Protein AF-0000000077140518 (afdb_homodimer)

InterPro domains:
  IPR012506 Lysoplasmalogenase-like [PF07947] (55-238)

Organism: Leptospira biflexa serovar Patoc (strain Patoc 1 / ATCC 23582 / Paris) (NCBI:txid456481)

Foldseek 3Di:
DVVVVVVVVCLLPVLLVVLLVVLVVVCVVCLVDFAQVVVLVVCLVVLLVSLVSLLVSLVVLCVVQDDLSVLLSQLSVLQSQLSVLVSPDVVCCVVDVRSNLSNLVSNLSSLVSLVVSLCVLDPPVRLPDDCVLVVLLVVLLCVLVVLLVPAQDAPVDDPSLSVSLSVSSNSLSNQLSSLVSVCVVPNDLSVLLNLLSVLQNVLSSLQRRDVRNPPDHGSCSPSSSSSSNSSNSSSSSSSSSVSSVVSVVVD/DVVVVVVVVCLLPVLLVVLLVVLVVVCVVCLVDFAQVVVLVVCLVVLLVSLVSLLVSLVVLCVVQDDLSVLLSQLSVLQSQLSVLVSPDVVCCVVDVRSNLSNLVSNLSSLVSLVVSLCVLDPPCRLPDDCVLVVLLVVLQCVLVVLLVPAQDAPVDDPSLSVSLSVSSNSLSNQLSSLVSVCVVPNDLSVLLNLLSVLQNVLSSLQRRDVRNPPDHGSCSPSSSSSSNSSNSSSSSSSSSVSSVVSVVVD

Radius of gyration: 25.33 Å; Cα contacts (8 Å, |Δi|>4): 661; chains: 2; bounding box: 53×80×47 Å

Structure (mmCIF, N/CA/C/O backbone):
data_AF-0000000077140518-model_v1
#
loop_
_entity.id
_entity.type
_entity.pdbx_description
1 polymer 'YhhN-like protein'
#
loop_
_atom_site.group_PDB
_atom_site.id
_atom_site.type_symbol
_atom_site.label_atom_id
_atom_site.label_alt_id
_atom_site.label_comp_id
_atom_site.label_asym_id
_atom_site.label_entity_id
_atom_site.label_seq_id
_atom_site.pdbx_PDB_ins_code
_atom_site.Cartn_x
_atom_site.Cartn_y
_atom_site.Cartn_z
_atom_site.occupancy
_atom_site.B_iso_or_equiv
_atom_site.auth_seq_id
_atom_site.auth_comp_id
_atom_site.auth_asym_id
_atom_site.auth_atom_id
_atom_site.pdbx_PDB_model_num
ATOM 1 N N . MET A 1 1 ? 28.875 4.535 -6.164 1 41.5 1 MET A N 1
ATOM 2 C CA . MET A 1 1 ? 28.203 5.656 -5.512 1 41.5 1 MET A CA 1
ATOM 3 C C . MET A 1 1 ? 26.938 6.047 -6.262 1 41.5 1 MET A C 1
ATOM 5 O O . MET A 1 1 ? 25.875 6.254 -5.652 1 41.5 1 MET A O 1
ATOM 9 N N . VAL A 1 2 ? 26.906 5.992 -7.695 1 45.72 2 VAL A N 1
ATOM 10 C CA . VAL A 1 2 ? 25.828 6.426 -8.57 1 45.72 2 VAL A CA 1
ATOM 11 C C . VAL A 1 2 ? 24.688 5.426 -8.508 1 45.72 2 VAL A C 1
ATOM 13 O O . VAL A 1 2 ? 23.516 5.812 -8.406 1 45.72 2 VAL A O 1
ATOM 16 N N . LYS A 1 3 ? 24.969 4.082 -8.352 1 58.25 3 LYS A N 1
ATOM 17 C CA . LYS A 1 3 ? 23.922 3.055 -8.367 1 58.25 3 LYS A CA 1
ATOM 18 C C . LYS A 1 3 ? 23.094 3.098 -7.094 1 58.25 3 LYS A C 1
ATOM 20 O O . LYS A 1 3 ? 21.875 2.943 -7.137 1 58.25 3 LYS A O 1
ATOM 25 N N . SER A 1 4 ? 23.781 3.52 -6.012 1 65.06 4 SER A N 1
ATOM 26 C CA . SER A 1 4 ? 23.094 3.598 -4.727 1 65.06 4 SER A CA 1
ATOM 27 C C . SER A 1 4 ? 22.141 4.789 -4.676 1 65.06 4 SER A C 1
ATOM 29 O O . SER A 1 4 ? 21.016 4.672 -4.184 1 65.06 4 SER A O 1
ATOM 31 N N . SER A 1 5 ? 22.547 5.871 -5.395 1 73.81 5 SER A N 1
ATOM 32 C CA . SER A 1 5 ? 21.703 7.062 -5.387 1 73.81 5 SER A CA 1
ATOM 33 C C . SER A 1 5 ? 20.422 6.844 -6.195 1 73.81 5 SER A C 1
ATOM 35 O O . SER A 1 5 ? 19.344 7.285 -5.793 1 73.81 5 SER A O 1
ATOM 37 N N . MET A 1 6 ? 20.547 6.141 -7.227 1 80.38 6 MET A N 1
ATOM 38 C CA . MET A 1 6 ? 19.391 5.879 -8.086 1 80.38 6 MET A CA 1
ATOM 39 C C . MET A 1 6 ? 18.359 5.008 -7.367 1 80.38 6 MET A C 1
ATOM 41 O O . MET A 1 6 ? 17.156 5.223 -7.504 1 80.38 6 MET A O 1
ATOM 45 N N . VAL A 1 7 ? 18.844 4.156 -6.523 1 82.25 7 VAL A N 1
ATOM 46 C CA . VAL A 1 7 ? 17.969 3.248 -5.793 1 82.25 7 VAL A CA 1
ATOM 47 C C . VAL A 1 7 ? 17.125 4.039 -4.805 1 82.25 7 VAL A C 1
ATOM 49 O O . VAL A 1 7 ? 15.914 3.791 -4.672 1 82.25 7 VAL A O 1
ATOM 52 N N . TYR A 1 8 ? 17.703 5.043 -4.293 1 84.06 8 TYR A N 1
ATOM 53 C CA . TYR A 1 8 ? 16.984 5.859 -3.32 1 84.06 8 TYR A CA 1
ATOM 54 C C . TYR A 1 8 ? 15.859 6.648 -3.992 1 84.06 8 TYR A C 1
ATOM 56 O O . TYR A 1 8 ? 14.742 6.723 -3.471 1 84.06 8 TYR A O 1
ATOM 64 N N . TYR A 1 9 ? 16.172 7.129 -5.164 1 89.12 9 TYR A N 1
ATOM 65 C CA . TYR A 1 9 ? 15.164 7.906 -5.883 1 89.12 9 TYR A CA 1
ATOM 66 C C . TYR A 1 9 ? 14 7.02 -6.312 1 89.12 9 TYR A C 1
ATOM 68 O O . TYR A 1 9 ? 12.844 7.449 -6.285 1 89.12 9 TYR A O 1
ATOM 76 N N . PHE A 1 10 ? 14.312 5.82 -6.621 1 91.31 10 PHE A N 1
ATOM 77 C CA . PHE A 1 10 ? 13.258 4.887 -7.004 1 91.31 10 PHE A CA 1
ATOM 78 C C . PHE A 1 10 ? 12.367 4.559 -5.812 1 91.31 10 PHE A C 1
ATOM 80 O O . PHE A 1 10 ? 11.141 4.508 -5.945 1 91.31 10 PHE A O 1
ATOM 87 N N . ILE A 1 11 ? 12.969 4.418 -4.695 1 91.88 11 ILE A N 1
ATOM 88 C CA . ILE A 1 11 ? 12.227 4.121 -3.475 1 91.88 11 ILE A CA 1
ATOM 89 C C . ILE A 1 11 ? 11.344 5.312 -3.107 1 91.88 11 ILE A C 1
ATOM 91 O O . ILE A 1 11 ? 10.148 5.148 -2.846 1 91.88 11 ILE A O 1
ATOM 95 N N . LEU A 1 12 ? 11.898 6.516 -3.229 1 94.81 12 LEU A N 1
ATOM 96 C CA . LEU A 1 12 ? 11.242 7.746 -2.801 1 94.81 12 LEU A CA 1
ATOM 97 C C . LEU A 1 12 ? 10.078 8.094 -3.725 1 94.81 12 LEU A C 1
ATOM 99 O O . LEU A 1 12 ? 9.133 8.766 -3.312 1 94.81 12 LEU A O 1
ATOM 103 N N . THR A 1 13 ? 10.086 7.543 -4.898 1 95.38 13 THR A N 1
ATOM 104 C CA . THR A 1 13 ? 9.039 7.863 -5.859 1 95.38 13 THR A CA 1
ATOM 105 C C . THR A 1 13 ? 8.031 6.723 -5.953 1 95.38 13 THR A C 1
ATOM 107 O O . THR A 1 13 ? 6.816 6.961 -5.934 1 95.38 13 THR A O 1
ATOM 110 N N . ALA A 1 14 ? 8.5 5.492 -5.938 1 96.44 14 ALA A N 1
ATOM 111 C CA . ALA A 1 14 ? 7.645 4.336 -6.199 1 96.44 14 ALA A CA 1
ATOM 112 C C . ALA A 1 14 ? 6.676 4.098 -5.047 1 96.44 14 ALA A C 1
ATOM 114 O O . ALA A 1 14 ? 5.492 3.836 -5.27 1 96.44 14 ALA A O 1
ATOM 115 N N . ILE A 1 15 ? 7.129 4.203 -3.842 1 96.62 15 ILE A N 1
ATOM 116 C CA . ILE A 1 15 ? 6.312 3.83 -2.693 1 96.62 15 ILE A CA 1
ATOM 117 C C . ILE A 1 15 ? 5.188 4.844 -2.51 1 96.62 15 ILE A C 1
ATOM 119 O O . ILE A 1 15 ? 4.012 4.473 -2.453 1 96.62 15 ILE A O 1
ATOM 123 N N . PRO A 1 16 ? 5.453 6.176 -2.553 1 97.75 16 PRO A N 1
ATOM 124 C CA . PRO A 1 16 ? 4.363 7.148 -2.49 1 97.75 16 PRO A CA 1
ATOM 125 C C . PRO A 1 16 ? 3.385 7.016 -3.654 1 97.75 16 PRO A C 1
ATOM 127 O O . PRO A 1 16 ? 2.17 7.098 -3.457 1 97.75 16 PRO A O 1
ATOM 130 N N . PHE A 1 17 ? 3.941 6.785 -4.809 1 98.12 17 PHE A N 1
ATOM 131 C CA . PHE A 1 17 ? 3.102 6.625 -5.988 1 98.12 17 PHE A CA 1
ATOM 132 C C . PHE A 1 17 ? 2.162 5.438 -5.824 1 98.12 17 PHE A C 1
ATOM 134 O O . PHE A 1 17 ? 0.981 5.52 -6.172 1 98.12 17 PHE A O 1
ATOM 141 N N . ALA A 1 18 ? 2.668 4.336 -5.316 1 98.19 18 ALA A N 1
ATOM 142 C CA . ALA A 1 18 ? 1.879 3.125 -5.113 1 98.19 18 ALA A CA 1
ATOM 143 C C . ALA A 1 18 ? 0.745 3.369 -4.121 1 98.19 18 ALA A C 1
ATOM 145 O O . ALA A 1 18 ? -0.398 2.975 -4.367 1 98.19 18 ALA A O 1
ATOM 146 N N . ILE A 1 19 ? 0.999 4.059 -3.031 1 98.06 19 ILE A N 1
ATOM 147 C CA . ILE A 1 19 ? 0.027 4.285 -1.966 1 98.06 19 ILE A CA 1
ATOM 148 C C . ILE A 1 19 ? -1.082 5.207 -2.467 1 98.06 19 ILE A C 1
ATOM 150 O O . ILE A 1 19 ? -2.266 4.879 -2.359 1 98.06 19 ILE A O 1
ATOM 154 N N . VAL A 1 20 ? -0.717 6.297 -3.133 1 97.88 20 VAL A N 1
ATOM 155 C CA . VAL A 1 20 ? -1.684 7.297 -3.57 1 97.88 20 VAL A CA 1
ATOM 156 C C . VAL A 1 20 ? -2.52 6.742 -4.723 1 97.88 20 VAL A C 1
ATOM 158 O O . VAL A 1 20 ? -3.729 6.977 -4.789 1 97.88 20 VAL A O 1
ATOM 161 N N . SER A 1 21 ? -1.915 5.988 -5.617 1 97.62 21 SER A N 1
ATOM 162 C CA . SER A 1 21 ? -2.646 5.398 -6.734 1 97.62 21 SER A CA 1
ATOM 163 C C . SER A 1 21 ? -3.652 4.363 -6.246 1 97.62 21 SER A C 1
ATOM 165 O O . SER A 1 21 ? -4.781 4.305 -6.742 1 97.62 21 SER A O 1
ATOM 167 N N . ALA A 1 22 ? -3.189 3.566 -5.273 1 97.38 22 ALA A N 1
ATOM 168 C CA . ALA A 1 22 ? -4.105 2.572 -4.719 1 97.38 22 ALA A CA 1
ATOM 169 C C . ALA A 1 22 ? -5.316 3.242 -4.074 1 97.38 22 ALA A C 1
ATOM 171 O O . ALA A 1 22 ? -6.449 2.793 -4.254 1 97.38 22 ALA A O 1
ATOM 172 N N . PHE A 1 23 ? -5.086 4.305 -3.344 1 96.94 23 PHE A N 1
ATOM 173 C CA . PHE A 1 23 ? -6.191 5.047 -2.75 1 96.94 23 PHE A CA 1
ATOM 174 C C . PHE A 1 23 ? -7.102 5.617 -3.832 1 96.94 23 PHE A C 1
ATOM 176 O O . PHE A 1 23 ? -8.328 5.551 -3.719 1 96.94 23 PHE A O 1
ATOM 183 N N . SER A 1 24 ? -6.512 6.152 -4.898 1 96.69 24 SER A N 1
ATOM 184 C CA . SER A 1 24 ? -7.293 6.75 -5.977 1 96.69 24 SER A CA 1
ATOM 185 C C . SER A 1 24 ? -8.164 5.707 -6.672 1 96.69 24 SER A C 1
ATOM 187 O O . SER A 1 24 ? -9.312 5.977 -7.008 1 96.69 24 SER A O 1
ATOM 189 N N . ILE A 1 25 ? -7.637 4.547 -6.859 1 95.19 25 ILE A N 1
ATOM 190 C CA . ILE A 1 25 ? -8.398 3.457 -7.469 1 95.19 25 ILE A CA 1
ATOM 191 C C . ILE A 1 25 ? -9.578 3.092 -6.57 1 95.19 25 ILE A C 1
ATOM 193 O O . ILE A 1 25 ? -10.703 2.955 -7.047 1 95.19 25 ILE A O 1
ATOM 197 N N . HIS A 1 26 ? -9.305 2.953 -5.27 1 94.19 26 HIS A N 1
ATOM 198 C CA . HIS A 1 26 ? -10.367 2.68 -4.309 1 94.19 26 HIS A CA 1
ATOM 199 C C . HIS A 1 26 ? -11.438 3.766 -4.344 1 94.19 26 HIS A C 1
ATOM 201 O O . HIS A 1 26 ? -12.633 3.467 -4.449 1 94.19 26 HIS A O 1
ATOM 207 N N . TRP A 1 27 ? -10.969 5.059 -4.336 1 93.56 27 TRP A N 1
ATOM 208 C CA . TRP A 1 27 ? -11.891 6.188 -4.32 1 93.56 27 TRP A CA 1
ATOM 209 C C . TRP A 1 27 ? -12.789 6.176 -5.559 1 93.56 27 TRP A C 1
ATOM 211 O O . TRP A 1 27 ? -14.008 6.348 -5.453 1 93.56 27 TRP A O 1
ATOM 221 N N . PHE A 1 28 ? -12.211 5.871 -6.66 1 92.75 28 PHE A N 1
ATOM 222 C CA . PHE A 1 28 ? -12.961 5.871 -7.914 1 92.75 28 PHE A CA 1
ATOM 223 C C . PHE A 1 28 ? -14.008 4.762 -7.918 1 92.75 28 PHE A C 1
ATOM 225 O O . PHE A 1 28 ? -15.133 4.965 -8.375 1 92.75 28 PHE A O 1
ATOM 232 N N . THR A 1 29 ? -13.781 3.645 -7.32 1 90.81 29 THR A N 1
ATOM 233 C CA . THR A 1 29 ? -14.641 2.473 -7.457 1 90.81 29 THR A CA 1
ATOM 234 C C . THR A 1 29 ? -15.773 2.512 -6.441 1 90.81 29 THR A C 1
ATOM 236 O O . THR A 1 29 ? -16.781 1.822 -6.602 1 90.81 29 THR A O 1
ATOM 239 N N . ILE A 1 30 ? -15.633 3.303 -5.375 1 90.56 30 ILE A N 1
ATOM 240 C CA . ILE A 1 30 ? -16.703 3.369 -4.395 1 90.56 30 ILE A CA 1
ATOM 241 C C . ILE A 1 30 ? -17.562 4.613 -4.645 1 90.56 30 ILE A C 1
ATOM 243 O O . ILE A 1 30 ? -18.406 4.969 -3.824 1 90.56 30 ILE A O 1
ATOM 247 N N . SER A 1 31 ? -17.391 5.285 -5.777 1 89 31 SER A N 1
ATOM 248 C CA . SER A 1 31 ? -18 6.57 -6.078 1 89 31 SER A CA 1
ATOM 249 C C . SER A 1 31 ? -19.516 6.438 -6.203 1 89 31 SER A C 1
ATOM 251 O O . SER A 1 31 ? -20.25 7.422 -6.066 1 89 31 SER A O 1
ATOM 253 N N . GLU A 1 32 ? -20 5.266 -6.367 1 87.62 32 GLU A N 1
ATOM 254 C CA . GLU A 1 32 ? -21.438 5.055 -6.516 1 87.62 32 GLU A CA 1
ATOM 255 C C . GLU A 1 32 ? -22.172 5.242 -5.188 1 87.62 32 GLU A C 1
ATOM 257 O O . GLU A 1 32 ? -23.344 5.598 -5.168 1 87.62 32 GLU A O 1
ATOM 262 N N . GLU A 1 33 ? -21.469 4.934 -4.094 1 89.81 33 GLU A N 1
ATOM 263 C CA . GLU A 1 33 ? -22.047 5.191 -2.775 1 89.81 33 GLU A CA 1
ATOM 264 C C . GLU A 1 33 ? -22.078 6.688 -2.475 1 89.81 33 GLU A C 1
ATOM 266 O O . GLU A 1 33 ? -21.031 7.328 -2.363 1 89.81 33 GLU A O 1
ATOM 271 N N . GLN A 1 34 ? -23.281 7.266 -2.283 1 91.56 34 GLN A N 1
ATOM 272 C CA . GLN A 1 34 ? -23.438 8.711 -2.162 1 91.56 34 GLN A CA 1
ATOM 273 C C . GLN A 1 34 ? -23.375 9.148 -0.701 1 91.56 34 GLN A C 1
ATOM 275 O O . GLN A 1 34 ? -23.078 10.312 -0.406 1 91.5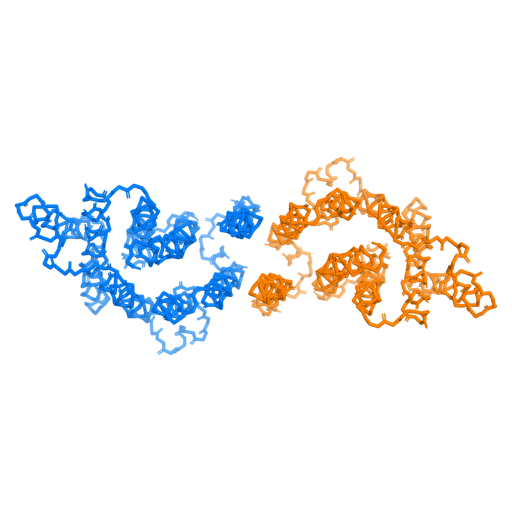6 34 GLN A O 1
ATOM 280 N N . ASN A 1 35 ? -23.734 8.219 0.248 1 92.38 35 ASN A N 1
ATOM 281 C CA . ASN A 1 35 ? -23.734 8.539 1.67 1 92.38 35 ASN A CA 1
ATOM 282 C C . ASN A 1 35 ? -22.328 8.539 2.256 1 92.38 35 ASN A C 1
ATOM 284 O O . ASN A 1 35 ? -21.672 7.492 2.299 1 92.38 35 ASN A O 1
ATOM 288 N N . PRO A 1 36 ? -21.828 9.641 2.746 1 92.56 36 PRO A N 1
ATOM 289 C CA . PRO A 1 36 ? -20.453 9.719 3.25 1 92.56 36 PRO A CA 1
ATOM 290 C C . PRO A 1 36 ? -20.219 8.836 4.477 1 92.56 36 PRO A C 1
ATOM 292 O O . PRO A 1 36 ? -19.141 8.289 4.652 1 92.56 36 PRO A O 1
ATOM 295 N N . ASN A 1 37 ? -21.219 8.688 5.277 1 91.31 37 ASN A N 1
ATOM 296 C CA . ASN A 1 37 ? -21.062 7.855 6.465 1 91.31 37 ASN A CA 1
ATOM 297 C C . ASN A 1 37 ? -20.938 6.379 6.105 1 91.31 37 ASN A C 1
ATOM 299 O O . ASN A 1 37 ? -20.156 5.648 6.73 1 91.31 37 ASN A O 1
ATOM 303 N N . LYS A 1 38 ? -21.703 5.941 5.137 1 91.25 38 LYS A N 1
ATOM 304 C CA . LYS A 1 38 ? -21.578 4.562 4.668 1 91.25 38 LYS A CA 1
ATOM 305 C C . LYS A 1 38 ? -20.219 4.332 4 1 91.25 38 LYS A C 1
ATOM 307 O O . LYS A 1 38 ? -19.609 3.277 4.18 1 91.25 38 LYS A O 1
ATOM 312 N N . ARG A 1 39 ? -19.719 5.344 3.271 1 92.25 39 ARG A N 1
ATOM 313 C CA . ARG A 1 39 ? -18.391 5.262 2.662 1 92.25 39 ARG A CA 1
ATOM 314 C C . ARG A 1 39 ? -17.312 5.098 3.725 1 92.25 39 ARG A C 1
ATOM 316 O O . ARG A 1 39 ? -16.406 4.289 3.562 1 92.25 39 ARG A O 1
ATOM 323 N N . LEU A 1 40 ? -17.469 5.855 4.742 1 93.19 40 LEU A N 1
ATOM 324 C CA . LEU A 1 40 ? -16.484 5.777 5.816 1 93.19 40 LEU A CA 1
ATOM 325 C C . LEU A 1 40 ? -16.516 4.406 6.48 1 93.19 40 LEU A C 1
ATOM 327 O O . LEU A 1 40 ? -15.469 3.824 6.77 1 93.19 40 LEU A O 1
ATOM 331 N N . GLU A 1 41 ? -17.688 3.908 6.715 1 91.94 41 GLU A N 1
ATOM 332 C CA . GLU A 1 41 ? -17.859 2.633 7.402 1 91.94 41 GLU A CA 1
ATOM 333 C C . GLU A 1 41 ? -17.172 1.5 6.641 1 91.94 41 GLU A C 1
ATOM 335 O O . GLU A 1 41 ? -16.484 0.673 7.234 1 91.94 41 GLU A O 1
ATOM 340 N N . VAL A 1 42 ? -17.281 1.516 5.371 1 91.44 42 VAL A N 1
ATOM 341 C CA . VAL A 1 42 ? -16.75 0.401 4.586 1 91.44 42 VAL A CA 1
ATOM 342 C C . VAL A 1 42 ? -15.281 0.646 4.258 1 91.44 42 VAL A C 1
ATOM 344 O O . VAL A 1 42 ? -14.562 -0.281 3.879 1 91.44 42 VAL A O 1
ATOM 347 N N . SER A 1 43 ? -14.82 1.901 4.434 1 94.5 43 SER A N 1
ATOM 348 C CA . SER A 1 43 ? -13.477 2.244 3.961 1 94.5 43 SER A CA 1
ATOM 349 C C . SER A 1 43 ? -12.523 2.463 5.125 1 94.5 43 SER A C 1
ATOM 351 O O . SER A 1 43 ? -11.305 2.561 4.93 1 94.5 43 SER A O 1
ATOM 353 N N . ARG A 1 44 ? -12.992 2.596 6.309 1 94.75 44 ARG A N 1
ATOM 354 C CA . ARG A 1 44 ? -12.141 3.02 7.422 1 94.75 44 ARG A CA 1
ATOM 355 C C . ARG A 1 44 ? -10.977 2.059 7.617 1 94.75 44 ARG A C 1
ATOM 357 O O . ARG A 1 44 ? -9.859 2.482 7.922 1 94.75 44 ARG A O 1
ATOM 364 N N . GLY A 1 45 ? -11.234 0.743 7.402 1 95 45 GLY A N 1
ATOM 365 C CA . GLY A 1 45 ? -10.156 -0.22 7.539 1 95 45 GLY A CA 1
ATOM 366 C C . GLY A 1 45 ? -9.039 -0.013 6.535 1 95 45 GLY A C 1
ATOM 367 O O . GLY A 1 45 ? -7.859 -0.03 6.895 1 95 45 GLY A O 1
ATOM 368 N N . ILE A 1 46 ? -9.406 0.19 5.305 1 95.56 46 ILE A N 1
ATOM 369 C CA . ILE A 1 46 ? -8.406 0.353 4.254 1 95.56 46 ILE A CA 1
ATOM 370 C C . ILE A 1 46 ? -7.668 1.673 4.445 1 95.56 46 ILE A C 1
ATOM 372 O O . ILE A 1 46 ? -6.473 1.77 4.152 1 95.56 46 ILE A O 1
ATOM 376 N N . TYR A 1 47 ? -8.344 2.715 4.891 1 97.44 47 TYR A N 1
ATOM 377 C CA . TYR A 1 47 ? -7.688 3.988 5.164 1 97.44 47 TYR A CA 1
ATOM 378 C C . TYR A 1 47 ? -6.641 3.836 6.258 1 97.44 47 TYR A C 1
ATOM 380 O O . TYR A 1 47 ? -5.52 4.336 6.129 1 97.44 47 TYR A O 1
ATOM 388 N N . LEU A 1 48 ? -7.004 3.084 7.289 1 97.25 48 LEU A N 1
ATOM 389 C CA . LEU A 1 48 ? -6.027 2.797 8.336 1 97.25 48 LEU A CA 1
ATOM 390 C C . LEU A 1 48 ? -4.875 1.966 7.781 1 97.25 48 LEU A C 1
ATOM 392 O O . LEU A 1 48 ? -3.727 2.135 8.203 1 97.25 48 LEU A O 1
ATOM 396 N N . GLY A 1 49 ? -5.199 1.062 6.879 1 97.88 49 GLY A N 1
ATOM 397 C CA . GLY A 1 49 ? -4.164 0.292 6.207 1 97.88 49 GLY A CA 1
ATOM 398 C C . GLY A 1 49 ? -3.172 1.158 5.453 1 97.88 49 GLY A C 1
ATOM 399 O O . GLY A 1 49 ? -1.967 0.898 5.48 1 97.88 49 GLY A O 1
ATOM 400 N N . PHE A 1 50 ? -3.66 2.18 4.746 1 98.31 50 PHE A N 1
ATOM 401 C CA . PHE A 1 50 ? -2.781 3.1 4.031 1 98.31 50 PHE A CA 1
ATOM 402 C C . PHE A 1 50 ? -1.921 3.893 5.008 1 98.31 50 PHE A C 1
ATOM 404 O O . PHE A 1 50 ? -0.745 4.148 4.738 1 98.31 50 PHE A O 1
ATOM 411 N N . SER A 1 51 ? -2.533 4.266 6.137 1 98.25 51 SER A N 1
ATOM 412 C CA . SER A 1 51 ? -1.755 4.918 7.184 1 98.25 51 SER A CA 1
ATOM 413 C C . SER A 1 51 ? -0.616 4.027 7.664 1 98.25 51 SER A C 1
ATOM 415 O O . SER A 1 51 ? 0.501 4.496 7.883 1 98.25 51 SER A O 1
ATOM 417 N N . PHE A 1 52 ? -0.925 2.785 7.812 1 98.44 52 PHE A N 1
ATOM 418 C CA . PHE A 1 52 ? 0.088 1.831 8.25 1 98.44 52 PHE A CA 1
ATOM 419 C C . PHE A 1 52 ? 1.186 1.69 7.199 1 98.44 52 PHE A C 1
ATOM 421 O O . PHE A 1 52 ? 2.363 1.555 7.539 1 98.44 52 PHE A O 1
ATOM 428 N N . GLN A 1 53 ? 0.828 1.681 5.961 1 98.5 53 GLN A N 1
ATOM 429 C CA . GLN A 1 53 ? 1.829 1.623 4.902 1 98.5 53 GLN A CA 1
ATOM 430 C C . GLN A 1 53 ? 2.762 2.83 4.957 1 98.5 53 GLN A C 1
ATOM 432 O O . GLN A 1 53 ? 3.965 2.703 4.727 1 98.5 53 GLN A O 1
ATOM 437 N N . VAL A 1 54 ? 2.203 4 5.227 1 98.62 54 VAL A N 1
ATOM 438 C CA . VAL A 1 54 ? 3.012 5.207 5.348 1 98.62 54 VAL A CA 1
ATOM 439 C C . VAL A 1 54 ? 3.967 5.074 6.535 1 98.62 54 VAL A C 1
ATOM 441 O O . VAL A 1 54 ? 5.117 5.516 6.465 1 98.62 54 VAL A O 1
ATOM 444 N N . LEU A 1 55 ? 3.49 4.461 7.609 1 98.56 55 LEU A N 1
ATOM 445 C CA . LEU A 1 55 ? 4.355 4.223 8.758 1 98.56 55 LEU A CA 1
ATOM 446 C C . LEU A 1 55 ? 5.512 3.301 8.383 1 98.56 55 LEU A C 1
ATOM 448 O O . LEU A 1 55 ? 6.656 3.541 8.781 1 98.56 55 LEU A O 1
ATOM 452 N N . VAL A 1 56 ? 5.219 2.268 7.656 1 98.25 56 VAL A N 1
ATOM 453 C CA . VAL A 1 56 ? 6.258 1.332 7.238 1 98.25 56 VAL A CA 1
ATOM 454 C C . VAL A 1 56 ? 7.25 2.039 6.316 1 98.25 56 VAL A C 1
ATOM 456 O O . VAL A 1 56 ? 8.453 1.79 6.387 1 98.25 56 VAL A O 1
ATOM 459 N N . PHE A 1 57 ? 6.73 2.943 5.461 1 97.88 57 PHE A N 1
ATOM 460 C CA . PHE A 1 57 ? 7.598 3.752 4.609 1 97.88 57 PHE A CA 1
ATOM 461 C C . PHE A 1 57 ? 8.5 4.645 5.445 1 97.88 57 PHE A C 1
ATOM 463 O O . PHE A 1 57 ? 9.703 4.734 5.195 1 97.88 57 PHE A O 1
ATOM 470 N N . ALA A 1 58 ? 7.93 5.246 6.461 1 97.81 58 ALA A N 1
ATOM 471 C CA . ALA A 1 58 ? 8.727 6.066 7.371 1 97.81 58 ALA A CA 1
ATOM 472 C C . ALA A 1 58 ? 9.797 5.23 8.07 1 97.81 58 ALA A C 1
ATOM 474 O O . ALA A 1 58 ? 10.938 5.672 8.227 1 97.81 58 ALA A O 1
ATOM 475 N N . TRP A 1 59 ? 9.391 4.059 8.516 1 96.88 59 TRP A N 1
ATOM 476 C CA . TRP A 1 59 ? 10.328 3.152 9.172 1 96.88 59 TRP A CA 1
ATOM 477 C C . TRP A 1 59 ? 11.461 2.764 8.227 1 96.88 59 TRP A C 1
ATOM 479 O O . TRP A 1 59 ? 12.625 2.715 8.625 1 96.88 59 TRP A O 1
ATOM 489 N N . LEU A 1 60 ? 11.148 2.488 6.969 1 95.25 60 LEU A N 1
ATOM 490 C CA . LEU A 1 60 ? 12.156 2.168 5.957 1 95.25 60 LEU A CA 1
ATOM 491 C C . LEU A 1 60 ? 13.148 3.312 5.801 1 95.25 60 LEU A C 1
ATOM 493 O O . LEU A 1 60 ? 14.359 3.088 5.805 1 95.25 60 LEU A O 1
ATOM 497 N N . LEU A 1 61 ? 12.641 4.52 5.703 1 94.38 61 LEU A N 1
ATOM 498 C CA . LEU A 1 61 ? 13.508 5.684 5.535 1 94.38 61 LEU A CA 1
ATOM 499 C C . LEU A 1 61 ? 14.367 5.906 6.773 1 94.38 61 LEU A C 1
ATOM 501 O O . LEU A 1 61 ? 15.516 6.348 6.664 1 94.38 61 LEU A O 1
ATOM 505 N N . PHE A 1 62 ? 13.789 5.617 7.945 1 93.69 62 PHE A N 1
ATOM 506 C CA . PHE A 1 62 ? 14.547 5.691 9.188 1 93.69 62 PHE A CA 1
ATOM 507 C C . PHE A 1 62 ? 15.719 4.723 9.164 1 93.69 62 PHE A C 1
ATOM 509 O O . PHE A 1 62 ? 16.828 5.07 9.578 1 93.69 62 PHE A O 1
ATOM 516 N N . GLN A 1 63 ? 15.539 3.506 8.641 1 91.25 63 GLN A N 1
ATOM 517 C CA . GLN A 1 63 ? 16.594 2.496 8.578 1 91.25 63 GLN A CA 1
ATOM 518 C C . GLN A 1 63 ? 17.688 2.9 7.598 1 91.25 63 GLN A C 1
ATOM 520 O O . GLN A 1 63 ? 18.859 2.607 7.816 1 91.25 63 GLN A O 1
ATOM 525 N N . ILE A 1 64 ? 17.25 3.604 6.574 1 86.06 64 ILE A N 1
ATOM 526 C CA . ILE A 1 64 ? 18.188 4.012 5.535 1 86.06 64 ILE A CA 1
ATOM 527 C C . ILE A 1 64 ? 18.906 5.285 5.969 1 86.06 64 ILE A C 1
ATOM 529 O O . ILE A 1 64 ? 20.094 5.457 5.684 1 86.06 64 ILE A O 1
ATOM 533 N N . GLY A 1 65 ? 18.25 6.262 6.562 1 80.31 65 GLY A N 1
ATOM 534 C CA . GLY A 1 65 ? 18.766 7.586 6.863 1 80.31 65 GLY A CA 1
ATOM 535 C C . GLY A 1 65 ? 19.344 7.695 8.258 1 80.31 65 GLY A C 1
ATOM 536 O O . GLY A 1 65 ? 19.984 8.703 8.602 1 80.31 65 GLY A O 1
ATOM 537 N N . HIS A 1 66 ? 19.078 6.703 9.195 1 77.19 66 HIS A N 1
ATOM 538 C CA . HIS A 1 66 ? 19.625 6.656 10.547 1 77.19 66 HIS A CA 1
ATOM 539 C C . HIS A 1 66 ? 18.859 7.582 11.484 1 77.19 66 HIS A C 1
ATOM 541 O O . HIS A 1 66 ? 17.703 7.902 11.227 1 77.19 66 HIS A O 1
ATOM 547 N N . ALA A 1 67 ? 19.516 8.078 12.523 1 74.75 67 ALA A N 1
ATOM 548 C CA . ALA A 1 67 ? 18.891 8.664 13.711 1 74.75 67 ALA A CA 1
ATOM 549 C C . ALA A 1 67 ? 18.266 10.016 13.383 1 74.75 67 ALA A C 1
ATOM 551 O O . ALA A 1 67 ? 17.281 10.422 14.008 1 74.75 67 ALA A O 1
ATOM 552 N N . ARG A 1 68 ? 18.688 10.695 12.406 1 79.31 68 ARG A N 1
ATOM 553 C CA . ARG A 1 68 ? 18.188 12.031 12.086 1 79.31 68 ARG A CA 1
ATOM 554 C C . ARG A 1 68 ? 16.75 11.961 11.555 1 79.31 68 ARG A C 1
ATOM 556 O O . ARG A 1 68 ? 16.047 12.977 11.531 1 79.31 68 ARG A O 1
ATOM 563 N N . PHE A 1 69 ? 16.312 10.773 11.219 1 90.44 69 PHE A N 1
ATOM 564 C CA . PHE A 1 69 ? 14.969 10.633 10.656 1 90.44 69 PHE A CA 1
ATOM 565 C C . PHE A 1 69 ? 13.992 10.133 11.719 1 90.44 69 PHE A C 1
ATOM 567 O O . PHE A 1 69 ? 12.852 9.781 11.398 1 90.44 69 PHE A O 1
ATOM 574 N N . ALA A 1 70 ? 14.297 10.164 12.969 1 94.38 70 ALA A N 1
ATOM 575 C CA . ALA A 1 70 ? 13.477 9.602 14.039 1 94.38 70 ALA A CA 1
ATOM 576 C C . ALA A 1 70 ? 12.219 10.43 14.266 1 94.38 70 ALA A C 1
ATOM 578 O O . ALA A 1 70 ? 11.133 9.883 14.445 1 94.38 70 ALA A O 1
ATOM 579 N N . TYR A 1 71 ? 12.359 11.742 14.266 1 97.38 71 TYR A N 1
ATOM 580 C CA . TYR A 1 71 ? 11.234 12.609 14.586 1 97.38 71 TYR A CA 1
ATOM 581 C C . TYR A 1 71 ? 10.125 12.469 13.547 1 97.38 71 TYR A C 1
ATOM 583 O O . TYR A 1 71 ? 8.953 12.367 13.898 1 97.38 71 TYR A O 1
ATOM 591 N N . PRO A 1 72 ? 10.492 12.422 12.234 1 97.62 72 PRO A N 1
ATOM 592 C CA . PRO A 1 72 ? 9.43 12.164 11.258 1 97.62 72 PRO A CA 1
ATOM 593 C C . PRO A 1 72 ? 8.734 10.828 11.5 1 97.62 72 PRO A C 1
ATOM 595 O O . PRO A 1 72 ? 7.516 10.719 11.305 1 97.62 72 PRO A O 1
ATOM 598 N N . LEU A 1 73 ? 9.492 9.836 11.898 1 97.88 73 LEU A N 1
ATOM 599 C CA . LEU A 1 73 ? 8.891 8.539 12.203 1 97.88 73 LEU A CA 1
ATOM 600 C C . LEU A 1 73 ? 7.891 8.648 13.344 1 97.88 73 LEU A C 1
ATOM 602 O O . LEU A 1 73 ? 6.785 8.109 13.266 1 97.88 73 LEU A O 1
ATOM 606 N N . TYR A 1 74 ? 8.258 9.352 14.375 1 98.31 74 TYR A N 1
ATOM 607 C CA . TYR A 1 74 ? 7.348 9.57 15.492 1 98.31 74 TYR A CA 1
ATOM 608 C C . TYR A 1 74 ? 6.121 10.359 15.055 1 98.31 74 TYR A C 1
ATOM 610 O O . TYR A 1 74 ? 5.004 10.086 15.5 1 98.31 74 TYR A O 1
ATOM 618 N N . ALA A 1 75 ? 6.383 11.344 14.211 1 98.75 75 ALA A N 1
ATOM 619 C CA . ALA A 1 75 ? 5.27 12.141 13.703 1 98.75 75 ALA A CA 1
ATOM 620 C C . ALA A 1 75 ? 4.246 11.266 12.992 1 98.75 75 ALA A C 1
ATOM 622 O O . ALA A 1 75 ? 3.041 11.383 13.234 1 98.75 75 ALA A O 1
ATOM 623 N N . ILE A 1 76 ? 4.734 10.344 12.195 1 98.75 76 ILE A N 1
ATOM 624 C CA . ILE A 1 76 ? 3.848 9.461 11.438 1 98.75 76 ILE A CA 1
ATOM 625 C C . ILE A 1 76 ? 3.152 8.492 12.391 1 98.75 76 ILE A C 1
ATOM 627 O O . ILE A 1 76 ? 1.975 8.172 12.211 1 98.75 76 ILE A O 1
ATOM 631 N N . ALA A 1 77 ? 3.832 8.047 13.422 1 98.56 77 ALA A N 1
ATOM 632 C CA . ALA A 1 77 ? 3.234 7.148 14.414 1 98.56 77 ALA A CA 1
ATOM 633 C C . ALA A 1 77 ? 2.055 7.812 15.117 1 98.56 77 ALA A C 1
ATOM 635 O O . ALA A 1 77 ? 0.997 7.203 15.281 1 98.56 77 ALA A O 1
ATOM 636 N N . PHE A 1 78 ? 2.197 9 15.477 1 98.75 78 PHE A N 1
ATOM 637 C CA . PHE A 1 78 ? 1.106 9.719 16.125 1 98.75 78 PHE A CA 1
ATOM 638 C C . PHE A 1 78 ? 0.012 10.062 15.125 1 98.75 78 PHE A C 1
ATOM 640 O O . PHE A 1 78 ? -1.163 10.148 15.492 1 98.75 78 PHE A O 1
ATOM 647 N N . SER A 1 79 ? 0.41 10.266 13.859 1 98.69 79 SER A N 1
ATOM 648 C CA . SER A 1 79 ? -0.598 10.492 12.828 1 98.69 79 SER A CA 1
ATOM 649 C C . SER A 1 79 ? -1.512 9.281 12.672 1 98.69 79 SER A C 1
ATOM 651 O O . SER A 1 79 ? -2.713 9.43 12.43 1 98.69 79 SER A O 1
ATOM 653 N N . ILE A 1 80 ? -0.966 8.109 12.781 1 98.12 80 ILE A N 1
ATOM 654 C CA . ILE A 1 80 ? -1.791 6.914 12.672 1 98.12 80 ILE A CA 1
ATOM 655 C C . ILE A 1 80 ? -2.789 6.863 13.82 1 98.12 80 ILE A C 1
ATOM 657 O O . ILE A 1 80 ? -3.936 6.445 13.641 1 98.12 80 ILE A O 1
ATOM 661 N N . LEU A 1 81 ? -2.334 7.219 15.008 1 97.06 81 LEU A N 1
ATOM 662 C CA . LEU A 1 81 ? -3.244 7.301 16.141 1 97.06 81 LEU A CA 1
ATOM 663 C C . LEU A 1 81 ? -4.367 8.297 15.867 1 97.06 81 LEU A C 1
ATOM 665 O O . LEU A 1 81 ? -5.531 8.016 16.156 1 97.06 81 LEU A O 1
ATOM 669 N N . GLY A 1 82 ? -3.982 9.43 15.336 1 97.75 82 GLY A N 1
ATOM 670 C CA . GLY A 1 82 ? -4.988 10.406 14.945 1 97.75 82 GLY A CA 1
ATOM 671 C C . GLY A 1 82 ? -5.957 9.875 13.906 1 97.75 82 GLY A C 1
ATOM 672 O O . GLY A 1 82 ? -7.16 10.133 13.984 1 97.75 82 GLY A O 1
ATOM 673 N N . ASP A 1 83 ? -5.406 9.156 12.953 1 97.69 83 ASP A N 1
ATOM 674 C CA . ASP A 1 83 ? -6.242 8.539 11.93 1 97.69 83 ASP A CA 1
ATOM 675 C C . ASP A 1 83 ? -7.242 7.57 12.555 1 97.69 83 ASP A C 1
ATOM 677 O O . ASP A 1 83 ? -8.414 7.531 12.156 1 97.69 83 ASP A O 1
ATOM 681 N N . TRP A 1 84 ? -6.766 6.848 13.492 1 95.56 84 TRP A N 1
ATOM 682 C CA . TRP A 1 84 ? -7.637 5.883 14.156 1 95.56 84 TRP A CA 1
ATOM 683 C C . TRP A 1 84 ? -8.836 6.578 14.789 1 95.56 84 TRP A C 1
ATOM 685 O O . TRP A 1 84 ? -9.969 6.098 14.672 1 95.56 84 TRP A O 1
ATOM 695 N N . PHE A 1 85 ? -8.672 7.699 15.367 1 95.56 85 PHE A N 1
ATOM 696 C CA . PHE A 1 85 ? -9.758 8.469 15.961 1 95.56 85 PHE A CA 1
ATOM 697 C C . PHE A 1 85 ? -10.648 9.07 14.883 1 95.56 85 PHE A C 1
ATOM 699 O O . PHE A 1 85 ? -11.875 8.969 14.953 1 95.56 85 PHE A O 1
ATOM 706 N N . ASN A 1 86 ? -9.992 9.656 13.836 1 94.69 86 ASN A N 1
ATOM 707 C CA . ASN A 1 86 ? -10.727 10.391 12.812 1 94.69 86 ASN A CA 1
ATOM 708 C C . ASN A 1 86 ? -11.547 9.461 11.93 1 94.69 86 ASN A C 1
ATOM 710 O O . ASN A 1 86 ? -12.516 9.891 11.297 1 94.69 86 ASN A O 1
ATOM 714 N N . LEU A 1 87 ? -11.133 8.242 11.906 1 94.88 87 LEU A N 1
ATOM 715 C CA . LEU A 1 87 ? -11.867 7.262 11.117 1 94.88 87 LEU A CA 1
ATOM 716 C C . LEU A 1 87 ? -13.055 6.719 11.898 1 94.88 87 LEU A C 1
ATOM 718 O O . LEU A 1 87 ? -13.758 5.816 11.43 1 94.88 87 LEU A O 1
ATOM 722 N N . GLN A 1 88 ? -13.242 7.195 13.109 1 91.25 88 GLN A N 1
ATOM 723 C CA . GLN A 1 88 ? -14.445 6.961 13.898 1 91.25 88 GLN A CA 1
ATOM 724 C C . GLN A 1 88 ? -14.703 5.465 14.086 1 91.25 88 GLN A C 1
ATOM 726 O O . GLN A 1 88 ? -15.828 4.996 13.891 1 91.25 88 GLN A O 1
ATOM 731 N N . PHE A 1 89 ? -13.703 4.77 14.344 1 89.25 89 PHE A N 1
ATOM 732 C CA . PHE A 1 89 ? -13.859 3.357 14.664 1 89.25 89 PHE A CA 1
ATOM 733 C C . PHE A 1 89 ? -14.82 3.174 15.836 1 89.25 89 PHE A C 1
ATOM 735 O O . PHE A 1 89 ? -14.867 4.004 16.75 1 89.25 89 PHE A O 1
ATOM 742 N N . PRO A 1 90 ? -15.648 2.109 15.867 1 85.06 90 PRO A N 1
ATOM 743 C CA . PRO A 1 90 ? -16.641 1.892 16.922 1 85.06 90 PRO A CA 1
ATOM 744 C C . PRO A 1 90 ? -16.016 1.941 18.328 1 85.06 90 PRO A C 1
ATOM 746 O O . PRO A 1 90 ? -16.609 2.5 19.25 1 85.06 90 PRO A O 1
ATOM 749 N N . LEU A 1 91 ? -14.844 1.442 18.453 1 83.19 91 LEU A N 1
ATOM 750 C CA . LEU A 1 91 ? -14.172 1.448 19.75 1 83.19 91 LEU A CA 1
ATOM 751 C C . LEU A 1 91 ? -13.828 2.871 20.188 1 83.19 91 LEU A C 1
ATOM 753 O O . LEU A 1 91 ? -13.898 3.199 21.359 1 83.19 91 LEU A O 1
ATOM 757 N N . ALA A 1 92 ? -13.492 3.713 19.219 1 83.56 92 ALA A N 1
ATOM 758 C CA . ALA A 1 92 ? -13.188 5.109 19.516 1 83.56 92 ALA A CA 1
ATOM 759 C C . ALA A 1 92 ? -14.445 5.863 19.953 1 83.56 92 ALA A C 1
ATOM 761 O O . ALA A 1 92 ? -14.398 6.684 20.875 1 83.56 92 ALA A O 1
ATOM 762 N N . LYS A 1 93 ? -15.516 5.586 19.375 1 82.44 93 LYS A N 1
ATOM 763 C CA . LYS A 1 93 ? -16.797 6.234 19.656 1 82.44 93 LYS A CA 1
ATOM 764 C C . LYS A 1 93 ? -17.328 5.812 21.031 1 82.44 93 LYS A C 1
ATOM 766 O O . LYS A 1 93 ? -18.094 6.543 21.656 1 82.44 93 LYS A O 1
ATOM 771 N N . LYS A 1 94 ? -16.953 4.609 21.406 1 84.06 94 LYS A N 1
ATOM 772 C CA . LYS A 1 94 ? -17.391 4.086 22.703 1 84.06 94 LYS A CA 1
ATOM 773 C C . LYS A 1 94 ? -16.75 4.855 23.844 1 84.06 94 LYS A C 1
ATOM 775 O O . LYS A 1 94 ? -17.391 5.129 24.859 1 84.06 94 LYS A O 1
ATOM 780 N N . TYR A 1 95 ? -15.562 5.293 23.656 1 81.81 95 TYR A N 1
ATOM 781 C CA . TYR A 1 95 ? -14.812 5.871 24.766 1 81.81 95 TYR A CA 1
ATOM 782 C C . TYR A 1 95 ? -14.828 7.395 24.703 1 81.81 95 TYR A C 1
ATOM 784 O O . TYR A 1 95 ? -14.641 8.07 25.719 1 81.81 95 TYR A O 1
ATOM 792 N N . LEU A 1 96 ? -14.969 7.922 23.531 1 81.25 96 LEU A N 1
ATOM 793 C CA . LEU A 1 96 ? -14.992 9.367 23.328 1 81.25 96 LEU A CA 1
ATOM 794 C C . LEU A 1 96 ? -16.25 9.797 22.578 1 81.25 96 LEU A C 1
ATOM 796 O O . LEU A 1 96 ? -16.5 9.328 21.469 1 81.25 96 LEU A O 1
ATOM 800 N N . LYS A 1 97 ? -17.047 10.625 23.203 1 81.31 97 LYS A N 1
ATOM 801 C CA . LYS A 1 97 ? -18.266 11.109 22.578 1 81.31 97 LYS A CA 1
ATOM 802 C C . LYS A 1 97 ? -17.969 11.742 21.219 1 81.31 97 LYS A C 1
ATOM 804 O O . LYS A 1 97 ? -18.734 11.562 20.266 1 81.31 97 LYS A O 1
ATOM 809 N N . ASP A 1 98 ? -16.766 12.414 21.156 1 88.88 98 ASP A N 1
ATOM 810 C CA . ASP A 1 98 ? -16.328 13.031 19.906 1 88.88 98 ASP A CA 1
ATOM 811 C C . ASP A 1 98 ? -14.914 12.609 19.547 1 88.88 98 ASP A C 1
ATOM 813 O O . ASP A 1 98 ? -13.945 13.289 19.906 1 88.88 98 ASP A O 1
ATOM 817 N N . PRO A 1 99 ? -14.812 11.555 18.828 1 91.44 99 PRO A N 1
ATOM 818 C CA . PRO A 1 99 ? -13.5 10.992 18.531 1 91.44 99 PRO A CA 1
ATOM 819 C C . PRO A 1 99 ? -12.578 11.984 17.812 1 91.44 99 PRO A C 1
ATOM 821 O O . PRO A 1 99 ? -11.352 11.82 17.844 1 91.44 99 PRO A O 1
ATOM 824 N N . VAL A 1 100 ? -13.18 12.984 17.297 1 91.56 100 VAL A N 1
ATOM 825 C CA . VAL A 1 100 ? -12.383 13.961 16.562 1 91.56 100 VAL A CA 1
ATOM 826 C C . VAL A 1 100 ? -11.43 14.68 17.516 1 91.56 100 VAL A C 1
ATOM 828 O O . VAL A 1 100 ? -10.352 15.117 17.109 1 91.56 100 VAL A O 1
ATOM 831 N N . LEU A 1 101 ? -11.781 14.812 18.766 1 93.5 101 LEU A N 1
ATOM 832 C CA . LEU A 1 101 ? -10.922 15.445 19.766 1 93.5 101 LEU A CA 1
ATOM 833 C C . LEU A 1 101 ? -9.625 14.656 19.938 1 93.5 101 LEU A C 1
ATOM 835 O O . LEU A 1 101 ? -8.539 15.25 20 1 93.5 101 LEU A O 1
ATOM 839 N N . GLY A 1 102 ? -9.781 13.32 20.031 1 94.69 102 GLY A N 1
ATOM 840 C CA . GLY A 1 102 ? -8.594 12.484 20.062 1 94.69 102 GLY A CA 1
ATOM 841 C C . GLY A 1 102 ? -7.711 12.641 18.844 1 94.69 102 GLY A C 1
ATOM 842 O O . GLY A 1 102 ? -6.484 12.617 18.938 1 94.69 102 GLY A O 1
ATOM 843 N N . GLY A 1 103 ? -8.328 12.75 17.703 1 96.94 103 GLY A N 1
ATOM 844 C CA . GLY A 1 103 ? -7.598 12.992 16.453 1 96.94 103 GLY A CA 1
ATOM 845 C C . GLY A 1 103 ? -6.816 14.289 16.469 1 96.94 103 GLY A C 1
ATOM 846 O O . GLY A 1 103 ? -5.637 14.312 16.109 1 96.94 103 GLY A O 1
ATOM 847 N N . ILE A 1 104 ? -7.445 15.352 16.938 1 96.75 104 ILE A N 1
ATOM 848 C CA . ILE A 1 104 ? -6.82 16.672 16.969 1 96.75 104 ILE A CA 1
ATOM 849 C C . ILE A 1 104 ? -5.582 16.625 17.859 1 96.75 104 ILE A C 1
ATOM 851 O O . ILE A 1 104 ? -4.508 17.094 17.469 1 96.75 104 ILE A O 1
ATOM 855 N N . PHE A 1 105 ? -5.695 16.031 18.969 1 96.56 105 PHE A N 1
ATOM 856 C CA . PHE A 1 105 ? -4.582 15.969 19.906 1 96.56 105 PHE A CA 1
ATOM 857 C C . PHE A 1 105 ? -3.439 15.141 19.328 1 96.56 105 PHE A C 1
ATOM 859 O O . PHE A 1 105 ? -2.273 15.531 19.422 1 96.56 105 PHE A O 1
ATOM 866 N N . SER A 1 106 ? -3.768 14.016 18.797 1 98.19 106 SER A N 1
ATOM 867 C CA . SER A 1 106 ? -2.75 13.156 18.188 1 98.19 106 SER A CA 1
ATOM 868 C C . SER A 1 106 ? -2.012 13.875 17.062 1 98.19 106 SER A C 1
ATOM 870 O O . SER A 1 106 ? -0.782 13.82 17 1 98.19 106 SER A O 1
ATOM 872 N N . PHE A 1 107 ? -2.709 14.555 16.234 1 98.44 107 PHE A N 1
ATOM 873 C CA . PHE A 1 107 ? -2.094 15.258 15.109 1 98.44 107 PHE A CA 1
ATOM 874 C C . PHE A 1 107 ? -1.299 16.469 15.594 1 98.44 107 PHE A C 1
ATOM 876 O O . PHE A 1 107 ? -0.293 16.844 14.992 1 98.44 107 PHE A O 1
ATOM 883 N N . ALA A 1 108 ? -1.763 17.094 16.672 1 98.12 108 ALA A N 1
ATOM 884 C CA . ALA A 1 108 ? -0.972 18.156 17.266 1 98.12 108 ALA A CA 1
ATOM 885 C C . ALA A 1 108 ? 0.401 17.656 17.703 1 98.12 108 ALA A C 1
ATOM 887 O O . ALA A 1 108 ? 1.417 18.312 17.453 1 98.12 108 ALA A O 1
ATOM 888 N N . ILE A 1 109 ? 0.379 16.531 18.328 1 98.5 109 ILE A N 1
ATOM 889 C CA . ILE A 1 109 ? 1.642 15.922 18.734 1 98.5 109 ILE A CA 1
ATOM 890 C C . ILE A 1 109 ? 2.486 15.602 17.5 1 98.5 109 ILE A C 1
ATOM 892 O O . ILE A 1 109 ? 3.695 15.844 17.484 1 98.5 109 ILE A O 1
ATOM 896 N N . ALA A 1 110 ? 1.864 15.039 16.484 1 98.69 110 ALA A N 1
ATOM 897 C CA . ALA A 1 110 ? 2.57 14.773 15.242 1 98.69 110 ALA A CA 1
ATOM 898 C C . ALA A 1 110 ? 3.221 16.047 14.695 1 98.69 110 ALA A C 1
ATOM 900 O O . ALA A 1 110 ? 4.375 16.016 14.266 1 98.69 110 ALA A O 1
ATOM 901 N N . GLN A 1 111 ? 2.496 17.156 14.758 1 98.44 111 GLN A N 1
ATOM 902 C CA . GLN A 1 111 ? 3.02 18.422 14.266 1 98.44 111 GLN A CA 1
ATOM 903 C C . GLN A 1 111 ? 4.219 18.875 15.086 1 98.44 111 GLN A C 1
ATOM 905 O O . GLN A 1 111 ? 5.172 19.438 14.547 1 98.44 111 GLN A O 1
ATOM 910 N N . VAL A 1 112 ? 4.156 18.625 16.312 1 98.19 112 VAL A N 1
ATOM 911 C CA . VAL A 1 112 ? 5.281 18.984 17.172 1 98.19 112 VAL A CA 1
ATOM 912 C C . VAL A 1 112 ? 6.512 18.188 16.766 1 98.19 112 VAL A C 1
ATOM 914 O O . VAL A 1 112 ? 7.617 18.719 16.688 1 98.19 112 VAL A O 1
ATOM 917 N N . PHE A 1 113 ? 6.332 16.953 16.453 1 98.56 113 PHE A N 1
ATOM 918 C CA . PHE A 1 113 ? 7.461 16.125 16.016 1 98.56 113 PHE A CA 1
ATOM 919 C C . PHE A 1 113 ? 7.973 16.594 14.664 1 98.56 113 PHE A C 1
ATOM 921 O O . PHE A 1 113 ? 9.18 16.547 14.398 1 98.56 113 PHE A O 1
ATOM 928 N N . PHE A 1 114 ? 7.113 17.016 13.797 1 98.38 114 PHE A N 1
ATOM 929 C CA . PHE A 1 114 ? 7.57 17.578 12.539 1 98.38 114 PHE A CA 1
ATOM 930 C C . PHE A 1 114 ? 8.367 18.859 12.773 1 98.38 114 PHE A C 1
ATOM 932 O O . PHE A 1 114 ? 9.375 19.094 12.102 1 98.38 114 PHE A O 1
ATOM 939 N N . LEU A 1 115 ? 7.91 19.641 13.711 1 98 115 LEU A N 1
ATOM 940 C CA . LEU A 1 115 ? 8.633 20.859 14.062 1 98 115 LEU A CA 1
ATOM 941 C C . LEU A 1 115 ? 10.016 20.547 14.609 1 98 115 LEU A C 1
ATOM 943 O O . LEU A 1 115 ? 11 21.203 14.266 1 98 115 LEU A O 1
ATOM 947 N N . LEU A 1 116 ? 10.055 19.547 15.445 1 97.12 116 LEU A N 1
ATOM 948 C CA . LEU A 1 116 ? 11.336 19.125 15.992 1 97.12 116 LEU A CA 1
ATOM 949 C C . LEU A 1 116 ? 12.258 18.594 14.898 1 97.12 116 LEU A C 1
ATOM 951 O O . LEU A 1 116 ? 13.461 18.859 14.906 1 97.12 116 LEU A O 1
ATOM 955 N N . ALA A 1 117 ? 11.664 17.844 14 1 96.75 117 ALA A N 1
ATOM 956 C CA . ALA A 1 117 ? 12.445 17.375 12.852 1 96.75 117 ALA A CA 1
ATOM 957 C C . ALA A 1 117 ? 13.016 18.547 12.055 1 96.75 117 ALA A C 1
ATOM 959 O O . ALA A 1 117 ? 14.18 18.516 11.656 1 96.75 117 ALA A O 1
ATOM 960 N N . PHE A 1 118 ? 12.188 19.516 11.875 1 96.44 118 PHE A N 1
ATOM 961 C CA . PHE A 1 118 ? 12.578 20.703 11.125 1 96.44 118 PHE A CA 1
ATOM 962 C C . PHE A 1 118 ? 13.688 21.453 11.852 1 96.44 118 PHE A C 1
ATOM 964 O O . PHE A 1 118 ? 14.664 21.891 11.227 1 96.44 118 PHE A O 1
ATOM 971 N N . ARG A 1 119 ? 13.602 21.547 13.117 1 94.94 119 ARG A N 1
ATOM 972 C CA . ARG A 1 119 ? 14.57 22.266 13.93 1 94.94 119 ARG A CA 1
ATOM 973 C C . ARG A 1 119 ? 15.938 21.594 13.883 1 94.94 119 ARG A C 1
ATOM 975 O O . ARG A 1 119 ? 16.969 22.266 14.008 1 94.94 119 ARG A O 1
ATOM 982 N N . GLN A 1 120 ? 15.953 20.328 13.703 1 93.06 120 GLN A N 1
ATOM 983 C CA . GLN A 1 120 ? 17.219 19.609 13.578 1 93.06 120 GLN A CA 1
ATOM 984 C C . GLN A 1 120 ? 17.938 19.969 12.281 1 93.06 120 GLN A C 1
ATOM 986 O O . GLN A 1 120 ? 19.156 19.844 12.188 1 93.06 120 GLN A O 1
ATOM 991 N N . LEU A 1 121 ? 17.188 20.422 11.383 1 92.88 121 LEU A N 1
ATOM 992 C CA . LEU A 1 121 ? 17.766 20.672 10.055 1 92.88 121 LEU A CA 1
ATOM 993 C C . LEU A 1 121 ? 18.234 22.109 9.938 1 92.88 121 LEU A C 1
ATOM 995 O O . LEU A 1 121 ? 19.188 22.406 9.211 1 92.88 121 LEU A O 1
ATOM 999 N N . ILE A 1 122 ? 17.516 23.031 10.57 1 92.69 122 ILE A N 1
ATOM 1000 C CA . ILE A 1 122 ? 17.828 24.438 10.461 1 92.69 122 ILE A CA 1
ATOM 1001 C C . ILE A 1 122 ? 17.531 25.141 11.789 1 92.69 122 ILE A C 1
ATOM 1003 O O . ILE A 1 122 ? 16.531 24.859 12.438 1 92.69 122 ILE A O 1
ATOM 1007 N N . SER A 1 123 ? 18.391 26.062 12.109 1 93.06 123 SER A N 1
ATOM 1008 C CA . SER A 1 123 ? 18.156 26.859 13.32 1 93.06 123 SER A CA 1
ATOM 1009 C C . SER A 1 123 ? 17.219 28.016 13.047 1 93.06 123 SER A C 1
ATOM 1011 O O . SER A 1 123 ? 17.078 28.469 11.906 1 93.06 123 SER A O 1
ATOM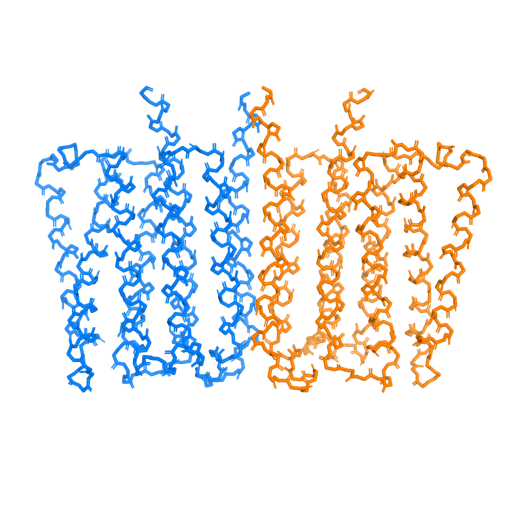 1013 N N . TRP A 1 124 ? 16.547 28.422 14.148 1 90.88 124 TRP A N 1
ATOM 1014 C CA . TRP A 1 124 ? 15.664 29.578 14.031 1 90.88 124 TRP A CA 1
ATOM 1015 C C . TRP A 1 124 ? 16.438 30.812 13.578 1 90.88 124 TRP A C 1
ATOM 1017 O O . TRP A 1 124 ? 15.945 31.609 12.781 1 90.88 124 TRP A O 1
ATOM 1027 N N . GLU A 1 125 ? 17.641 30.969 14.055 1 92.06 125 GLU A N 1
ATOM 1028 C CA . GLU A 1 125 ? 18.5 32.094 13.734 1 92.06 125 GLU A CA 1
ATOM 1029 C C . GLU A 1 125 ? 18.859 32.125 12.258 1 92.06 125 GLU A C 1
ATOM 1031 O O . GLU A 1 125 ? 18.922 33.188 11.641 1 92.06 125 GLU A O 1
ATOM 1036 N N . GLU A 1 126 ? 19.047 30.969 11.805 1 92.38 126 GLU A N 1
ATOM 1037 C CA . GLU A 1 126 ? 19.391 30.844 10.391 1 92.38 126 GLU A CA 1
ATOM 1038 C C . GLU A 1 126 ? 18.188 31.156 9.5 1 92.38 126 GLU A C 1
ATOM 1040 O O . GLU A 1 126 ? 18.328 31.766 8.438 1 92.38 126 GLU A O 1
ATOM 1045 N N . LEU A 1 127 ? 17.016 30.828 9.938 1 94.69 127 LEU A N 1
ATOM 1046 C CA . LEU A 1 127 ? 15.82 30.922 9.117 1 94.69 127 LEU A CA 1
ATOM 1047 C C . LEU A 1 127 ? 15.242 32.344 9.164 1 94.69 127 LEU A C 1
ATOM 1049 O O . LEU A 1 127 ? 14.75 32.844 8.148 1 94.69 127 LEU A O 1
ATOM 1053 N N . PHE A 1 128 ? 15.305 32.875 10.281 1 94.25 128 PHE A N 1
ATOM 1054 C CA . PHE A 1 128 ? 14.656 34.188 10.477 1 94.25 128 PHE A CA 1
ATOM 1055 C C . PHE A 1 128 ? 15.664 35.312 10.406 1 94.25 128 PHE A C 1
ATOM 1057 O O . PHE A 1 128 ? 15.828 36.062 11.359 1 94.25 128 PHE A O 1
ATOM 1064 N N . THR A 1 129 ? 16.391 35.344 9.219 1 88.62 129 THR A N 1
ATOM 1065 C CA . THR A 1 129 ? 17.281 36.438 8.906 1 88.62 129 THR A CA 1
ATOM 1066 C C . THR A 1 129 ? 16.562 37.5 8.078 1 88.62 129 THR A C 1
ATOM 1068 O O . THR A 1 129 ? 16.141 37.25 6.949 1 88.62 129 THR A O 1
ATOM 1071 N N . GLY A 1 130 ? 16.219 38.594 8.742 1 90.62 130 GLY A N 1
ATOM 1072 C CA . GLY A 1 130 ? 15.555 39.688 8.023 1 90.62 130 GLY A CA 1
ATOM 1073 C C . GLY A 1 130 ? 14.062 39.719 8.273 1 90.62 130 GLY A C 1
ATOM 1074 O O . GLY A 1 130 ? 13.531 38.938 9.07 1 90.62 130 GLY A O 1
ATOM 1075 N N . MET A 1 131 ? 13.289 40.5 7.449 1 94.62 131 MET A N 1
ATOM 1076 C CA . MET A 1 131 ? 11.875 40.781 7.711 1 94.62 131 MET A CA 1
ATOM 1077 C C . MET A 1 131 ? 10.984 39.812 6.918 1 94.62 131 MET A C 1
ATOM 1079 O O . MET A 1 131 ? 9.867 39.531 7.328 1 94.62 131 MET A O 1
ATOM 1083 N N . ARG A 1 132 ? 11.453 39.344 5.824 1 95.81 132 ARG A N 1
ATOM 1084 C CA . ARG A 1 132 ? 10.625 38.562 4.922 1 95.81 132 ARG A CA 1
ATOM 1085 C C . ARG A 1 132 ? 10.117 37.312 5.617 1 95.81 132 ARG A C 1
ATOM 1087 O O . ARG A 1 132 ? 8.914 37.031 5.613 1 95.81 132 ARG A O 1
ATOM 1094 N N . PRO A 1 133 ? 11.008 36.5 6.242 1 96.56 133 PRO A N 1
ATOM 1095 C CA . PRO A 1 133 ? 10.516 35.281 6.918 1 96.56 133 PRO A CA 1
ATOM 1096 C C . PRO A 1 133 ? 9.508 35.594 8.023 1 96.56 133 PRO A C 1
ATOM 1098 O O . PRO A 1 133 ? 8.586 34.812 8.266 1 96.56 133 PRO A O 1
ATOM 1101 N N . ILE A 1 134 ? 9.656 36.656 8.641 1 96.69 134 ILE A N 1
ATOM 1102 C CA . ILE A 1 134 ? 8.75 37.062 9.703 1 96.69 134 ILE A CA 1
ATOM 1103 C C . ILE A 1 134 ? 7.375 37.406 9.125 1 96.69 134 ILE A C 1
ATOM 1105 O O . ILE A 1 134 ? 6.352 36.969 9.648 1 96.69 134 ILE A O 1
ATOM 1109 N N . ILE A 1 135 ? 7.363 38.188 8.078 1 97.12 135 ILE A N 1
ATOM 1110 C CA . ILE A 1 135 ? 6.117 38.562 7.434 1 97.12 135 ILE A CA 1
ATOM 1111 C C . ILE A 1 135 ? 5.379 37.344 6.941 1 97.12 135 ILE A C 1
ATOM 1113 O O . ILE A 1 135 ? 4.172 37.188 7.156 1 97.12 135 ILE A O 1
ATOM 1117 N N . ILE A 1 136 ? 6.113 36.406 6.312 1 96.94 136 ILE A N 1
ATOM 1118 C CA . ILE A 1 136 ? 5.523 35.188 5.812 1 96.94 136 ILE A CA 1
ATOM 1119 C C . ILE A 1 136 ? 4.914 34.406 6.969 1 96.94 136 ILE A C 1
ATOM 1121 O O . ILE A 1 136 ? 3.783 33.906 6.867 1 96.94 136 ILE A O 1
ATOM 1125 N N . THR A 1 137 ? 5.598 34.25 8.031 1 97.12 137 THR A N 1
ATOM 1126 C CA . THR A 1 137 ? 5.117 33.531 9.195 1 97.12 137 THR A CA 1
ATOM 1127 C C . THR A 1 137 ? 3.863 34.188 9.766 1 97.12 137 THR A C 1
ATOM 1129 O O . THR A 1 137 ? 2.9 33.5 10.117 1 97.12 137 THR A O 1
ATOM 1132 N N . ILE A 1 138 ? 3.859 35.5 9.836 1 96.06 138 ILE A N 1
ATOM 1133 C CA . ILE A 1 138 ? 2.705 36.25 10.352 1 96.06 138 ILE A CA 1
ATOM 1134 C C . ILE A 1 138 ? 1.489 35.969 9.469 1 96.06 138 ILE A C 1
ATOM 1136 O O . ILE A 1 138 ? 0.389 35.75 9.969 1 96.06 138 ILE A O 1
ATOM 1140 N N . VAL A 1 139 ? 1.655 36 8.203 1 95.44 139 VAL A N 1
ATOM 1141 C CA . VAL A 1 139 ? 0.572 35.75 7.258 1 95.44 139 VAL A CA 1
ATOM 1142 C C . VAL A 1 139 ? -0.002 34.375 7.484 1 95.44 139 VAL A C 1
ATOM 1144 O O . VAL A 1 139 ? -1.221 34.188 7.555 1 95.44 139 VAL A O 1
ATOM 1147 N N . PHE A 1 140 ? 0.849 33.344 7.652 1 95.31 140 PHE A N 1
ATOM 1148 C CA . PHE A 1 140 ? 0.401 31.969 7.824 1 95.31 140 PHE A CA 1
ATOM 1149 C C . PHE A 1 140 ? -0.242 31.781 9.195 1 95.31 140 PHE A C 1
ATOM 1151 O O . PHE A 1 140 ? -1.116 30.922 9.359 1 95.31 140 PHE A O 1
ATOM 1158 N N . ILE A 1 141 ? 0.112 32.594 10.164 1 93.69 141 ILE A N 1
ATOM 1159 C CA . ILE A 1 141 ? -0.472 32.469 11.492 1 93.69 141 ILE A CA 1
ATOM 1160 C C . ILE A 1 141 ? -1.858 33.125 11.508 1 93.69 141 ILE A C 1
ATOM 1162 O O . ILE A 1 141 ? -2.742 32.688 12.25 1 93.69 141 ILE A O 1
ATOM 1166 N N . ILE A 1 142 ? -2.066 34.062 10.617 1 91.69 142 ILE A N 1
ATOM 1167 C CA . ILE A 1 142 ? -3.355 34.75 10.516 1 91.69 142 ILE A CA 1
ATOM 1168 C C . ILE A 1 142 ? -4.328 33.906 9.711 1 91.69 142 ILE A C 1
ATOM 1170 O O . ILE A 1 142 ? -5.531 33.906 9.977 1 91.69 142 ILE A O 1
ATOM 1174 N N . LEU A 1 143 ? -3.814 33.125 8.805 1 88.19 143 LEU A N 1
ATOM 1175 C CA . LEU A 1 143 ? -4.609 32.312 7.891 1 88.19 143 LEU A CA 1
ATOM 1176 C C . LEU A 1 143 ? -5.547 31.391 8.656 1 88.19 143 LEU A C 1
ATOM 1178 O O . LEU A 1 143 ? -6.738 31.312 8.344 1 88.19 143 LEU A O 1
ATOM 1182 N N . PRO A 1 144 ? -5.082 30.672 9.641 1 84.31 144 PRO A N 1
ATOM 1183 C CA . PRO A 1 144 ? -6 29.797 10.375 1 84.31 144 PRO A CA 1
ATOM 1184 C C . PRO A 1 144 ? -7.148 30.562 11.031 1 84.31 144 PRO A C 1
ATOM 1186 O O . PRO A 1 144 ? -8.266 30.047 11.109 1 84.31 144 PRO A O 1
ATOM 1189 N N . ALA A 1 145 ? -6.836 31.75 11.477 1 85.44 145 ALA A N 1
ATOM 1190 C CA . ALA A 1 145 ? -7.898 32.531 12.094 1 85.44 145 ALA A CA 1
ATOM 1191 C C . ALA A 1 145 ? -8.992 32.875 11.086 1 85.44 145 ALA A C 1
ATOM 1193 O O . ALA A 1 145 ? -10.18 32.781 11.398 1 85.44 145 ALA A O 1
ATOM 1194 N N . VAL A 1 146 ? -8.547 33.156 9.984 1 88.44 146 VAL A N 1
ATOM 1195 C CA . VAL A 1 146 ? -9.492 33.5 8.93 1 88.44 146 VAL A CA 1
ATOM 1196 C C . VAL A 1 146 ? -10.289 32.281 8.516 1 88.44 146 VAL A C 1
ATOM 1198 O O . VAL A 1 146 ? -11.523 32.312 8.477 1 88.44 146 VAL A O 1
ATOM 1201 N N . ILE A 1 147 ? -9.672 31.188 8.25 1 89 147 ILE A N 1
ATOM 1202 C CA . ILE A 1 147 ? -10.32 29.953 7.828 1 89 147 ILE A CA 1
ATOM 1203 C C . ILE A 1 147 ? -11.227 29.438 8.945 1 89 147 ILE A C 1
ATOM 1205 O O . ILE A 1 147 ? -12.352 29.016 8.695 1 89 147 ILE A O 1
ATOM 1209 N N . PHE A 1 148 ? -10.695 29.562 10.102 1 88.88 148 PHE A N 1
ATOM 1210 C CA . PHE A 1 148 ? -11.445 29.094 11.258 1 88.88 148 PHE A CA 1
ATOM 1211 C C . PHE A 1 148 ? -12.734 29.891 11.43 1 88.88 148 PHE A C 1
ATOM 1213 O O . PHE A 1 148 ? -13.812 29.328 11.586 1 88.88 148 PHE A O 1
ATOM 1220 N N . TYR A 1 149 ? -12.641 31.125 11.32 1 88.44 149 TYR A N 1
ATOM 1221 C CA . TYR A 1 149 ? -13.789 31.984 11.539 1 88.44 149 TYR A CA 1
ATOM 1222 C C . TYR A 1 149 ? -14.844 31.781 10.453 1 88.44 149 TYR A C 1
ATOM 1224 O O . TYR A 1 149 ? -16.031 31.656 10.75 1 88.44 149 TYR A O 1
ATOM 1232 N N . PHE A 1 150 ? -14.43 31.609 9.289 1 89.81 150 PHE A N 1
ATOM 1233 C CA . PHE A 1 150 ? -15.383 31.625 8.188 1 89.81 150 PHE A CA 1
ATOM 1234 C C . PHE A 1 150 ? -15.852 30.203 7.859 1 89.81 150 PHE A C 1
ATOM 1236 O O . PHE A 1 150 ? -16.953 30.016 7.352 1 89.81 150 PHE A O 1
ATOM 1243 N N . ARG A 1 151 ? -15.062 29.25 8.211 1 90.81 151 ARG A N 1
ATOM 1244 C CA . ARG A 1 151 ? -15.375 27.953 7.613 1 90.81 151 ARG A CA 1
ATOM 1245 C C . ARG A 1 151 ? -15.43 26.859 8.68 1 90.81 151 ARG A C 1
ATOM 1247 O O . ARG A 1 151 ? -16.109 25.844 8.5 1 90.81 151 ARG A O 1
ATOM 1254 N N . VAL A 1 152 ? -14.812 27 9.75 1 93.81 152 VAL A N 1
ATOM 1255 C CA . VAL A 1 152 ? -14.625 25.891 10.672 1 93.81 152 VAL A CA 1
ATOM 1256 C C . VAL A 1 152 ? -15.461 26.109 11.922 1 93.81 152 VAL A C 1
ATOM 1258 O O . VAL A 1 152 ? -16.094 25.172 12.43 1 93.81 152 VAL A O 1
ATOM 1261 N N . TYR A 1 153 ? -15.578 27.312 12.383 1 94.12 153 TYR A N 1
ATOM 1262 C CA . TYR A 1 153 ? -16.219 27.609 13.664 1 94.12 153 TYR A CA 1
ATOM 1263 C C . TYR A 1 153 ? -17.703 27.266 13.617 1 94.12 153 TYR A C 1
ATOM 1265 O O . TYR A 1 153 ? -18.391 27.594 12.648 1 94.12 153 TYR A O 1
ATOM 1273 N N . ASN A 1 154 ? -18.125 26.562 14.562 1 94.31 154 ASN A N 1
ATOM 1274 C CA . ASN A 1 154 ? -19.531 26.219 14.805 1 94.31 154 ASN A CA 1
ATOM 1275 C C . ASN A 1 154 ? -19.875 26.297 16.297 1 94.31 154 ASN A C 1
ATOM 1277 O O . ASN A 1 154 ? -19.406 25.484 17.094 1 94.31 154 ASN A O 1
ATOM 1281 N N . PRO A 1 155 ? -20.734 27.203 16.656 1 93.5 155 PRO A N 1
ATOM 1282 C CA . PRO A 1 155 ? -21.047 27.391 18.078 1 93.5 155 PRO A CA 1
ATOM 1283 C C . PRO A 1 155 ? -21.797 26.203 18.672 1 93.5 155 PRO A C 1
ATOM 1285 O O . PRO A 1 155 ? -21.875 26.062 19.891 1 93.5 155 PRO A O 1
ATOM 1288 N N . ASP A 1 156 ? -22.375 25.359 17.844 1 94.06 156 ASP A N 1
ATOM 1289 C CA . ASP A 1 156 ? -23.141 24.219 18.312 1 94.06 156 ASP A CA 1
ATOM 1290 C C . ASP A 1 156 ? -22.219 23.047 18.672 1 94.06 156 ASP A C 1
ATOM 1292 O O . ASP A 1 156 ? -22.656 22.062 19.281 1 94.06 156 ASP A O 1
ATOM 1296 N N . ARG A 1 157 ? -20.922 23.219 18.281 1 93.12 157 ARG A N 1
ATOM 1297 C CA . ARG A 1 157 ? -19.938 22.188 18.609 1 93.12 157 ARG A CA 1
ATOM 1298 C C . ARG A 1 157 ? -19.328 22.453 19.984 1 93.12 157 ARG A C 1
ATOM 1300 O O . ARG A 1 157 ? -19.391 23.562 20.5 1 93.12 157 ARG A O 1
ATOM 1307 N N . SER A 1 158 ? -18.797 21.406 20.547 1 92.44 158 SER A N 1
ATOM 1308 C CA . SER A 1 158 ? -18.125 21.516 21.844 1 92.44 158 SER A CA 1
ATOM 1309 C C . SER A 1 158 ? -17.031 22.594 21.812 1 92.44 158 SER A C 1
ATOM 1311 O O . SER A 1 158 ? -16.281 22.688 20.828 1 92.44 158 SER A O 1
ATOM 1313 N N . LYS A 1 159 ? -16.922 23.344 22.875 1 93.5 159 LYS A N 1
ATOM 1314 C CA . LYS A 1 159 ? -15.891 24.375 22.984 1 93.5 159 LYS A CA 1
ATOM 1315 C C . LYS A 1 159 ? -14.492 23.766 22.922 1 93.5 159 LYS A C 1
ATOM 1317 O O . LYS A 1 159 ? -13.562 24.375 22.391 1 93.5 159 LYS A O 1
ATOM 1322 N N . TRP A 1 160 ? -14.398 22.562 23.453 1 93.12 160 TRP A N 1
ATOM 1323 C CA . TRP A 1 160 ? -13.109 21.891 23.453 1 93.12 160 TRP A CA 1
ATOM 1324 C C . TRP A 1 160 ? -12.664 21.531 22.031 1 93.12 160 TRP A C 1
ATOM 1326 O O . TRP A 1 160 ? -11.492 21.688 21.688 1 93.12 160 TRP A O 1
ATOM 1336 N N . VAL A 1 161 ? -13.594 21.109 21.234 1 94.12 161 VAL A N 1
ATOM 1337 C CA . VAL A 1 161 ? -13.289 20.766 19.859 1 94.12 161 VAL A CA 1
ATOM 1338 C C . VAL A 1 161 ? -12.867 22.016 19.094 1 94.12 161 VAL A C 1
ATOM 1340 O O . VAL A 1 161 ? -11.844 22.016 18.406 1 94.12 161 VAL A O 1
ATOM 1343 N N . MET A 1 162 ? -13.602 23.109 19.266 1 95.06 162 MET A N 1
ATOM 1344 C CA . MET A 1 162 ? -13.32 24.344 18.562 1 95.06 162 MET A CA 1
ATOM 1345 C C . MET A 1 162 ? -11.984 24.938 19 1 95.06 162 MET A C 1
ATOM 1347 O O . MET A 1 162 ? -11.164 25.312 18.156 1 95.06 162 MET A O 1
ATOM 1351 N N . ALA A 1 163 ? -11.734 24.969 20.297 1 94.94 163 ALA A N 1
ATOM 1352 C CA . ALA A 1 163 ? -10.5 25.547 20.812 1 94.94 163 ALA A CA 1
ATOM 1353 C C . ALA A 1 163 ? -9.281 24.734 20.375 1 94.94 163 ALA A C 1
ATOM 1355 O O . ALA A 1 163 ? -8.266 25.297 19.953 1 94.94 163 ALA A O 1
ATOM 1356 N N . SER A 1 164 ? -9.391 23.438 20.531 1 95.56 164 SER A N 1
ATOM 1357 C CA . SER A 1 164 ? -8.273 22.578 20.156 1 95.56 164 SER A CA 1
ATOM 1358 C C . SER A 1 164 ? -7.984 22.656 18.656 1 95.56 164 SER A C 1
ATOM 1360 O O . SER A 1 164 ? -6.82 22.688 18.25 1 95.56 164 SER A O 1
ATOM 1362 N N . ALA A 1 165 ? -9.062 22.688 17.922 1 95.38 165 ALA A N 1
ATOM 1363 C CA . ALA A 1 165 ? -8.891 22.797 16.469 1 95.38 165 ALA A CA 1
ATOM 1364 C C . ALA A 1 165 ? -8.172 24.094 16.094 1 95.38 165 ALA A C 1
ATOM 1366 O O . ALA A 1 165 ? -7.312 24.109 15.219 1 95.38 165 ALA A O 1
ATOM 1367 N N . PHE A 1 166 ? -8.555 25.141 16.766 1 95.31 166 PHE A N 1
ATOM 1368 C CA . PHE A 1 166 ? -7.945 26.438 16.5 1 95.31 166 PHE A CA 1
ATOM 1369 C C . PHE A 1 166 ? -6.461 26.422 16.844 1 95.31 166 PHE A C 1
ATOM 1371 O O . PHE A 1 166 ? -5.629 26.844 16.031 1 95.31 166 PHE A O 1
ATOM 1378 N N . VAL A 1 167 ? -6.105 25.938 17.984 1 95.75 167 VAL A N 1
ATOM 1379 C CA . VAL A 1 167 ? -4.719 25.875 18.438 1 95.75 167 VAL A CA 1
ATOM 1380 C C . VAL A 1 167 ? -3.914 24.969 17.5 1 95.75 167 VAL A C 1
ATOM 1382 O O . VAL A 1 167 ? -2.799 25.328 17.109 1 95.75 167 VAL A O 1
ATOM 1385 N N . TYR A 1 168 ? -4.492 23.859 17.141 1 96.19 168 TYR A N 1
ATOM 1386 C CA . TYR A 1 168 ? -3.85 22.953 16.203 1 96.19 168 TYR A CA 1
ATOM 1387 C C . TYR A 1 168 ? -3.559 23.672 14.883 1 96.19 168 TYR A C 1
ATOM 1389 O O . TYR A 1 168 ? -2.477 23.516 14.312 1 96.19 168 TYR A O 1
ATOM 1397 N N . GLY A 1 169 ? -4.559 24.422 14.406 1 95.88 169 GLY A N 1
ATOM 1398 C CA . GLY A 1 169 ? -4.375 25.172 13.172 1 95.88 169 GLY A CA 1
ATOM 1399 C C . GLY A 1 169 ? -3.203 26.125 13.227 1 95.88 169 GLY A C 1
ATOM 1400 O O . GLY A 1 169 ? -2.484 26.297 12.242 1 95.88 169 GLY A O 1
ATOM 1401 N N . LEU A 1 170 ? -3.01 26.719 14.359 1 96.44 170 LEU A N 1
ATOM 1402 C CA . LEU A 1 170 ? -1.895 27.641 14.531 1 96.44 170 LEU A CA 1
ATOM 1403 C C . LEU A 1 170 ? -0.561 26.906 14.43 1 96.44 170 LEU A C 1
ATOM 1405 O O . LEU A 1 170 ? 0.365 27.391 13.773 1 96.44 170 LEU A O 1
ATOM 1409 N N . ILE A 1 171 ? -0.478 25.766 15.055 1 97.19 171 ILE A N 1
ATOM 1410 C CA . ILE A 1 171 ? 0.745 24.969 15.023 1 97.19 171 ILE A CA 1
ATOM 1411 C C . ILE A 1 171 ? 1.039 24.531 13.594 1 97.19 171 ILE A C 1
ATOM 1413 O O . ILE A 1 171 ? 2.174 24.641 13.125 1 97.19 171 ILE A O 1
ATOM 1417 N N . LEU A 1 172 ? 0.03 24.047 12.953 1 97.38 172 LEU A N 1
ATOM 1418 C CA . LEU A 1 172 ? 0.173 23.562 11.578 1 97.38 172 LEU A CA 1
ATOM 1419 C C . LEU A 1 172 ? 0.619 24.688 10.648 1 97.38 172 LEU A C 1
ATOM 1421 O O . LEU A 1 172 ? 1.554 24.516 9.867 1 97.38 172 LEU A O 1
ATOM 1425 N N . CYS A 1 173 ? -0.01 25.844 10.758 1 97.38 173 CYS A N 1
ATOM 1426 C CA . CYS A 1 173 ? 0.323 26.953 9.883 1 97.38 173 CYS A CA 1
ATOM 1427 C C . CYS A 1 173 ? 1.723 27.484 10.18 1 97.38 173 CYS A C 1
ATOM 1429 O O . CYS A 1 173 ? 2.422 27.938 9.273 1 97.38 173 CYS A O 1
ATOM 1431 N N . PHE A 1 174 ? 2.078 27.422 11.438 1 97.25 174 PHE A N 1
ATOM 1432 C CA . PHE A 1 174 ? 3.455 27.766 11.766 1 97.25 174 PHE A CA 1
ATOM 1433 C C . PHE A 1 174 ? 4.434 26.844 11.07 1 97.25 174 PHE A C 1
ATOM 1435 O O . PHE A 1 174 ? 5.414 27.297 10.477 1 97.25 174 PHE A O 1
ATOM 1442 N N . PHE A 1 175 ? 4.172 25.578 11.109 1 98.12 175 PHE A N 1
ATOM 1443 C CA . PHE A 1 175 ? 5.012 24.594 10.438 1 98.12 175 PHE A CA 1
ATOM 1444 C C . PHE A 1 175 ? 5.086 24.891 8.945 1 98.12 175 PHE A C 1
ATOM 1446 O O . PHE A 1 175 ? 6.164 24.844 8.352 1 98.12 175 PHE A O 1
ATOM 1453 N N . VAL A 1 176 ? 3.924 25.172 8.328 1 98.19 176 VAL A N 1
ATOM 1454 C CA . VAL A 1 176 ? 3.879 25.469 6.898 1 98.19 176 VAL A CA 1
ATOM 1455 C C . VAL A 1 176 ? 4.762 26.688 6.598 1 98.19 176 VAL A C 1
ATOM 1457 O O . VAL A 1 176 ? 5.523 26.672 5.625 1 98.19 176 VAL A O 1
ATOM 1460 N N . SER A 1 177 ? 4.699 27.703 7.41 1 97.94 177 SER A N 1
ATOM 1461 C CA . SER A 1 177 ? 5.488 28.922 7.203 1 97.94 177 SER A CA 1
ATOM 1462 C C . SER A 1 177 ? 6.98 28.609 7.242 1 97.94 177 SER A C 1
ATOM 1464 O O . SER A 1 177 ? 7.758 29.188 6.48 1 97.94 177 SER A O 1
ATOM 1466 N N . LEU A 1 178 ? 7.375 27.719 8.148 1 98.12 178 LEU A N 1
ATOM 1467 C CA . LEU A 1 178 ? 8.781 27.344 8.242 1 98.12 178 LEU A CA 1
ATOM 1468 C C . LEU A 1 178 ? 9.25 26.656 6.965 1 98.12 178 LEU A C 1
ATOM 1470 O O . LEU A 1 178 ? 10.344 26.938 6.473 1 98.12 178 LEU A O 1
ATOM 1474 N N . CYS A 1 179 ? 8.414 25.781 6.457 1 98.38 179 CYS A N 1
ATOM 1475 C CA . CYS A 1 179 ? 8.758 25.078 5.227 1 98.38 179 CYS A CA 1
ATOM 1476 C C . CYS A 1 179 ? 8.898 26.047 4.062 1 98.38 179 CYS A C 1
ATOM 1478 O O . CYS A 1 179 ? 9.836 25.953 3.271 1 98.38 179 CYS A O 1
ATOM 1480 N N . VAL A 1 180 ? 8.016 27 3.984 1 98.25 180 VAL A N 1
ATOM 1481 C CA . VAL A 1 180 ? 8.039 27.984 2.914 1 98.25 180 VAL A CA 1
ATOM 1482 C C . VAL A 1 180 ? 9.289 28.859 3.049 1 98.25 180 VAL A C 1
ATOM 1484 O O . VAL A 1 180 ? 10 29.078 2.068 1 98.25 180 VAL A O 1
ATOM 1487 N N . ASN A 1 181 ? 9.578 29.328 4.227 1 98.12 181 ASN A N 1
ATOM 1488 C CA . ASN A 1 181 ? 10.75 30.172 4.461 1 98.12 181 ASN A CA 1
ATOM 1489 C C . ASN A 1 181 ? 12.039 29.422 4.121 1 98.12 181 ASN A C 1
ATOM 1491 O O . ASN A 1 181 ? 12.953 30 3.521 1 98.12 181 ASN A O 1
ATOM 1495 N N . ALA A 1 182 ? 12.109 28.188 4.5 1 97.56 182 ALA A N 1
ATOM 1496 C CA . ALA A 1 182 ? 13.312 27.422 4.23 1 97.56 182 ALA A CA 1
ATOM 1497 C C . ALA A 1 182 ? 13.531 27.234 2.732 1 97.56 182 ALA A C 1
ATOM 1499 O O . ALA A 1 182 ? 14.664 27.328 2.248 1 97.56 182 ALA A O 1
ATOM 1500 N N . TYR A 1 183 ? 12.43 26.969 2.086 1 97.69 183 TYR A N 1
ATOM 1501 C CA . TYR A 1 183 ? 12.539 26.812 0.639 1 97.69 183 TYR A CA 1
ATOM 1502 C C . TYR A 1 183 ? 13.008 28.109 -0.006 1 97.69 183 TYR A C 1
ATOM 1504 O O . TYR A 1 183 ? 13.82 28.094 -0.935 1 97.69 183 TYR A O 1
ATOM 1512 N N . LEU A 1 184 ? 12.492 29.234 0.4 1 96.88 184 LEU A N 1
ATOM 1513 C CA . LEU A 1 184 ? 12.867 30.531 -0.166 1 96.88 184 LEU A CA 1
ATOM 1514 C C . LEU A 1 184 ? 14.32 30.859 0.15 1 96.88 184 LEU A C 1
ATOM 1516 O O . LEU A 1 184 ? 14.984 31.547 -0.62 1 96.88 184 LEU A O 1
ATOM 1520 N N . LEU A 1 185 ? 14.82 30.359 1.235 1 95 185 LEU A N 1
ATOM 1521 C CA . LEU A 1 185 ? 16.203 30.594 1.647 1 95 185 LEU A CA 1
ATOM 1522 C C . LEU A 1 185 ? 17.156 29.688 0.891 1 95 185 LEU A C 1
ATOM 1524 O O . LEU A 1 185 ? 18.203 30.125 0.404 1 95 185 LEU A O 1
ATOM 1528 N N . TYR A 1 186 ? 16.812 28.422 0.679 1 94.62 186 TYR A N 1
ATOM 1529 C CA . TYR A 1 186 ? 17.812 27.453 0.211 1 94.62 186 TYR A CA 1
ATOM 1530 C C . TYR A 1 186 ? 17.406 26.875 -1.148 1 94.62 186 TYR A C 1
ATOM 1532 O O . TYR A 1 186 ? 18.266 26.391 -1.896 1 94.62 186 TYR A O 1
ATOM 1540 N N . GLY A 1 187 ? 16.094 26.859 -1.451 1 96.38 187 GLY A N 1
ATOM 1541 C CA . GLY A 1 187 ? 15.625 26.266 -2.693 1 96.38 187 GLY A CA 1
ATOM 1542 C C . GLY A 1 187 ? 15.805 24.766 -2.742 1 96.38 187 GLY A C 1
ATOM 1543 O O . GLY A 1 187 ? 15.766 24.094 -1.706 1 96.38 187 GLY A O 1
ATOM 1544 N N . GLY A 1 188 ? 15.695 24.125 -3.936 1 96.06 188 GLY A N 1
ATOM 1545 C CA . GLY A 1 188 ? 16.031 22.734 -4.141 1 96.06 188 GLY A CA 1
ATOM 1546 C C . GLY A 1 188 ? 15.016 21.781 -3.535 1 96.06 188 GLY A C 1
ATOM 1547 O O . GLY A 1 188 ? 13.805 21.953 -3.723 1 96.06 188 GLY A O 1
ATOM 1548 N N . VAL A 1 189 ? 15.523 20.828 -2.756 1 96.38 189 VAL A N 1
ATOM 1549 C CA . VAL A 1 189 ? 14.727 19.719 -2.264 1 96.38 189 VAL A CA 1
ATOM 1550 C C . VAL A 1 189 ? 13.797 20.188 -1.15 1 96.38 189 VAL A C 1
ATOM 1552 O O . VAL A 1 189 ? 12.875 19.484 -0.76 1 96.38 189 VAL A O 1
ATOM 1555 N N . TRP A 1 190 ? 14.008 21.375 -0.682 1 97.5 190 TRP A N 1
ATOM 1556 C CA . TRP A 1 190 ? 13.125 21.906 0.345 1 97.5 190 TRP A CA 1
ATOM 1557 C C . TRP A 1 190 ? 11.703 22.062 -0.186 1 97.5 190 TRP A C 1
ATOM 1559 O O . TRP A 1 190 ? 10.75 22.203 0.591 1 97.5 190 TRP A O 1
ATOM 1569 N N . ILE A 1 191 ? 11.516 22.094 -1.519 1 98.56 191 ILE A N 1
ATOM 1570 C CA . ILE A 1 191 ? 10.211 22.234 -2.156 1 98.56 191 ILE A CA 1
ATOM 1571 C C . ILE A 1 191 ? 9.305 21.078 -1.732 1 98.56 191 ILE A C 1
ATOM 1573 O O . ILE A 1 191 ? 8.086 21.25 -1.631 1 98.56 191 ILE A O 1
ATOM 1577 N N . TYR A 1 192 ? 9.844 19.906 -1.485 1 98.5 192 TYR A N 1
ATOM 1578 C CA . TYR A 1 192 ? 9.047 18.75 -1.083 1 98.5 192 TYR A CA 1
ATOM 1579 C C . TYR A 1 192 ? 8.359 19 0.252 1 98.5 192 TYR A C 1
ATOM 1581 O O . TYR A 1 192 ? 7.207 18.609 0.45 1 98.5 192 TYR A O 1
ATOM 1589 N N . LEU A 1 193 ? 9.078 19.656 1.164 1 98.62 193 LEU A N 1
ATOM 1590 C CA . LEU A 1 193 ? 8.484 19.969 2.457 1 98.62 193 LEU A CA 1
ATOM 1591 C C . LEU A 1 193 ? 7.367 21 2.301 1 98.62 193 LEU A C 1
ATOM 1593 O O . LEU A 1 193 ? 6.348 20.922 2.988 1 98.62 193 LEU A O 1
ATOM 1597 N N . VAL A 1 194 ? 7.543 21.922 1.396 1 98.75 194 VAL A N 1
ATOM 1598 C CA . VAL A 1 194 ? 6.52 22.938 1.142 1 98.75 194 VAL A CA 1
ATOM 1599 C C . VAL A 1 194 ? 5.258 22.266 0.597 1 98.75 194 VAL A C 1
ATOM 1601 O O . VAL A 1 194 ? 4.156 22.516 1.091 1 98.75 194 VAL A O 1
ATOM 1604 N N . ILE A 1 195 ? 5.438 21.438 -0.395 1 98.75 195 ILE A N 1
ATOM 1605 C CA . ILE A 1 195 ? 4.305 20.75 -1.007 1 98.75 195 ILE A CA 1
ATOM 1606 C C . ILE A 1 195 ? 3.592 19.891 0.042 1 98.75 195 ILE A C 1
ATOM 1608 O O . ILE A 1 195 ? 2.365 19.953 0.167 1 98.75 195 ILE A O 1
ATOM 1612 N N . GLY A 1 196 ? 4.371 19.156 0.809 1 98.88 196 GLY A N 1
ATOM 1613 C CA . GLY A 1 196 ? 3.789 18.344 1.861 1 98.88 196 GLY A CA 1
ATOM 1614 C C . GLY A 1 196 ? 3.033 19.156 2.896 1 98.88 196 GLY A C 1
ATOM 1615 O O . GLY A 1 196 ? 1.907 18.812 3.262 1 98.88 196 GLY A O 1
ATOM 1616 N N . ALA A 1 197 ? 3.619 20.188 3.346 1 98.75 197 ALA A N 1
ATOM 1617 C CA . ALA A 1 197 ? 3.012 21.031 4.371 1 98.75 197 ALA A CA 1
ATOM 1618 C C . ALA A 1 197 ? 1.728 21.688 3.855 1 98.75 197 ALA A C 1
ATOM 1620 O O . ALA A 1 197 ? 0.728 21.75 4.574 1 98.75 197 ALA A O 1
ATOM 1621 N N . LEU A 1 198 ? 1.756 22.109 2.641 1 98.25 198 LEU A N 1
ATOM 1622 C CA . LEU A 1 198 ? 0.583 22.766 2.066 1 98.25 198 LEU A CA 1
ATOM 1623 C C . LEU A 1 198 ? -0.552 21.766 1.874 1 98.25 198 LEU A C 1
ATOM 1625 O O . LEU A 1 198 ? -1.718 22.078 2.119 1 98.25 198 LEU A O 1
ATOM 1629 N N . PHE A 1 199 ? -0.21 20.609 1.444 1 98.75 199 PHE A N 1
ATOM 1630 C CA . PHE A 1 199 ? -1.233 19.578 1.3 1 98.75 199 PHE A CA 1
ATOM 1631 C C . PHE A 1 199 ? -1.786 19.172 2.66 1 98.75 199 PHE A C 1
ATOM 1633 O O . PHE A 1 199 ? -2.969 18.844 2.781 1 98.75 199 PHE A O 1
ATOM 1640 N N . PHE A 1 200 ? -0.896 19.156 3.658 1 98.62 200 PHE A N 1
ATOM 1641 C CA . PHE A 1 200 ? -1.37 18.859 5.004 1 98.62 200 PHE A CA 1
ATOM 1642 C C . PHE A 1 200 ? -2.375 19.906 5.469 1 98.62 200 PHE A C 1
ATOM 1644 O O . PHE A 1 200 ? -3.428 19.578 6.012 1 98.62 200 PHE A O 1
ATOM 1651 N N . LEU A 1 201 ? -2.074 21.125 5.223 1 97.12 201 LEU A N 1
ATOM 1652 C CA . LEU A 1 201 ? -2.971 22.234 5.562 1 97.12 201 LEU A CA 1
ATOM 1653 C C . LEU A 1 201 ? -4.289 22.109 4.801 1 97.12 201 LEU A C 1
ATOM 1655 O O . LEU A 1 201 ? -5.359 22.328 5.375 1 97.12 201 LEU A O 1
ATOM 1659 N N . LEU A 1 202 ? -4.199 21.797 3.541 1 96.69 202 LEU A N 1
ATOM 1660 C CA . LEU A 1 202 ? -5.398 21.625 2.729 1 96.69 202 LEU A CA 1
ATOM 1661 C C . LEU A 1 202 ? -6.27 20.5 3.279 1 96.69 202 LEU A C 1
ATOM 1663 O O . LEU A 1 202 ? -7.488 20.656 3.381 1 96.69 202 LEU A O 1
ATOM 1667 N N . SER A 1 203 ? -5.617 19.391 3.57 1 97.81 203 SER A N 1
ATOM 1668 C CA . SER A 1 203 ? -6.344 18.266 4.148 1 97.81 203 SER A CA 1
ATOM 1669 C C . SER A 1 203 ? -7.098 18.688 5.406 1 97.81 203 SER A C 1
ATOM 1671 O O . SER A 1 203 ? -8.312 18.484 5.5 1 97.81 203 SER A O 1
ATOM 1673 N N . ASP A 1 204 ? -6.418 19.312 6.324 1 96.38 204 ASP A N 1
ATOM 1674 C CA . ASP A 1 204 ? -6.992 19.703 7.605 1 96.38 204 ASP A CA 1
ATOM 1675 C C . ASP A 1 204 ? -8.047 20.797 7.43 1 96.38 204 ASP A C 1
ATOM 1677 O O . ASP A 1 204 ? -9.023 20.844 8.172 1 96.38 204 ASP A O 1
ATOM 1681 N N . ALA A 1 205 ? -7.867 21.656 6.449 1 95.19 205 ALA A N 1
ATOM 1682 C CA . ALA A 1 205 ? -8.867 22.672 6.172 1 95.19 205 ALA A CA 1
ATOM 1683 C C . ALA A 1 205 ? -10.18 22.047 5.719 1 95.19 205 ALA A C 1
ATOM 1685 O O . ALA A 1 205 ? -11.258 22.469 6.16 1 95.19 205 ALA A O 1
ATOM 1686 N N . VAL A 1 206 ? -10.094 21.094 4.867 1 95.62 206 VAL A N 1
ATOM 1687 C CA . VAL A 1 206 ? -11.297 20.422 4.398 1 95.62 206 VAL A CA 1
ATOM 1688 C C . VAL A 1 206 ? -11.961 19.672 5.559 1 95.62 206 VAL A C 1
ATOM 1690 O O . VAL A 1 206 ? -13.18 19.75 5.73 1 95.62 206 VAL A O 1
ATOM 1693 N N . MET A 1 207 ? -11.172 19 6.324 1 95.56 207 MET A N 1
ATOM 1694 C CA . MET A 1 207 ? -11.719 18.312 7.488 1 95.56 207 MET A CA 1
ATOM 1695 C C . MET A 1 207 ? -12.367 19.312 8.453 1 95.56 207 MET A C 1
ATOM 1697 O O . MET A 1 207 ? -13.414 19.016 9.039 1 95.56 207 MET A O 1
ATOM 1701 N N . GLY A 1 208 ? -11.766 20.422 8.648 1 95.19 208 GLY A N 1
ATOM 1702 C CA . GLY A 1 208 ? -12.305 21.469 9.508 1 95.19 208 GLY A CA 1
ATOM 1703 C C . GLY A 1 208 ? -13.68 21.953 9.07 1 95.19 208 GLY A C 1
ATOM 1704 O O . GLY A 1 208 ? -14.57 22.141 9.898 1 95.19 208 GLY A O 1
ATOM 1705 N N . GLU A 1 209 ? -13.852 22.109 7.816 1 94.62 209 GLU A N 1
ATOM 1706 C CA . GLU A 1 209 ? -15.094 22.672 7.309 1 94.62 209 GLU A CA 1
ATOM 1707 C C . GLU A 1 209 ? -16.188 21.625 7.234 1 94.62 209 GLU A C 1
ATOM 1709 O O . GLU A 1 209 ? -17.375 21.953 7.137 1 94.62 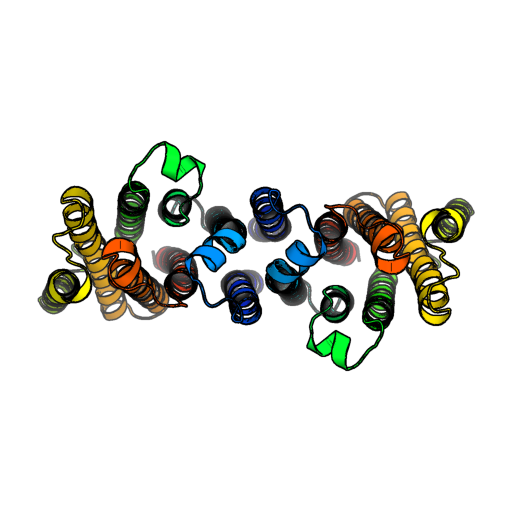209 GLU A O 1
ATOM 1714 N N . THR A 1 210 ? -15.789 20.391 7.254 1 95 210 THR A N 1
ATOM 1715 C CA . THR A 1 210 ? -16.781 19.312 7.141 1 95 210 THR A CA 1
ATOM 1716 C C . THR A 1 210 ? -16.953 18.594 8.477 1 95 210 THR A C 1
ATOM 1718 O O . THR A 1 210 ? -17.75 19.016 9.312 1 95 210 THR A O 1
ATOM 1721 N N . THR A 1 211 ? -16.062 17.781 8.852 1 93.06 211 THR A N 1
ATOM 1722 C CA . THR A 1 211 ? -16.172 16.875 10 1 93.06 211 THR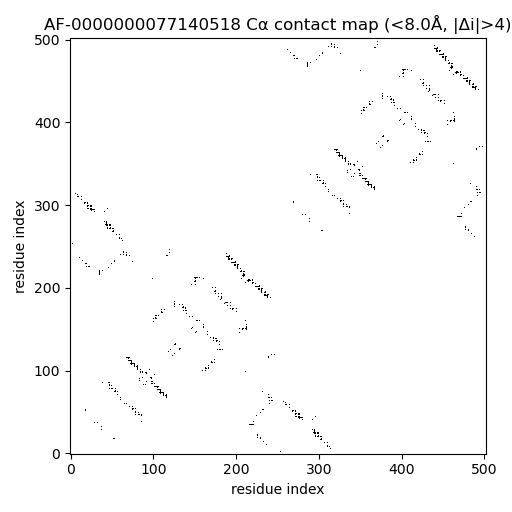 A CA 1
ATOM 1723 C C . THR A 1 211 ? -16.156 17.672 11.305 1 93.06 211 THR A C 1
ATOM 1725 O O . THR A 1 211 ? -16.922 17.391 12.219 1 93.06 211 THR A O 1
ATOM 1728 N N . ILE A 1 212 ? -15.312 18.625 11.398 1 93.69 212 ILE A N 1
ATOM 1729 C CA . ILE A 1 212 ? -15.148 19.359 12.648 1 93.69 212 ILE A CA 1
ATOM 1730 C C . ILE A 1 212 ? -16.281 20.375 12.805 1 93.69 212 ILE A C 1
ATOM 1732 O O . ILE A 1 212 ? -16.859 20.5 13.883 1 93.69 212 ILE A O 1
ATOM 1736 N N . ASN A 1 213 ? -16.562 21.078 11.727 1 94.25 213 ASN A N 1
ATOM 1737 C CA . ASN A 1 213 ? -17.719 21.969 11.75 1 94.25 213 ASN A CA 1
ATOM 1738 C C . ASN A 1 213 ? -19.016 21.203 11.969 1 94.25 213 ASN A C 1
ATOM 1740 O O . ASN A 1 213 ? -19.828 21.562 12.82 1 94.25 213 ASN A O 1
ATOM 1744 N N . GLY A 1 214 ? -19.266 20.203 11.133 1 92.38 214 GLY A N 1
ATOM 1745 C CA . GLY A 1 214 ? -20.344 19.25 11.367 1 92.38 214 GLY A CA 1
ATOM 1746 C C . GLY A 1 214 ? -21.641 19.641 10.688 1 92.38 214 GLY A C 1
ATOM 1747 O O . GLY A 1 214 ? -22.625 18.891 10.719 1 92.38 214 GLY A O 1
ATOM 1748 N N . LYS A 1 215 ? -21.688 20.797 10 1 93.25 215 LYS A N 1
ATOM 1749 C CA . LYS A 1 215 ? -22.922 21.25 9.375 1 93.25 215 LYS A CA 1
ATOM 1750 C C . LYS A 1 215 ? -23.047 20.703 7.953 1 93.25 215 LYS A C 1
ATOM 1752 O O . LYS A 1 215 ? -24.156 20.406 7.492 1 93.25 215 LYS A O 1
ATOM 1757 N N . ARG A 1 216 ? -21.953 20.688 7.25 1 92.56 216 ARG A N 1
ATOM 1758 C CA . ARG A 1 216 ? -21.922 20.234 5.867 1 92.56 216 ARG A CA 1
ATOM 1759 C C . ARG A 1 216 ? -21.25 18.875 5.746 1 92.56 216 ARG A C 1
ATOM 1761 O O . ARG A 1 216 ? -20.109 18.688 6.219 1 92.56 216 ARG A O 1
ATOM 1768 N N . HIS A 1 217 ? -21.969 17.938 5.098 1 94.62 217 HIS A N 1
ATOM 1769 C CA . HIS A 1 217 ? -21.422 16.594 4.91 1 94.62 217 HIS A CA 1
ATOM 1770 C C . HIS A 1 217 ? -21.469 16.188 3.445 1 94.62 217 HIS A C 1
ATOM 1772 O O . HIS A 1 217 ? -22.234 15.289 3.068 1 94.62 217 HIS A O 1
ATOM 1778 N N . PRO A 1 218 ? -20.5 16.766 2.721 1 95.19 218 PRO A N 1
ATOM 1779 C CA . PRO A 1 218 ? -20.469 16.406 1.3 1 95.19 218 PRO A CA 1
ATOM 1780 C C . PRO A 1 218 ? -20.047 14.961 1.06 1 95.19 218 PRO A C 1
ATOM 1782 O O . PRO A 1 218 ? -19.453 14.336 1.938 1 95.19 218 PRO A O 1
ATOM 1785 N N . LYS A 1 219 ? -20.281 14.477 -0.158 1 93.31 219 LYS A N 1
ATOM 1786 C CA . LYS A 1 219 ? -19.984 13.102 -0.549 1 93.31 219 LYS A CA 1
ATOM 1787 C C . LYS A 1 219 ? -18.5 12.797 -0.389 1 93.31 219 LYS A C 1
ATOM 1789 O O . LYS A 1 219 ? -18.109 11.672 -0.061 1 93.31 219 LYS A O 1
ATOM 1794 N N . TRP A 1 220 ? -17.688 13.805 -0.572 1 93.38 220 TRP A N 1
ATOM 1795 C CA . TRP A 1 220 ? -16.234 13.641 -0.588 1 93.38 220 TRP A CA 1
ATOM 1796 C C . TRP A 1 220 ? -15.633 14.016 0.759 1 93.38 220 TRP A C 1
ATOM 1798 O O . TRP A 1 220 ? -14.422 14.234 0.863 1 93.38 220 TRP A O 1
ATOM 1808 N N . GLU A 1 221 ? -16.422 14.078 1.781 1 94.44 221 GLU A N 1
ATOM 1809 C CA . GLU A 1 221 ? -16.062 14.57 3.107 1 94.44 221 GLU A CA 1
ATOM 1810 C C . GLU A 1 221 ? -14.812 13.867 3.639 1 94.44 221 GLU A C 1
ATOM 1812 O O . GLU A 1 221 ? -13.953 14.5 4.254 1 94.44 221 GLU A O 1
ATOM 1817 N N . PHE A 1 222 ? -14.719 12.578 3.35 1 94.31 222 PHE A N 1
ATOM 1818 C CA . PHE A 1 222 ? -13.641 11.805 3.947 1 94.31 222 PHE A CA 1
ATOM 1819 C C . PHE A 1 222 ? -12.555 11.508 2.918 1 94.31 222 PHE A C 1
ATOM 1821 O O . PHE A 1 222 ? -11.367 11.477 3.25 1 94.31 222 PHE A O 1
ATOM 1828 N N . GLN A 1 223 ? -12.852 11.43 1.673 1 95.69 223 GLN A N 1
ATOM 1829 C CA . GLN A 1 223 ? -11.906 11.031 0.638 1 95.69 223 GLN A CA 1
ATOM 1830 C C . GLN A 1 223 ? -10.945 12.172 0.31 1 95.69 223 GLN A C 1
ATOM 1832 O O . GLN A 1 223 ? -9.75 11.938 0.117 1 95.69 223 GLN A O 1
ATOM 1837 N N . VAL A 1 224 ? -11.469 13.375 0.266 1 96.69 224 VAL A N 1
ATOM 1838 C CA . VAL A 1 224 ? -10.633 14.508 -0.138 1 96.69 224 VAL A CA 1
ATOM 1839 C C . VAL A 1 224 ? -9.57 14.773 0.93 1 96.69 224 VAL A C 1
ATOM 1841 O O . VAL A 1 224 ? -8.383 14.867 0.621 1 96.69 224 VAL A O 1
ATOM 1844 N N . PRO A 1 225 ? -9.938 14.836 2.209 1 97.38 225 PRO A N 1
ATOM 1845 C CA . PRO A 1 225 ? -8.883 14.984 3.213 1 97.38 225 PRO A CA 1
ATOM 1846 C C . PRO A 1 225 ? -7.879 13.836 3.188 1 97.38 225 PRO A C 1
ATOM 1848 O O . PRO A 1 225 ? -6.68 14.047 3.395 1 97.38 225 PRO A O 1
ATOM 1851 N N . TRP A 1 226 ? -8.32 12.688 2.879 1 97.75 226 TRP A N 1
ATOM 1852 C CA . TRP A 1 226 ? -7.426 11.539 2.912 1 97.75 226 TRP A CA 1
ATOM 1853 C C . TRP A 1 226 ? -6.434 11.586 1.753 1 97.75 226 TRP A C 1
ATOM 1855 O O . TRP A 1 226 ? -5.242 11.328 1.938 1 97.75 226 TRP A O 1
ATOM 1865 N N . ILE A 1 227 ? -6.926 11.875 0.54 1 97.94 227 ILE A N 1
ATOM 1866 C CA . ILE A 1 227 ? -6 11.891 -0.59 1 97.94 227 ILE A CA 1
ATOM 1867 C C . ILE A 1 227 ? -4.973 13 -0.402 1 97.94 227 ILE A C 1
ATOM 1869 O O . ILE A 1 227 ? -3.783 12.805 -0.654 1 97.94 227 ILE A O 1
ATOM 1873 N N . THR A 1 228 ? -5.379 14.148 0.017 1 98.44 228 THR A N 1
ATOM 1874 C CA . THR A 1 228 ? -4.461 15.258 0.259 1 98.44 228 THR A CA 1
ATOM 1875 C C . THR A 1 228 ? -3.523 14.938 1.42 1 98.44 228 THR A C 1
ATOM 1877 O O . THR A 1 228 ? -2.34 15.281 1.382 1 98.44 228 THR A O 1
ATOM 1880 N N . TYR A 1 229 ? -4.062 14.266 2.412 1 98.62 229 TYR A N 1
ATOM 1881 C CA . TYR A 1 229 ? -3.307 13.852 3.588 1 98.62 229 TYR A CA 1
ATOM 1882 C C . TYR A 1 229 ? -2.225 12.844 3.217 1 98.62 229 TYR A C 1
ATOM 1884 O O . TYR A 1 229 ? -1.085 12.945 3.674 1 98.62 229 TYR A O 1
ATOM 1892 N N . LEU A 1 230 ? -2.559 11.875 2.383 1 98.69 230 LEU A N 1
ATOM 1893 C CA . LEU A 1 230 ? -1.579 10.883 1.946 1 98.69 230 LEU A CA 1
ATOM 1894 C C . LEU A 1 230 ? -0.469 11.547 1.134 1 98.69 230 LEU A C 1
ATOM 1896 O O . LEU A 1 230 ? 0.71 11.234 1.321 1 98.69 230 LEU A O 1
ATOM 1900 N N . ILE A 1 231 ? -0.845 12.422 0.256 1 98.56 231 ILE A N 1
ATOM 1901 C CA . ILE A 1 231 ? 0.132 13.172 -0.524 1 98.56 231 ILE A CA 1
ATOM 1902 C C . ILE A 1 231 ? 1.033 13.969 0.411 1 98.56 231 ILE A C 1
ATOM 1904 O O . ILE A 1 231 ? 2.256 13.969 0.259 1 98.56 231 ILE A O 1
ATOM 1908 N N . ALA A 1 232 ? 0.433 14.57 1.389 1 98.81 232 ALA A N 1
ATOM 1909 C CA . ALA A 1 232 ? 1.169 15.383 2.354 1 98.81 232 ALA A CA 1
ATOM 1910 C C . ALA A 1 232 ? 2.209 14.547 3.094 1 98.81 232 ALA A C 1
ATOM 1912 O O . ALA A 1 232 ? 3.395 14.891 3.107 1 98.81 232 ALA A O 1
ATOM 1913 N N . GLN A 1 233 ? 1.743 13.438 3.666 1 98.75 233 GLN A N 1
ATOM 1914 C CA . GLN A 1 233 ? 2.623 12.594 4.465 1 98.75 233 GLN A CA 1
ATOM 1915 C C . GLN A 1 233 ? 3.777 12.055 3.627 1 98.75 233 GLN A C 1
ATOM 1917 O O . GLN A 1 233 ? 4.922 12.031 4.078 1 98.75 233 GLN A O 1
ATOM 1922 N N . CYS A 1 234 ? 3.48 11.695 2.424 1 98.56 234 CYS A N 1
ATOM 1923 C CA . CYS A 1 234 ? 4.508 11.148 1.545 1 98.56 234 CYS A CA 1
ATOM 1924 C C . CYS A 1 234 ? 5.539 12.211 1.187 1 98.56 234 CYS A C 1
ATOM 1926 O O . CYS A 1 234 ? 6.746 11.969 1.264 1 98.56 234 CYS A O 1
ATOM 1928 N N . PHE A 1 235 ? 5.078 13.383 0.831 1 98.69 235 PHE A N 1
ATOM 1929 C CA . PHE A 1 235 ? 5.996 14.453 0.456 1 98.69 235 PHE A CA 1
ATOM 1930 C C . PHE A 1 235 ? 6.816 14.906 1.657 1 98.69 235 PHE A C 1
ATOM 1932 O O . PHE A 1 235 ? 7.996 15.234 1.521 1 98.69 235 PHE A O 1
ATOM 1939 N N . LEU A 1 236 ? 6.234 14.938 2.795 1 98.69 236 LEU A N 1
ATOM 1940 C CA . LEU A 1 236 ? 6.977 15.312 3.992 1 98.69 236 LEU A CA 1
ATOM 1941 C C . LEU A 1 236 ? 8.07 14.297 4.293 1 98.69 236 LEU A C 1
ATOM 1943 O O . LEU A 1 236 ? 9.211 14.672 4.586 1 98.69 236 LEU A O 1
ATOM 1947 N N . LEU A 1 237 ? 7.738 13.031 4.203 1 98 237 LEU A N 1
ATOM 1948 C CA . LEU A 1 237 ? 8.734 11.992 4.457 1 98 237 LEU A CA 1
ATOM 1949 C C . LEU A 1 237 ? 9.875 12.078 3.455 1 98 237 LEU A C 1
ATOM 1951 O O . LEU A 1 237 ? 11.047 12.039 3.842 1 98 237 LEU A O 1
ATOM 1955 N N . VAL A 1 238 ? 9.508 12.227 2.197 1 97.38 238 VAL A N 1
ATOM 1956 C CA . VAL A 1 238 ? 10.516 12.336 1.147 1 97.38 238 VAL A CA 1
ATOM 1957 C C . VAL A 1 238 ? 11.359 13.594 1.375 1 97.38 238 VAL A C 1
ATOM 1959 O O . VAL A 1 238 ? 12.586 13.547 1.286 1 97.38 238 VAL A O 1
ATOM 1962 N N . GLY A 1 239 ? 10.695 14.68 1.691 1 97.25 239 GLY A N 1
ATOM 1963 C CA . GLY A 1 239 ? 11.391 15.938 1.915 1 97.25 239 GLY A CA 1
ATOM 1964 C C . GLY A 1 239 ? 12.359 15.883 3.08 1 97.25 239 GLY A C 1
ATOM 1965 O O . GLY A 1 239 ? 13.523 16.266 2.941 1 97.25 239 GLY A O 1
ATOM 1966 N N . PHE A 1 240 ? 11.875 15.445 4.223 1 96.69 240 PHE A N 1
ATOM 1967 C CA . PHE A 1 240 ? 12.75 15.344 5.383 1 96.69 240 PHE A CA 1
ATOM 1968 C C . PHE A 1 240 ? 13.93 14.438 5.098 1 96.69 240 PHE A C 1
ATOM 1970 O O . PHE A 1 240 ? 15.047 14.695 5.551 1 96.69 240 PHE A O 1
ATOM 1977 N N . PHE A 1 241 ? 13.711 13.359 4.352 1 94.88 241 PHE A N 1
ATOM 1978 C CA . PHE A 1 241 ? 14.789 12.43 4.02 1 94.88 241 PHE A CA 1
ATOM 1979 C C . PHE A 1 241 ? 15.82 13.094 3.113 1 94.88 241 PHE A C 1
ATOM 1981 O O . PHE A 1 241 ? 17.016 13.047 3.389 1 94.88 241 PHE A O 1
ATOM 1988 N N . LEU A 1 242 ? 15.344 13.75 2.084 1 93.56 242 LEU A N 1
ATOM 1989 C CA . LEU A 1 242 ? 16.25 14.359 1.109 1 93.56 242 LEU A CA 1
ATOM 1990 C C . LEU A 1 242 ? 17.016 15.523 1.733 1 93.56 242 LEU A C 1
ATOM 1992 O O . LEU A 1 242 ? 18.219 15.648 1.521 1 93.56 242 LEU A O 1
ATOM 1996 N N . VAL A 1 243 ? 16.344 16.344 2.451 1 93.75 243 VAL A N 1
ATOM 1997 C CA . VAL A 1 243 ? 16.984 17.484 3.068 1 93.75 243 VAL A CA 1
ATOM 1998 C C . VAL A 1 243 ? 18.047 17.016 4.066 1 93.75 243 VAL A C 1
ATOM 2000 O O . VAL A 1 243 ? 19.156 17.547 4.105 1 93.75 243 VAL A O 1
ATOM 2003 N N . SER A 1 244 ? 17.719 16.031 4.867 1 90.06 244 SER A N 1
ATOM 2004 C CA . SER A 1 244 ? 18.672 15.492 5.84 1 90.06 244 SER A CA 1
ATOM 2005 C C . SER A 1 244 ? 19.891 14.898 5.152 1 90.06 244 SER A C 1
ATOM 2007 O O . SER A 1 244 ? 21.016 15.008 5.66 1 90.06 244 SER A O 1
ATOM 2009 N N . HIS A 1 245 ? 19.672 14.289 4.059 1 84.06 245 HIS A N 1
ATOM 2010 C CA . HIS A 1 245 ? 20.766 13.664 3.316 1 84.06 245 HIS A CA 1
ATOM 2011 C C . HIS A 1 245 ? 21.641 14.703 2.631 1 84.06 245 HIS A C 1
ATOM 2013 O O . HIS A 1 245 ? 22.859 14.547 2.541 1 84.06 245 HIS A O 1
ATOM 2019 N N . THR A 1 246 ? 21.047 15.719 2.111 1 81.31 246 THR A N 1
ATOM 2020 C CA . THR A 1 246 ? 21.781 16.766 1.404 1 81.31 246 THR A CA 1
ATOM 2021 C C . THR A 1 246 ? 22.547 17.656 2.389 1 81.31 246 THR A C 1
ATOM 2023 O O . THR A 1 246 ? 23.656 18.078 2.111 1 81.31 246 THR A O 1
ATOM 2026 N N . ARG A 1 247 ? 21.969 17.984 3.455 1 76.25 247 ARG A N 1
ATOM 2027 C CA . ARG A 1 247 ? 22.625 18.844 4.441 1 76.25 247 ARG A CA 1
ATOM 2028 C C . ARG A 1 247 ? 23.734 18.109 5.168 1 76.25 247 ARG A C 1
ATOM 2030 O O . ARG A 1 247 ? 24.719 18.719 5.594 1 76.25 247 ARG A O 1
ATOM 2037 N N . LEU A 1 248 ? 23.578 16.906 5.297 1 63.19 248 LEU A N 1
ATOM 2038 C CA . LEU A 1 248 ? 24.672 16.109 5.859 1 63.19 248 LEU A CA 1
ATOM 2039 C C . LEU A 1 248 ? 25.875 16.109 4.914 1 63.19 248 LEU A C 1
ATOM 2041 O O . LEU A 1 248 ? 27.016 16.156 5.363 1 63.19 248 LEU A O 1
ATOM 2045 N N . LEU A 1 249 ? 25.516 16.109 3.678 1 52.16 249 LEU A N 1
ATOM 2046 C CA . LEU A 1 249 ? 26.609 16.109 2.709 1 52.16 249 LEU A CA 1
ATOM 2047 C C . LEU A 1 249 ? 27.266 17.469 2.621 1 52.16 249 LEU A C 1
ATOM 2049 O O . LEU A 1 249 ? 28.422 17.578 2.225 1 52.16 249 LEU A O 1
ATOM 2053 N N . ALA A 1 250 ? 26.531 18.469 2.996 1 52.09 250 ALA A N 1
ATOM 2054 C CA . ALA A 1 250 ? 27.078 19.812 2.92 1 52.09 250 ALA A CA 1
ATOM 2055 C C . ALA A 1 250 ? 27.922 20.141 4.145 1 52.09 250 ALA A C 1
ATOM 2057 O O . ALA A 1 250 ? 28.703 21.094 4.137 1 52.09 250 ALA A O 1
ATOM 2058 N N . HIS A 1 251 ? 27.781 19.469 5.234 1 48.69 251 HIS A N 1
ATOM 2059 C CA . HIS A 1 251 ? 28.688 19.688 6.355 1 48.69 251 HIS A CA 1
ATOM 2060 C C . HIS A 1 251 ? 29.625 18.484 6.543 1 48.69 251 HIS A C 1
ATOM 2062 O O . HIS A 1 251 ? 29.188 17.344 6.445 1 48.69 251 HIS A O 1
ATOM 2068 N N . MET B 1 1 ? 29.875 -1.239 0.214 1 40.78 1 MET B N 1
ATOM 2069 C CA . MET B 1 1 ? 29.203 -2.422 -0.321 1 40.78 1 MET B CA 1
ATOM 2070 C C . MET B 1 1 ? 28.156 -2.936 0.652 1 40.78 1 MET B C 1
ATOM 2072 O O . MET B 1 1 ? 27.047 -3.275 0.245 1 40.78 1 MET B O 1
ATOM 2076 N N . VAL B 1 2 ? 28.359 -2.83 2.072 1 44.97 2 VAL B N 1
ATOM 2077 C CA . VAL B 1 2 ? 27.5 -3.371 3.125 1 44.97 2 VAL B CA 1
ATOM 2078 C C . VAL B 1 2 ? 26.25 -2.514 3.266 1 44.97 2 VAL B C 1
ATOM 2080 O O . VAL B 1 2 ? 25.141 -3.039 3.369 1 44.97 2 VAL B O 1
ATOM 2083 N N . LYS B 1 3 ? 26.344 -1.164 3.082 1 58.75 3 LYS B N 1
ATOM 2084 C CA . LYS B 1 3 ? 25.219 -0.267 3.289 1 58.75 3 LYS B CA 1
ATOM 2085 C C . LYS B 1 3 ? 24.172 -0.429 2.184 1 58.75 3 LYS B C 1
ATOM 2087 O O . LYS B 1 3 ? 22.969 -0.426 2.453 1 58.75 3 LYS B O 1
ATOM 2092 N N . SER B 1 4 ? 24.703 -0.763 1.006 1 65.25 4 SER B N 1
ATOM 2093 C CA . SER B 1 4 ? 23.812 -0.946 -0.135 1 65.25 4 SER B CA 1
ATOM 2094 C C . SER B 1 4 ? 23.016 -2.242 -0.015 1 65.25 4 SER B C 1
ATOM 2096 O O . SER B 1 4 ? 21.812 -2.27 -0.285 1 65.25 4 SER B O 1
ATOM 2098 N N . SER B 1 5 ? 23.672 -3.275 0.581 1 73.56 5 SER B N 1
ATOM 2099 C CA . SER B 1 5 ? 22.984 -4.559 0.721 1 73.56 5 SER B CA 1
ATOM 2100 C C . SER B 1 5 ? 21.875 -4.484 1.754 1 73.56 5 SER B C 1
ATOM 2102 O O . SER B 1 5 ? 20.797 -5.062 1.562 1 73.56 5 SER B O 1
ATOM 2104 N N . MET B 1 6 ? 22.078 -3.748 2.762 1 79.88 6 MET B N 1
ATOM 2105 C CA . MET B 1 6 ? 21.078 -3.613 3.82 1 79.88 6 MET B CA 1
ATOM 2106 C C . MET B 1 6 ? 19.844 -2.887 3.309 1 79.88 6 MET B C 1
ATOM 2108 O O . MET B 1 6 ? 18.719 -3.242 3.666 1 79.88 6 MET B O 1
ATOM 2112 N N . VAL B 1 7 ? 20.062 -1.992 2.385 1 81.94 7 VAL B N 1
ATOM 2113 C CA . VAL B 1 7 ? 18.953 -1.212 1.835 1 81.94 7 VAL B CA 1
ATOM 2114 C C . VAL B 1 7 ? 18.031 -2.117 1.017 1 81.94 7 VAL B C 1
ATOM 2116 O O . VAL B 1 7 ? 16.812 -2.02 1.112 1 81.94 7 VAL B O 1
ATOM 2119 N N . TYR B 1 8 ? 18.625 -3.057 0.41 1 83.69 8 TYR B N 1
ATOM 2120 C CA . TYR B 1 8 ? 17.859 -3.973 -0.416 1 83.69 8 TYR B CA 1
ATOM 2121 C C . TYR B 1 8 ? 16.984 -4.883 0.447 1 83.69 8 TYR B C 1
ATOM 2123 O O . TYR B 1 8 ? 15.812 -5.105 0.142 1 83.69 8 TYR B O 1
ATOM 2131 N N . TYR B 1 9 ? 17.578 -5.301 1.529 1 89 9 TYR B N 1
ATOM 2132 C CA . TYR B 1 9 ? 16.828 -6.18 2.42 1 89 9 TYR B CA 1
ATOM 2133 C C . TYR B 1 9 ? 15.664 -5.441 3.059 1 89 9 TYR B C 1
ATOM 2135 O O . TYR B 1 9 ? 14.578 -6.012 3.238 1 89 9 TYR B O 1
ATOM 2143 N N . PHE B 1 10 ? 15.867 -4.207 3.32 1 91.12 10 PHE B N 1
ATOM 2144 C CA . PHE B 1 10 ? 14.797 -3.408 3.906 1 91.12 10 PHE B CA 1
ATOM 2145 C C . PHE B 1 10 ? 13.664 -3.203 2.906 1 91.12 10 PHE B C 1
ATOM 2147 O O . PHE B 1 10 ? 12.484 -3.291 3.264 1 91.12 10 PHE B O 1
ATOM 2154 N N . ILE B 1 11 ? 14.023 -3.018 1.699 1 91.69 11 ILE B N 1
ATOM 2155 C CA . ILE B 1 11 ? 13.039 -2.832 0.641 1 91.69 11 ILE B CA 1
ATOM 2156 C C . ILE B 1 11 ? 12.25 -4.125 0.435 1 91.69 11 ILE B C 1
ATOM 2158 O O . ILE B 1 11 ? 11.023 -4.109 0.399 1 91.69 11 ILE B O 1
ATOM 2162 N N . LEU B 1 12 ? 12.961 -5.242 0.438 1 94.69 12 LEU B N 1
ATOM 2163 C CA . LEU B 1 12 ? 12.391 -6.551 0.131 1 94.69 12 LEU B CA 1
ATOM 2164 C C . LEU B 1 12 ? 11.477 -7.02 1.255 1 94.69 12 LEU B C 1
ATOM 2166 O O . LEU B 1 12 ? 10.555 -7.812 1.022 1 94.69 12 LEU B O 1
ATOM 2170 N N . THR B 1 13 ? 11.641 -6.461 2.404 1 95.31 13 THR B N 1
ATOM 2171 C CA . THR B 1 13 ? 10.836 -6.895 3.543 1 95.31 13 THR B CA 1
ATOM 2172 C C . THR B 1 13 ? 9.734 -5.883 3.842 1 95.31 13 THR B C 1
ATOM 2174 O O . THR B 1 13 ? 8.578 -6.258 4.051 1 95.31 13 THR B O 1
ATOM 2177 N N . ALA B 1 14 ? 10.039 -4.59 3.76 1 96.5 14 ALA B N 1
ATOM 2178 C CA . ALA B 1 14 ? 9.117 -3.545 4.199 1 96.5 14 ALA B CA 1
ATOM 2179 C C . ALA B 1 14 ? 7.93 -3.428 3.252 1 96.5 14 ALA B C 1
ATOM 2181 O O . ALA B 1 14 ? 6.785 -3.309 3.695 1 96.5 14 ALA B O 1
ATOM 2182 N N . ILE B 1 15 ? 8.156 -3.494 1.978 1 96.56 15 ILE B N 1
ATOM 2183 C CA . ILE B 1 15 ? 7.102 -3.234 1.008 1 96.56 15 ILE B CA 1
ATOM 2184 C C . ILE B 1 15 ? 6.09 -4.375 1.03 1 96.56 15 ILE B C 1
ATOM 2186 O O . ILE B 1 15 ? 4.891 -4.148 1.201 1 96.56 15 ILE B O 1
ATOM 2190 N N . PRO B 1 16 ? 6.512 -5.664 1.007 1 97.75 16 PRO B N 1
ATOM 2191 C CA . PRO B 1 16 ? 5.551 -6.762 1.142 1 97.75 16 PRO B CA 1
ATOM 2192 C C . PRO B 1 16 ? 4.805 -6.73 2.473 1 97.75 16 PRO B C 1
ATOM 2194 O O . PRO B 1 16 ? 3.592 -6.957 2.508 1 97.75 16 PRO B O 1
ATOM 2197 N N . PHE B 1 17 ? 5.535 -6.422 3.498 1 98.12 17 PHE B N 1
ATOM 2198 C CA . PHE B 1 17 ? 4.918 -6.348 4.816 1 98.12 17 PHE B CA 1
ATOM 2199 C C . PHE B 1 17 ? 3.832 -5.277 4.848 1 98.12 17 PHE B C 1
ATOM 2201 O O . PHE B 1 17 ? 2.756 -5.496 5.406 1 98.12 17 PHE B O 1
ATOM 2208 N N . ALA B 1 18 ? 4.105 -4.141 4.27 1 98.19 18 ALA B N 1
ATOM 2209 C CA . ALA B 1 18 ? 3.156 -3.033 4.23 1 98.19 18 ALA B CA 1
ATOM 2210 C C . ALA B 1 18 ? 1.893 -3.422 3.469 1 98.19 18 ALA B C 1
ATOM 2212 O O . ALA B 1 18 ? 0.778 -3.162 3.93 1 98.19 18 ALA B O 1
ATOM 2213 N N . ILE B 1 19 ? 2.018 -4.082 2.342 1 98.06 19 ILE B N 1
ATOM 2214 C CA . ILE B 1 19 ? 0.897 -4.438 1.478 1 98.06 19 ILE B CA 1
ATOM 2215 C C . ILE B 1 19 ? 0.017 -5.473 2.172 1 98.06 19 ILE B C 1
ATOM 2217 O O . ILE B 1 19 ? -1.196 -5.289 2.289 1 98.06 19 ILE B O 1
ATOM 2221 N N . VAL B 1 20 ? 0.622 -6.504 2.75 1 97.88 20 VAL B N 1
ATOM 2222 C CA . VAL B 1 20 ? -0.12 -7.605 3.354 1 97.88 20 VAL B CA 1
ATOM 2223 C C . VAL B 1 20 ? -0.782 -7.137 4.648 1 97.88 20 VAL B C 1
ATOM 2225 O O . VAL B 1 20 ? -1.921 -7.508 4.938 1 97.88 20 VAL B O 1
ATOM 2228 N N . SER B 1 21 ? -0.112 -6.305 5.414 1 97.62 21 SER B N 1
ATOM 2229 C CA . SER B 1 21 ? -0.683 -5.789 6.656 1 97.62 21 SER B CA 1
ATOM 2230 C C . SER B 1 21 ? -1.878 -4.883 6.379 1 97.62 21 SER B C 1
ATOM 2232 O O . SER B 1 21 ? -2.891 -4.949 7.078 1 97.62 21 SER B O 1
ATOM 2234 N N . ALA B 1 22 ? -1.702 -4.051 5.336 1 97.44 22 ALA B N 1
ATOM 2235 C CA . ALA B 1 22 ? -2.816 -3.178 4.977 1 97.44 22 ALA B CA 1
ATOM 2236 C C . ALA B 1 22 ? -4.039 -3.99 4.566 1 97.44 22 ALA B C 1
ATOM 2238 O O . ALA B 1 22 ? -5.164 -3.674 4.961 1 97.44 22 ALA B O 1
ATOM 2239 N N . PHE B 1 23 ? -3.834 -5.031 3.799 1 96.94 23 PHE B N 1
ATOM 2240 C CA . PHE B 1 23 ? -4.938 -5.902 3.422 1 96.94 23 PHE B CA 1
ATOM 2241 C C . PHE B 1 23 ? -5.551 -6.566 4.648 1 96.94 23 PHE B C 1
ATOM 2243 O O . PHE B 1 23 ? -6.777 -6.645 4.773 1 96.94 23 PHE B O 1
ATOM 2250 N N . SER B 1 24 ? -4.715 -7.012 5.582 1 96.75 24 SER B N 1
ATOM 2251 C CA . SER B 1 24 ? -5.199 -7.68 6.785 1 96.75 24 SER B CA 1
ATOM 2252 C C . SER B 1 24 ? -6.035 -6.738 7.645 1 96.75 24 SER B C 1
ATOM 2254 O O . SER B 1 24 ? -7.066 -7.137 8.195 1 96.75 24 SER B O 1
ATOM 2256 N N . ILE B 1 25 ? -5.625 -5.52 7.727 1 95.25 25 ILE B N 1
ATOM 2257 C CA . ILE B 1 25 ? -6.379 -4.52 8.477 1 95.25 25 ILE B CA 1
ATOM 2258 C C . ILE B 1 25 ? -7.742 -4.305 7.828 1 95.25 25 ILE B C 1
ATOM 2260 O O . ILE B 1 25 ? -8.766 -4.297 8.508 1 95.25 25 ILE B O 1
ATOM 2264 N N . HIS B 1 26 ? -7.742 -4.16 6.504 1 94.31 26 HIS B N 1
ATOM 2265 C CA . HIS B 1 26 ? -8.992 -4.027 5.766 1 94.31 26 HIS B CA 1
ATOM 2266 C C . HIS B 1 26 ? -9.898 -5.234 5.996 1 94.31 26 HIS B C 1
ATOM 226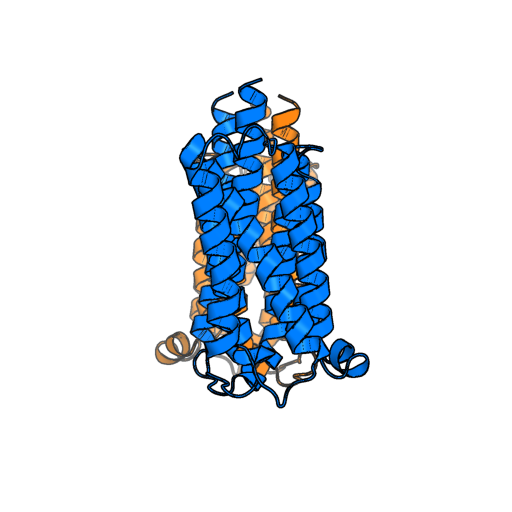8 O O . HIS B 1 26 ? -11.078 -5.082 6.324 1 94.31 26 HIS B O 1
ATOM 2274 N N . TRP B 1 27 ? -9.289 -6.461 5.887 1 93.5 27 TRP B N 1
ATOM 2275 C CA . TRP B 1 27 ? -10.055 -7.699 6.039 1 93.5 27 TRP B CA 1
ATOM 2276 C C . TRP B 1 27 ? -10.688 -7.777 7.422 1 93.5 27 TRP B C 1
ATOM 2278 O O . TRP B 1 27 ? -11.875 -8.094 7.551 1 93.5 27 TRP B O 1
ATOM 2288 N N . PHE B 1 28 ? -9.953 -7.387 8.406 1 92.75 28 PHE B N 1
ATOM 2289 C CA . PHE B 1 28 ? -10.445 -7.457 9.781 1 92.75 28 PHE B CA 1
ATOM 2290 C C . PHE B 1 28 ? -11.586 -6.477 10 1 92.75 28 PHE B C 1
ATOM 2292 O O . PHE B 1 28 ? -12.578 -6.805 10.664 1 92.75 28 PHE B O 1
ATOM 2299 N N . THR B 1 29 ? -11.602 -5.348 9.391 1 91 29 THR B N 1
ATOM 2300 C CA . THR B 1 29 ? -12.539 -4.281 9.711 1 91 29 THR B CA 1
ATOM 2301 C C . THR B 1 29 ? -13.836 -4.453 8.922 1 91 29 THR B C 1
ATOM 2303 O O . THR B 1 29 ? -14.875 -3.889 9.289 1 91 29 THR B O 1
ATOM 2306 N N . ILE B 1 30 ? -13.812 -5.223 7.832 1 90.56 30 ILE B N 1
ATOM 2307 C CA . ILE B 1 30 ? -15.039 -5.414 7.074 1 90.56 30 ILE B CA 1
ATOM 2308 C C . ILE B 1 30 ? -15.68 -6.746 7.457 1 90.56 30 ILE B C 1
ATOM 2310 O O . ILE B 1 30 ? -16.641 -7.191 6.812 1 90.56 30 ILE B O 1
ATOM 2314 N N . SER B 1 31 ? -15.242 -7.387 8.516 1 88.69 31 SER B N 1
ATOM 2315 C CA . SER B 1 31 ? -15.648 -8.734 8.906 1 88.69 31 SER B CA 1
ATOM 2316 C C . SER B 1 31 ? -17.109 -8.766 9.328 1 88.69 31 SER B C 1
ATOM 2318 O O . SER B 1 31 ? -17.75 -9.828 9.32 1 88.69 31 SER B O 1
ATOM 2320 N N . GLU B 1 32 ? -17.672 -7.648 9.609 1 87.31 32 GLU B N 1
ATOM 2321 C CA . GLU B 1 32 ? -19.078 -7.602 10.039 1 87.31 32 GLU B CA 1
ATOM 2322 C C . GLU B 1 32 ? -20.016 -7.883 8.867 1 87.31 32 GLU B C 1
ATOM 2324 O O . GLU B 1 32 ? -21.125 -8.367 9.062 1 87.31 32 GLU B O 1
ATOM 2329 N N . GLU B 1 33 ? -19.562 -7.508 7.66 1 89.5 33 GLU B N 1
ATOM 2330 C CA . GLU B 1 33 ? -20.344 -7.844 6.473 1 89.5 33 GLU B CA 1
ATOM 2331 C C . GLU B 1 33 ? -20.266 -9.336 6.164 1 89.5 33 GLU B C 1
ATOM 2333 O O . GLU B 1 33 ? -19.188 -9.852 5.844 1 89.5 33 GLU B O 1
ATOM 2338 N N . GLN B 1 34 ? -21.406 -10.062 6.203 1 91 34 GLN B N 1
ATOM 2339 C CA . GLN B 1 34 ? -21.422 -11.516 6.098 1 91 34 GLN B CA 1
ATOM 2340 C C . GLN B 1 34 ? -21.594 -11.961 4.648 1 91 34 GLN B C 1
ATOM 2342 O O . GLN B 1 34 ? -21.219 -13.078 4.285 1 91 34 GLN B O 1
ATOM 2347 N N . ASN B 1 35 ? -22.234 -11.07 3.803 1 92 35 ASN B N 1
ATOM 2348 C CA . ASN B 1 35 ? -22.484 -11.414 2.406 1 92 35 ASN B CA 1
ATOM 2349 C C . ASN B 1 35 ? -21.219 -11.258 1.558 1 92 35 ASN B C 1
ATOM 2351 O O . ASN B 1 35 ? -20.703 -10.148 1.4 1 92 35 ASN B O 1
ATOM 2355 N N . PRO B 1 36 ? -20.703 -12.305 0.962 1 92.12 36 PRO B N 1
ATOM 2356 C CA . PRO B 1 36 ? -19.453 -12.242 0.205 1 92.12 36 PRO B CA 1
ATOM 2357 C C . PRO B 1 36 ? -19.562 -11.359 -1.037 1 92.12 36 PRO B C 1
ATOM 2359 O O . PRO B 1 36 ? -18.594 -10.695 -1.418 1 92.12 36 PRO B O 1
ATOM 2362 N N . ASN B 1 37 ? -20.703 -11.328 -1.643 1 91.06 37 ASN B N 1
ATOM 2363 C CA . ASN B 1 37 ? -20.875 -10.5 -2.83 1 91.06 37 ASN B CA 1
ATOM 2364 C C . ASN B 1 37 ? -20.844 -9.008 -2.484 1 91.06 37 ASN B C 1
ATOM 2366 O O . ASN B 1 37 ? -20.297 -8.211 -3.236 1 91.06 37 ASN B O 1
ATOM 2370 N N . LYS B 1 38 ? -21.469 -8.664 -1.376 1 90.94 38 LYS B N 1
ATOM 2371 C CA . LYS B 1 38 ? -21.406 -7.277 -0.924 1 90.94 38 LYS B CA 1
ATOM 2372 C C . LYS B 1 38 ? -19.984 -6.883 -0.524 1 90.94 38 LYS B C 1
ATOM 2374 O O . LYS B 1 38 ? -19.547 -5.77 -0.811 1 90.94 38 LYS B O 1
ATOM 2379 N N . ARG B 1 39 ? -19.234 -7.812 0.078 1 92.06 39 ARG B N 1
ATOM 2380 C CA . ARG B 1 39 ? -17.844 -7.57 0.427 1 92.06 39 ARG B CA 1
ATOM 2381 C C . ARG B 1 39 ? -17.016 -7.301 -0.82 1 92.06 39 ARG B C 1
ATOM 2383 O O . ARG B 1 39 ? -16.172 -6.395 -0.83 1 92.06 39 ARG B O 1
ATOM 2390 N N . LEU B 1 40 ? -17.266 -8.086 -1.79 1 92.81 40 LEU B N 1
ATOM 2391 C CA . LEU B 1 40 ? -16.531 -7.914 -3.031 1 92.81 40 LEU B CA 1
ATOM 2392 C C . LEU B 1 40 ? -16.844 -6.566 -3.672 1 92.81 40 LEU B C 1
ATOM 2394 O O . LEU B 1 40 ? -15.945 -5.875 -4.152 1 92.81 40 LEU B O 1
ATOM 2398 N N . GLU B 1 41 ? -18.094 -6.215 -3.668 1 91.62 41 GLU B N 1
ATOM 2399 C CA . GLU B 1 41 ? -18.531 -4.977 -4.305 1 91.62 41 GLU B CA 1
ATOM 2400 C C . GLU B 1 41 ? -17.844 -3.764 -3.676 1 91.62 41 GLU B C 1
ATOM 2402 O O . GLU B 1 41 ? -17.375 -2.873 -4.387 1 91.62 41 GLU B O 1
ATOM 2407 N N . VAL B 1 42 ? -17.703 -3.779 -2.412 1 91.31 42 VAL B N 1
ATOM 2408 C CA . VAL B 1 42 ? -17.172 -2.602 -1.735 1 91.31 42 VAL B CA 1
ATOM 2409 C C . VAL B 1 42 ? -15.641 -2.67 -1.701 1 91.31 42 VAL B C 1
ATOM 2411 O O . VAL B 1 42 ? -14.969 -1.657 -1.475 1 91.31 42 VAL B O 1
ATOM 2414 N N . SER B 1 43 ? -15.086 -3.871 -1.962 1 94.5 43 SER B N 1
ATOM 2415 C CA . SER B 1 43 ? -13.648 -4.051 -1.76 1 94.5 43 SER B CA 1
ATOM 2416 C C . SER B 1 43 ? -12.914 -4.164 -3.092 1 94.5 43 SER B C 1
ATOM 2418 O O . SER B 1 43 ? -11.688 -4.121 -3.131 1 94.5 43 SER B O 1
ATOM 2420 N N . ARG B 1 44 ? -13.594 -4.355 -4.164 1 94.69 44 ARG B N 1
ATOM 2421 C CA . ARG B 1 44 ? -12.93 -4.684 -5.422 1 94.69 44 ARG B CA 1
ATOM 2422 C C . ARG B 1 44 ? -11.938 -3.598 -5.82 1 94.69 44 ARG B C 1
ATOM 2424 O O . ARG B 1 44 ? -10.859 -3.895 -6.336 1 94.69 44 ARG B O 1
ATOM 2431 N N . GLY B 1 45 ? -12.305 -2.324 -5.551 1 94.88 45 GLY B N 1
ATOM 2432 C CA . GLY B 1 45 ? -11.383 -1.245 -5.879 1 94.88 45 GLY B CA 1
ATOM 2433 C C . GLY B 1 45 ? -10.086 -1.313 -5.105 1 94.88 45 GLY B C 1
ATOM 2434 O O . GLY B 1 45 ? -9.008 -1.159 -5.684 1 94.88 45 GLY B O 1
ATOM 2435 N N . ILE B 1 46 ? -10.172 -1.556 -3.83 1 95.5 46 ILE B N 1
ATOM 2436 C CA . ILE B 1 46 ? -8.977 -1.586 -2.994 1 95.5 46 ILE B CA 1
ATOM 2437 C C . ILE B 1 46 ? -8.141 -2.814 -3.336 1 95.5 46 ILE B C 1
ATOM 2439 O O . ILE B 1 46 ? -6.91 -2.768 -3.283 1 95.5 46 ILE B O 1
ATOM 2443 N N . TYR B 1 47 ? -8.766 -3.93 -3.656 1 97.38 47 TYR B N 1
ATOM 2444 C CA . TYR B 1 47 ? -8.023 -5.117 -4.062 1 97.38 47 TYR B CA 1
ATOM 2445 C C . TYR B 1 47 ? -7.227 -4.855 -5.336 1 97.38 47 TYR B C 1
ATOM 2447 O O . TYR B 1 47 ? -6.051 -5.215 -5.422 1 97.38 47 TYR B O 1
ATOM 2455 N N . LEU B 1 48 ? -7.875 -4.164 -6.27 1 97.19 48 LEU B N 1
ATOM 2456 C CA . LEU B 1 48 ? -7.152 -3.773 -7.477 1 97.19 48 LEU B CA 1
ATOM 2457 C C . LEU B 1 48 ? -6.02 -2.809 -7.141 1 97.19 48 LEU B C 1
ATOM 2459 O O . LEU B 1 48 ? -4.961 -2.848 -7.77 1 97.19 48 LEU B O 1
ATOM 2463 N N . GLY B 1 49 ? -6.27 -1.942 -6.184 1 97.88 49 GLY B N 1
ATOM 2464 C CA . GLY B 1 49 ? -5.223 -1.051 -5.711 1 97.88 49 GLY B CA 1
ATOM 2465 C C . GLY B 1 49 ? -4.012 -1.787 -5.168 1 97.88 49 GLY B C 1
ATOM 2466 O O . GLY B 1 49 ? -2.873 -1.39 -5.422 1 97.88 49 GLY B O 1
ATOM 2467 N N . PHE B 1 50 ? -4.234 -2.854 -4.395 1 98.25 50 PHE B N 1
ATOM 2468 C CA . PHE B 1 50 ? -3.135 -3.656 -3.867 1 98.25 50 PHE B CA 1
ATOM 2469 C C . PHE B 1 50 ? -2.387 -4.355 -4.996 1 98.25 50 PHE B C 1
ATOM 2471 O O . PHE B 1 50 ? -1.158 -4.465 -4.961 1 98.25 50 PHE B O 1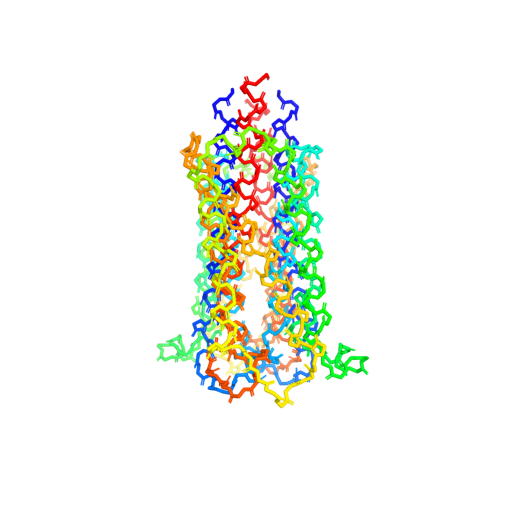
ATOM 2478 N N . SER B 1 51 ? -3.15 -4.805 -5.992 1 98.25 51 SER B N 1
ATOM 2479 C CA . SER B 1 51 ? -2.514 -5.375 -7.176 1 98.25 51 SER B CA 1
ATOM 2480 C C . SER B 1 51 ? -1.597 -4.359 -7.852 1 98.25 51 SER B C 1
ATOM 2482 O O . SER B 1 51 ? -0.493 -4.699 -8.281 1 98.25 51 SER B O 1
ATOM 2484 N N . PHE B 1 52 ? -2.072 -3.168 -7.922 1 98.44 52 PHE B N 1
ATOM 2485 C CA . PHE B 1 52 ? -1.278 -2.105 -8.531 1 98.44 52 PHE B CA 1
ATOM 2486 C C . PHE B 1 52 ? -0.026 -1.828 -7.707 1 98.44 52 PHE B C 1
ATOM 2488 O O . PHE B 1 52 ? 1.041 -1.557 -8.258 1 98.44 52 PHE B O 1
ATOM 2495 N N . GLN B 1 53 ? -0.14 -1.848 -6.422 1 98.5 53 GLN B N 1
ATOM 2496 C CA . GLN B 1 53 ? 1.03 -1.663 -5.57 1 98.5 53 GLN B CA 1
ATOM 2497 C C . GLN B 1 53 ? 2.066 -2.756 -5.816 1 98.5 53 GLN B C 1
ATOM 2499 O O . GLN B 1 53 ? 3.271 -2.488 -5.812 1 98.5 53 GLN B O 1
ATOM 2504 N N . VAL B 1 54 ? 1.611 -3.984 -5.992 1 98.62 54 VAL B N 1
ATOM 2505 C CA . VAL B 1 54 ? 2.518 -5.094 -6.281 1 98.62 54 VAL B CA 1
ATOM 2506 C C . VAL B 1 54 ? 3.209 -4.859 -7.621 1 98.62 54 VAL B C 1
ATOM 2508 O O . VAL B 1 54 ? 4.395 -5.164 -7.777 1 98.62 54 VAL B O 1
ATOM 2511 N N . LEU B 1 55 ? 2.465 -4.309 -8.586 1 98.56 55 LEU B N 1
ATOM 2512 C CA . LEU B 1 55 ? 3.062 -3.984 -9.875 1 98.56 55 LEU B CA 1
ATOM 2513 C C . LEU B 1 55 ? 4.152 -2.93 -9.719 1 98.56 55 LEU B C 1
ATOM 2515 O O . LEU B 1 55 ? 5.223 -3.039 -10.32 1 98.56 55 LEU B O 1
ATOM 2519 N N . VAL B 1 56 ? 3.881 -1.937 -8.922 1 98.25 56 VAL B N 1
ATOM 2520 C CA . VAL B 1 56 ? 4.863 -0.881 -8.695 1 98.25 56 VAL B CA 1
ATOM 2521 C C . VAL B 1 56 ? 6.086 -1.457 -7.988 1 98.25 56 VAL B C 1
ATOM 2523 O O . VAL B 1 56 ? 7.219 -1.068 -8.281 1 98.25 56 VAL B O 1
ATOM 2526 N N . PHE B 1 57 ? 5.852 -2.404 -7.059 1 97.81 57 PHE B N 1
ATOM 2527 C CA . PHE B 1 57 ? 6.949 -3.092 -6.395 1 97.81 57 PHE B CA 1
ATOM 2528 C C . PHE B 1 57 ? 7.781 -3.885 -7.398 1 97.81 57 PHE B C 1
ATOM 2530 O O . PHE B 1 57 ? 9.008 -3.824 -7.379 1 97.81 57 PHE B O 1
ATOM 2537 N N . ALA B 1 58 ? 7.098 -4.562 -8.297 1 97.75 58 ALA B N 1
ATOM 2538 C CA . ALA B 1 58 ? 7.805 -5.293 -9.344 1 97.75 58 ALA B CA 1
ATOM 2539 C C . ALA B 1 58 ? 8.617 -4.348 -10.227 1 97.75 58 ALA B C 1
ATOM 2541 O O . ALA B 1 58 ? 9.75 -4.656 -10.602 1 97.75 58 ALA B O 1
ATOM 2542 N N . TRP B 1 59 ? 7.992 -3.244 -10.578 1 96.88 59 TRP B N 1
ATOM 2543 C CA . TRP B 1 59 ? 8.672 -2.242 -11.383 1 96.88 59 TRP B CA 1
ATOM 2544 C C . TRP B 1 59 ? 9.914 -1.714 -10.664 1 96.88 59 TRP B C 1
ATOM 2546 O O . TRP B 1 59 ? 10.969 -1.529 -11.281 1 96.88 59 TRP B O 1
ATOM 2556 N N . LEU B 1 60 ? 9.812 -1.463 -9.375 1 95.25 60 LEU B N 1
ATOM 2557 C CA . LEU B 1 60 ? 10.945 -1.016 -8.57 1 95.25 60 LEU B CA 1
ATOM 2558 C C . LEU B 1 60 ? 12.078 -2.031 -8.609 1 95.25 60 LEU B C 1
ATOM 2560 O O . LEU B 1 60 ? 13.234 -1.667 -8.836 1 95.25 60 LEU B O 1
ATOM 2564 N N . LEU B 1 61 ? 11.75 -3.285 -8.43 1 94.38 61 LEU B N 1
ATOM 2565 C CA . LEU B 1 61 ? 12.758 -4.336 -8.438 1 94.38 61 LEU B CA 1
ATOM 2566 C C . LEU B 1 61 ? 13.398 -4.473 -9.82 1 94.38 61 LEU B C 1
ATOM 2568 O O . LEU B 1 61 ? 14.586 -4.773 -9.938 1 94.38 61 LEU B O 1
ATOM 2572 N N . PHE B 1 62 ? 12.586 -4.27 -10.859 1 93.75 62 PHE B N 1
ATOM 2573 C CA . PHE B 1 62 ? 13.102 -4.266 -12.219 1 93.75 62 PHE B CA 1
ATOM 2574 C C . PHE B 1 62 ? 14.141 -3.164 -12.406 1 93.75 62 PHE B C 1
ATOM 2576 O O . PHE B 1 62 ? 15.18 -3.383 -13.023 1 93.75 62 PHE B O 1
ATOM 2583 N N . GLN B 1 63 ? 13.891 -1.969 -11.844 1 91.19 63 GLN B N 1
ATOM 2584 C CA . GLN B 1 63 ? 14.812 -0.841 -11.969 1 91.19 63 GLN B CA 1
ATOM 2585 C C . GLN B 1 63 ? 16.109 -1.105 -11.211 1 91.19 63 GLN B C 1
ATOM 2587 O O . GLN B 1 63 ? 17.188 -0.682 -11.641 1 91.19 63 GLN B O 1
ATOM 2592 N N . ILE B 1 64 ? 15.969 -1.84 -10.133 1 86.06 64 ILE B N 1
ATOM 2593 C CA . ILE B 1 64 ? 17.125 -2.123 -9.297 1 86.06 64 ILE B CA 1
ATOM 2594 C C . ILE B 1 64 ? 17.906 -3.301 -9.875 1 86.06 64 ILE B C 1
ATOM 2596 O O . ILE B 1 64 ? 19.141 -3.324 -9.812 1 86.06 64 ILE B O 1
ATOM 2600 N N . GLY B 1 65 ? 17.266 -4.371 -10.328 1 80.12 65 GLY B N 1
ATOM 2601 C CA . GLY B 1 65 ? 17.875 -5.629 -10.727 1 80.12 65 GLY B CA 1
ATOM 2602 C C . GLY B 1 65 ? 18.203 -5.688 -12.211 1 80.12 65 GLY B C 1
ATOM 2603 O O . GLY B 1 65 ? 18.875 -6.617 -12.672 1 80.12 65 GLY B O 1
ATOM 2604 N N . HIS B 1 66 ? 17.656 -4.762 -13.07 1 76.94 66 HIS B N 1
ATOM 2605 C CA . HIS B 1 66 ? 17.953 -4.68 -14.5 1 76.94 66 HIS B CA 1
ATOM 2606 C C . HIS B 1 66 ? 17.109 -5.676 -15.289 1 76.94 66 HIS B C 1
ATOM 2608 O O . HIS B 1 66 ? 16.062 -6.141 -14.805 1 76.94 66 HIS B O 1
ATOM 2614 N N . ALA B 1 67 ? 17.578 -6.074 -16.438 1 74.25 67 ALA B N 1
ATOM 2615 C CA . ALA B 1 67 ? 16.797 -6.715 -17.484 1 74.25 67 ALA B CA 1
ATOM 2616 C C . ALA B 1 67 ? 16.406 -8.133 -17.094 1 74.25 67 ALA B C 1
ATOM 2618 O O . ALA B 1 67 ? 15.375 -8.648 -17.531 1 74.25 67 ALA B O 1
ATOM 2619 N N . ARG B 1 68 ? 17.078 -8.766 -16.25 1 79.25 68 ARG B N 1
ATOM 2620 C CA . ARG B 1 68 ? 16.797 -10.148 -15.867 1 79.25 68 ARG B CA 1
ATOM 2621 C C . ARG B 1 68 ? 15.492 -10.25 -15.078 1 79.25 68 ARG B C 1
ATOM 2623 O O . ARG B 1 68 ? 14.922 -11.328 -14.945 1 79.25 68 ARG B O 1
ATOM 2630 N N . PHE B 1 69 ? 14.992 -9.117 -14.625 1 90.44 69 PHE B N 1
ATOM 2631 C CA . PHE B 1 69 ? 13.773 -9.125 -13.82 1 90.44 69 PHE B CA 1
ATOM 2632 C C . PHE B 1 69 ? 12.562 -8.75 -14.664 1 90.44 69 PHE B C 1
ATOM 2634 O O . PHE B 1 69 ? 11.477 -8.523 -14.133 1 90.44 69 PHE B O 1
ATOM 2641 N N . ALA B 1 70 ? 12.633 -8.766 -15.961 1 94.38 70 ALA B N 1
ATOM 2642 C CA . ALA B 1 70 ? 11.57 -8.312 -16.844 1 94.38 70 ALA B CA 1
ATOM 2643 C C . ALA B 1 70 ? 10.398 -9.289 -16.844 1 94.38 70 ALA B C 1
ATOM 2645 O O . ALA B 1 70 ? 9.234 -8.875 -16.797 1 94.38 70 ALA B O 1
ATOM 2646 N N . TYR B 1 71 ? 10.695 -10.57 -16.875 1 97.38 71 TYR B N 1
ATOM 2647 C CA . TYR B 1 71 ? 9.641 -11.578 -16.984 1 97.38 71 TYR B CA 1
ATOM 2648 C C . TYR B 1 71 ? 8.742 -11.547 -15.75 1 97.38 71 TYR B C 1
ATOM 2650 O O . TYR B 1 71 ? 7.512 -11.586 -15.875 1 97.38 71 TYR B O 1
ATOM 2658 N N . PRO B 1 72 ? 9.336 -11.453 -14.539 1 97.62 72 PRO B N 1
ATOM 2659 C CA . PRO B 1 72 ? 8.461 -11.312 -13.375 1 97.62 72 PRO B CA 1
ATOM 2660 C C . PRO B 1 72 ? 7.574 -10.07 -13.453 1 97.62 72 PRO B C 1
ATOM 2662 O O . PRO B 1 72 ? 6.414 -10.109 -13.039 1 97.62 72 PRO B O 1
ATOM 2665 N N . LEU B 1 73 ? 8.117 -8.984 -13.984 1 97.81 73 LEU B N 1
ATOM 2666 C CA . LEU B 1 73 ? 7.328 -7.77 -14.156 1 97.81 73 LEU B CA 1
ATOM 2667 C C . LEU B 1 73 ? 6.148 -8.016 -15.086 1 97.81 73 LEU B C 1
ATOM 2669 O O . LEU B 1 73 ? 5.023 -7.605 -14.789 1 97.81 73 LEU B O 1
ATOM 2673 N N . TYR B 1 74 ? 6.395 -8.68 -16.172 1 98.31 74 TYR B N 1
ATOM 2674 C CA . TYR B 1 74 ? 5.32 -9.016 -17.094 1 98.31 74 TYR B CA 1
ATOM 2675 C C . TYR B 1 74 ? 4.301 -9.938 -16.453 1 98.31 74 TYR B C 1
ATOM 2677 O O . TYR B 1 74 ? 3.096 -9.797 -16.672 1 98.31 74 TYR B O 1
ATOM 2685 N N . ALA B 1 75 ? 4.828 -10.883 -15.68 1 98.75 75 ALA B N 1
ATOM 2686 C CA . ALA B 1 75 ? 3.934 -11.797 -14.977 1 98.75 75 ALA B CA 1
ATOM 2687 C C . ALA B 1 75 ? 2.965 -11.031 -14.078 1 98.75 75 ALA B C 1
ATOM 2689 O O . ALA B 1 75 ? 1.761 -11.297 -14.086 1 98.75 75 ALA B O 1
ATOM 2690 N N . ILE B 1 76 ? 3.486 -10.047 -13.375 1 98.75 76 ILE B N 1
ATOM 2691 C CA . ILE B 1 76 ? 2.66 -9.273 -12.461 1 98.75 76 ILE B CA 1
ATOM 2692 C C . ILE B 1 76 ? 1.687 -8.398 -13.25 1 98.75 76 ILE B C 1
ATOM 2694 O O . ILE B 1 76 ? 0.536 -8.219 -12.852 1 98.75 76 ILE B O 1
ATOM 2698 N N . ALA B 1 77 ? 2.1 -7.887 -14.391 1 98.62 77 ALA B N 1
ATOM 2699 C CA . ALA B 1 77 ? 1.225 -7.078 -15.242 1 98.62 77 ALA B CA 1
ATOM 2700 C C . ALA B 1 77 ? 0.019 -7.887 -15.711 1 98.62 77 ALA B C 1
ATOM 2702 O O . ALA B 1 77 ? -1.115 -7.406 -15.664 1 98.62 77 ALA B O 1
ATOM 2703 N N . PHE B 1 78 ? 0.231 -9.055 -16.094 1 98.75 78 PHE B N 1
ATOM 2704 C CA . PHE B 1 78 ? -0.873 -9.898 -16.531 1 98.75 78 PHE B CA 1
ATOM 2705 C C . PHE B 1 78 ? -1.707 -10.359 -15.352 1 98.75 78 PHE B C 1
ATOM 2707 O O . PHE B 1 78 ? -2.912 -10.586 -15.477 1 98.75 78 PHE B O 1
ATOM 2714 N N . SER B 1 79 ? -1.057 -10.5 -14.188 1 98.69 79 SER B N 1
ATOM 2715 C CA . SER B 1 79 ? -1.814 -10.836 -12.984 1 98.69 79 SER B CA 1
ATOM 2716 C C . SER B 1 79 ? -2.816 -9.734 -12.641 1 98.69 79 SER B C 1
ATOM 2718 O O . SER B 1 79 ? -3.926 -10.023 -12.188 1 98.69 79 SER B O 1
ATOM 2720 N N . ILE B 1 80 ? -2.445 -8.508 -12.844 1 98.06 80 ILE B N 1
ATOM 2721 C CA . ILE B 1 80 ? -3.367 -7.41 -12.57 1 98.06 80 ILE B CA 1
ATOM 2722 C C . ILE B 1 80 ? -4.566 -7.492 -13.516 1 98.06 80 ILE B C 1
ATOM 2724 O O . ILE B 1 80 ? -5.699 -7.211 -13.117 1 98.06 80 ILE B O 1
ATOM 2728 N N . LEU B 1 81 ? -4.297 -7.805 -14.766 1 97.06 81 LEU B N 1
ATOM 2729 C CA . LEU B 1 81 ? -5.387 -8.008 -15.711 1 97.06 81 LEU B CA 1
ATOM 2730 C C . LEU B 1 81 ? -6.316 -9.117 -15.242 1 97.06 81 LEU B C 1
ATOM 2732 O O . LEU B 1 81 ? -7.539 -8.977 -15.297 1 97.06 81 LEU B O 1
ATOM 2736 N N . GLY B 1 82 ? -5.715 -10.195 -14.797 1 97.69 82 GLY B N 1
ATOM 2737 C CA . GLY B 1 82 ? -6.512 -11.281 -14.234 1 97.69 82 GLY B CA 1
ATOM 2738 C C . GLY B 1 82 ? -7.32 -10.852 -13.023 1 97.69 82 GLY B C 1
ATOM 2739 O O . GLY B 1 82 ? -8.477 -11.25 -12.875 1 97.69 82 GLY B O 1
ATOM 2740 N N . ASP B 1 83 ? -6.695 -10.062 -12.188 1 97.62 83 ASP B N 1
ATOM 2741 C CA . ASP B 1 83 ? -7.391 -9.539 -11.016 1 97.62 83 ASP B CA 1
ATOM 2742 C C . ASP B 1 83 ? -8.594 -8.695 -11.43 1 97.62 83 ASP B C 1
ATOM 2744 O O . ASP B 1 83 ? -9.664 -8.789 -10.82 1 97.62 83 ASP B O 1
ATOM 2748 N N . TRP B 1 84 ? -8.398 -7.934 -12.438 1 95.44 84 TRP B N 1
ATOM 2749 C CA . TRP B 1 84 ? -9.484 -7.09 -12.914 1 95.44 84 TRP B CA 1
ATOM 2750 C C . TRP B 1 84 ? -10.688 -7.93 -13.312 1 95.44 84 TRP B C 1
ATOM 2752 O O . TRP B 1 84 ? -11.828 -7.59 -12.984 1 95.44 84 TRP B O 1
ATOM 2762 N N . PHE B 1 85 ? -10.5 -9.023 -13.922 1 95.31 85 PHE B N 1
ATOM 2763 C CA . PHE B 1 85 ? -11.578 -9.922 -14.312 1 95.31 85 PHE B CA 1
ATOM 2764 C C . PHE B 1 85 ? -12.18 -10.617 -13.094 1 95.31 85 PHE B C 1
ATOM 2766 O O . PHE B 1 85 ? -13.398 -10.664 -12.93 1 95.31 85 PHE B O 1
ATOM 2773 N N . ASN B 1 86 ? -11.266 -11.102 -12.195 1 94.44 86 ASN B N 1
ATOM 2774 C CA . ASN B 1 86 ? -11.703 -11.914 -11.062 1 94.44 86 ASN B CA 1
ATOM 2775 C C . ASN B 1 86 ? -12.453 -11.078 -10.031 1 94.44 86 ASN B C 1
ATOM 2777 O O . ASN B 1 86 ? -13.227 -11.609 -9.234 1 94.44 86 ASN B O 1
ATOM 2781 N N . LEU B 1 87 ? -12.188 -9.812 -10.078 1 94.62 87 LEU B N 1
ATOM 2782 C CA . LEU B 1 87 ? -12.875 -8.922 -9.148 1 94.62 87 LEU B CA 1
ATOM 2783 C C . LEU B 1 87 ? -14.242 -8.523 -9.688 1 94.62 87 LEU B C 1
ATOM 2785 O O . LEU B 1 87 ? -14.938 -7.711 -9.078 1 94.62 87 LEU B O 1
ATOM 2789 N N . GLN B 1 88 ? -14.602 -9.039 -10.844 1 90.75 88 GLN B N 1
ATOM 2790 C CA . GLN B 1 88 ? -15.953 -8.953 -11.383 1 90.75 88 GLN B CA 1
ATOM 2791 C C . GLN B 1 88 ? -16.406 -7.504 -11.5 1 90.75 88 GLN B C 1
ATOM 2793 O O . GLN B 1 88 ? -17.516 -7.164 -11.094 1 90.75 88 GLN B O 1
ATOM 2798 N N . PHE B 1 89 ? -15.555 -6.703 -11.953 1 88.62 89 PHE B N 1
ATOM 2799 C CA . PHE B 1 89 ? -15.938 -5.32 -12.219 1 88.62 89 PHE B CA 1
ATOM 2800 C C . PHE B 1 89 ? -17.109 -5.258 -13.188 1 88.62 89 PHE B C 1
ATOM 2802 O O . PHE B 1 89 ? -17.234 -6.098 -14.078 1 88.62 89 PHE B O 1
ATOM 2809 N N . PRO B 1 90 ? -18.047 -4.293 -13.039 1 84.5 90 PRO B N 1
ATOM 2810 C CA . PRO B 1 90 ? -19.234 -4.203 -13.898 1 84.5 90 PRO B CA 1
ATOM 2811 C C . PRO B 1 90 ? -18.875 -4.195 -15.383 1 84.5 90 PRO B C 1
ATOM 2813 O O . PRO B 1 90 ? -19.578 -4.832 -16.188 1 84.5 90 PRO B O 1
ATOM 2816 N N . LEU B 1 91 ? -17.828 -3.561 -15.742 1 82.25 91 LEU B N 1
ATOM 2817 C CA . LEU B 1 91 ? -17.422 -3.504 -17.141 1 82.25 91 LEU B CA 1
ATOM 2818 C C . LEU B 1 91 ? -17.016 -4.883 -17.641 1 82.25 91 LEU B C 1
ATOM 2820 O O . LEU B 1 91 ? -17.266 -5.23 -18.797 1 82.25 91 LEU B O 1
ATOM 2824 N N . ALA B 1 92 ? -16.406 -5.668 -16.766 1 82.75 92 ALA B N 1
ATOM 2825 C CA . ALA B 1 92 ? -16 -7.023 -17.141 1 82.75 92 ALA B CA 1
ATOM 2826 C C . ALA B 1 92 ? -17.219 -7.922 -17.328 1 82.75 92 ALA B C 1
ATOM 2828 O O . ALA B 1 92 ? -17.266 -8.742 -18.234 1 82.75 92 ALA B O 1
ATOM 2829 N N . LYS B 1 93 ? -18.203 -7.77 -16.547 1 81.75 93 LYS B N 1
ATOM 2830 C CA . LYS B 1 93 ? -19.422 -8.57 -16.594 1 81.75 93 LYS B CA 1
ATOM 2831 C C . LYS B 1 93 ? -20.25 -8.227 -17.828 1 81.75 93 LYS B C 1
ATOM 2833 O O . LYS B 1 93 ? -21.031 -9.055 -18.312 1 81.75 93 LYS B O 1
ATOM 2838 N N . LYS B 1 94 ? -20.094 -6.984 -18.266 1 83.44 94 LYS B N 1
ATOM 2839 C CA . LYS B 1 94 ? -20.812 -6.535 -19.438 1 83.44 94 LYS B CA 1
ATOM 2840 C C . LYS B 1 94 ? -20.328 -7.242 -20.703 1 83.44 94 LYS B C 1
ATOM 2842 O O . LYS B 1 94 ? -21.125 -7.602 -21.578 1 83.44 94 LYS B O 1
ATOM 2847 N N . TYR B 1 95 ? -19.094 -7.535 -20.75 1 80.94 95 TYR B N 1
ATOM 2848 C CA . TYR B 1 95 ? -18.5 -8.031 -21.984 1 80.94 95 TYR B CA 1
ATOM 2849 C C . TYR B 1 95 ? -18.312 -9.547 -21.938 1 80.94 95 TYR B C 1
ATOM 2851 O O . TYR B 1 95 ? -18.266 -10.211 -22.969 1 80.94 95 TYR B O 1
ATOM 2859 N N . LEU B 1 96 ? -18.156 -10.07 -20.75 1 80.69 96 LEU B N 1
ATOM 2860 C CA . LEU B 1 96 ? -17.984 -11.508 -20.578 1 80.69 96 LEU B CA 1
ATOM 2861 C C . LEU B 1 96 ? -19 -12.07 -19.609 1 80.69 96 LEU B C 1
ATOM 2863 O O . LEU B 1 96 ? -19.094 -11.625 -18.469 1 80.69 96 LEU B O 1
ATOM 2867 N N . LYS B 1 97 ? -19.812 -12.992 -20.094 1 80.81 97 LYS B N 1
ATOM 2868 C CA . LYS B 1 97 ? -20.828 -13.609 -19.25 1 80.81 97 LYS B CA 1
ATOM 2869 C C . LYS B 1 97 ? -20.219 -14.188 -17.984 1 80.81 97 LYS B C 1
ATOM 2871 O O . LYS B 1 97 ? -20.797 -14.102 -16.906 1 80.81 97 LYS B O 1
ATOM 2876 N N . ASP B 1 98 ? -18.922 -14.711 -18.156 1 88.62 98 ASP B N 1
ATOM 2877 C CA . ASP B 1 98 ? -18.203 -15.266 -17.016 1 88.62 98 ASP B CA 1
ATOM 2878 C C . ASP B 1 98 ? -16.797 -14.672 -16.922 1 88.62 98 ASP B C 1
ATOM 2880 O O . ASP B 1 98 ? -15.844 -15.234 -17.453 1 88.62 98 ASP B O 1
ATOM 2884 N N . PRO B 1 99 ? -16.688 -13.609 -16.234 1 91.19 99 PRO B N 1
ATOM 2885 C CA . PRO B 1 99 ? -15.414 -12.883 -16.172 1 91.19 99 PRO B CA 1
ATOM 2886 C C . PRO B 1 99 ? -14.273 -13.758 -15.648 1 91.19 99 PRO B C 1
ATOM 2888 O O . PRO B 1 99 ? -13.102 -13.453 -15.891 1 91.19 99 PRO B O 1
ATOM 2891 N N . VAL B 1 100 ? -14.648 -14.828 -15.047 1 91.44 100 VAL B N 1
ATOM 2892 C CA . VAL B 1 100 ? -13.617 -15.695 -14.477 1 91.44 100 VAL B CA 1
ATOM 2893 C C . VAL B 1 100 ? -12.781 -16.312 -15.594 1 91.44 100 VAL B C 1
ATOM 2895 O O . VAL B 1 100 ? -11.602 -16.609 -15.398 1 91.44 100 VAL B O 1
ATOM 2898 N N . LEU B 1 101 ? -13.352 -16.484 -16.766 1 93.38 101 LEU B N 1
ATOM 2899 C CA . LEU B 1 101 ? -12.625 -17.016 -17.906 1 93.38 101 LEU B CA 1
ATOM 2900 C C . LEU B 1 101 ? -11.484 -16.094 -18.312 1 93.38 101 LEU B C 1
ATOM 2902 O O . LEU B 1 101 ? -10.375 -16.547 -18.594 1 93.38 101 LEU B O 1
ATOM 2906 N N . GLY B 1 102 ? -11.812 -14.781 -18.359 1 94.56 102 GLY B N 1
ATOM 2907 C CA . GLY B 1 102 ? -10.758 -13.812 -18.609 1 94.56 102 GLY B CA 1
ATOM 2908 C C . GLY B 1 102 ? -9.656 -13.852 -17.578 1 94.56 102 GLY B C 1
ATOM 2909 O O . GLY B 1 102 ? -8.477 -13.68 -17.906 1 94.56 102 GLY B O 1
ATOM 2910 N N . GLY B 1 103 ? -10.016 -14.023 -16.328 1 96.88 103 GLY B N 1
ATOM 2911 C CA . GLY B 1 103 ? -9.047 -14.164 -15.258 1 96.88 103 GLY B CA 1
ATOM 2912 C C . GLY B 1 103 ? -8.125 -15.359 -15.422 1 96.88 103 GLY B C 1
ATOM 2913 O O . GLY B 1 103 ? -6.91 -15.234 -15.297 1 96.88 103 GLY B O 1
ATOM 2914 N N . ILE B 1 104 ? -8.711 -16.484 -15.766 1 96.69 104 ILE B N 1
ATOM 2915 C CA . ILE B 1 104 ? -7.953 -17.734 -15.938 1 96.69 104 ILE B CA 1
ATOM 2916 C C . ILE B 1 104 ? -6.918 -17.547 -17.047 1 96.69 104 ILE B C 1
ATOM 2918 O O . ILE B 1 104 ? -5.746 -17.891 -16.875 1 96.69 104 ILE B O 1
ATOM 2922 N N . PHE B 1 105 ? -7.309 -16.984 -18.109 1 96.5 105 PHE B N 1
ATOM 2923 C CA . PHE B 1 105 ? -6.406 -16.812 -19.234 1 96.5 105 PHE B CA 1
ATOM 2924 C C . PHE B 1 105 ? -5.277 -15.844 -18.875 1 96.5 105 PHE B C 1
ATOM 2926 O O . PHE B 1 105 ? -4.113 -16.094 -19.203 1 96.5 105 PHE B O 1
ATOM 2933 N N . SER B 1 106 ? -5.629 -14.758 -18.281 1 98.12 106 SER B N 1
ATOM 2934 C CA . SER B 1 106 ? -4.625 -13.781 -17.875 1 98.12 106 SER B CA 1
ATOM 2935 C C . SER B 1 106 ? -3.609 -14.391 -16.922 1 98.12 106 SER B C 1
ATOM 2937 O O . SER B 1 106 ? -2.402 -14.195 -17.078 1 98.12 106 SER B O 1
ATOM 2939 N N . PHE B 1 107 ? -4.055 -15.148 -15.977 1 98.44 107 PHE B N 1
ATOM 2940 C CA . PHE B 1 107 ? -3.16 -15.758 -15 1 98.44 107 PHE B CA 1
ATOM 2941 C C . PHE B 1 107 ? -2.336 -16.859 -15.641 1 98.44 107 PHE B C 1
ATOM 2943 O O . PHE B 1 107 ? -1.197 -17.109 -15.242 1 98.44 107 PHE B O 1
ATOM 2950 N N . ALA B 1 108 ? -2.916 -17.547 -16.609 1 98.12 108 ALA B N 1
ATOM 2951 C CA . ALA B 1 108 ? -2.133 -18.531 -17.359 1 98.12 108 ALA B CA 1
ATOM 2952 C C . ALA B 1 108 ? -0.935 -17.875 -18.031 1 98.12 108 ALA B C 1
ATOM 2954 O O . ALA B 1 108 ? 0.178 -18.406 -18 1 98.12 108 ALA B O 1
ATOM 2955 N N . ILE B 1 109 ? -1.194 -16.766 -18.625 1 98.5 109 ILE B N 1
ATOM 2956 C CA . ILE B 1 109 ? -0.109 -16.016 -19.266 1 98.5 109 ILE B CA 1
ATOM 2957 C C . ILE B 1 109 ? 0.909 -15.594 -18.203 1 98.5 109 ILE B C 1
ATOM 2959 O O . ILE B 1 109 ? 2.119 -15.688 -18.422 1 98.5 109 ILE B O 1
ATOM 2963 N N . ALA B 1 110 ? 0.42 -15.094 -17.094 1 98.69 110 ALA B N 1
ATOM 2964 C CA . ALA B 1 110 ? 1.312 -14.734 -16 1 98.69 110 ALA B CA 1
ATOM 2965 C C . ALA B 1 110 ? 2.199 -15.914 -15.602 1 98.69 110 ALA B C 1
ATOM 2967 O O . ALA B 1 110 ? 3.404 -15.75 -15.398 1 98.69 110 ALA B O 1
ATOM 2968 N N . GLN B 1 111 ? 1.609 -17.109 -15.547 1 98.44 111 GLN B N 1
ATOM 2969 C CA . GLN B 1 111 ? 2.361 -18.297 -15.172 1 98.44 111 GLN B CA 1
ATOM 2970 C C . GLN B 1 111 ? 3.428 -18.625 -16.219 1 98.44 111 GLN B C 1
ATOM 2972 O O . GLN B 1 111 ? 4.523 -19.062 -15.875 1 98.44 111 GLN B O 1
ATOM 2977 N N . VAL B 1 112 ? 3.105 -18.391 -17.406 1 98.19 112 VAL B N 1
ATOM 2978 C CA . VAL B 1 112 ? 4.078 -18.625 -18.469 1 98.19 112 VAL B CA 1
ATOM 2979 C C . VAL B 1 112 ? 5.266 -17.688 -18.281 1 98.19 112 VAL B C 1
ATOM 2981 O O . VAL B 1 112 ? 6.422 -18.094 -18.438 1 98.19 112 VAL B O 1
ATOM 2984 N N . PHE B 1 113 ? 5 -16.469 -17.938 1 98.5 113 PHE B N 1
ATOM 2985 C CA . PHE B 1 113 ? 6.086 -15.523 -17.719 1 98.5 113 PHE B CA 1
ATOM 2986 C C . PHE B 1 113 ? 6.902 -15.906 -16.484 1 98.5 113 PHE B C 1
ATOM 2988 O O . PHE B 1 113 ? 8.117 -15.719 -16.453 1 98.5 113 PHE B O 1
ATOM 2995 N N . PHE B 1 114 ? 6.273 -16.422 -15.477 1 98.38 114 PHE B N 1
ATOM 2996 C CA . PHE B 1 114 ? 7.027 -16.906 -14.336 1 98.38 114 PHE B CA 1
ATOM 2997 C C . PHE B 1 114 ? 7.906 -18.094 -14.734 1 98.38 114 PHE B C 1
ATOM 2999 O O . PHE B 1 114 ? 9.047 -18.203 -14.266 1 98.38 114 PHE B O 1
ATOM 3006 N N . LEU B 1 115 ? 7.379 -18.938 -15.578 1 98 115 LEU B N 1
ATOM 3007 C CA . LEU B 1 115 ? 8.156 -20.062 -16.078 1 98 115 LEU B CA 1
ATOM 3008 C C . LEU B 1 115 ? 9.367 -19.594 -16.875 1 98 115 LEU B C 1
ATOM 3010 O O . LEU B 1 115 ? 10.461 -20.125 -16.734 1 98 115 LEU B O 1
ATOM 3014 N N . LEU B 1 116 ? 9.133 -18.609 -17.688 1 97.12 116 LEU B N 1
ATOM 3015 C CA . LEU B 1 116 ? 10.227 -18.047 -18.469 1 97.12 116 LEU B CA 1
ATOM 3016 C C . LEU B 1 116 ? 11.266 -17.406 -17.547 1 97.12 116 LEU B C 1
ATOM 3018 O O . LEU B 1 116 ? 12.469 -17.531 -17.781 1 97.12 116 LEU B O 1
ATOM 3022 N N . ALA B 1 117 ? 10.781 -16.703 -16.547 1 96.75 117 ALA B N 1
ATOM 3023 C CA . ALA B 1 117 ? 11.703 -16.141 -15.562 1 96.75 117 ALA B CA 1
ATOM 3024 C C . ALA B 1 117 ? 12.539 -17.234 -14.898 1 96.75 117 ALA B C 1
ATOM 3026 O O . ALA B 1 117 ? 13.75 -17.062 -14.727 1 96.75 117 ALA B O 1
ATOM 3027 N N . PHE B 1 118 ? 11.883 -18.281 -14.586 1 96.44 118 PHE B N 1
ATOM 3028 C CA . PHE B 1 118 ? 12.547 -19.406 -13.938 1 96.44 118 PHE B CA 1
ATOM 3029 C C . PHE B 1 118 ? 13.578 -20.047 -14.867 1 96.44 118 PHE B C 1
ATOM 3031 O O . PHE B 1 118 ? 14.695 -20.344 -14.445 1 96.44 118 PHE B O 1
ATOM 3038 N N . ARG B 1 119 ? 13.258 -20.156 -16.094 1 95 119 ARG B N 1
ATOM 3039 C CA . ARG B 1 119 ? 14.125 -20.766 -17.094 1 95 119 ARG B CA 1
ATOM 3040 C C . ARG B 1 119 ? 15.391 -19.938 -17.297 1 95 119 ARG B C 1
ATOM 3042 O O . ARG B 1 119 ? 16.453 -20.484 -17.609 1 95 119 ARG B O 1
ATOM 3049 N N . GLN B 1 120 ? 15.281 -18.688 -17.109 1 93.06 120 GLN B N 1
ATOM 3050 C CA . GLN B 1 120 ? 16.453 -17.812 -17.219 1 93.06 120 GLN B CA 1
ATOM 3051 C C . GLN B 1 120 ? 17.438 -18.078 -16.078 1 93.06 120 GLN B C 1
ATOM 3053 O O . GLN B 1 120 ? 18.641 -17.812 -16.219 1 93.06 120 GLN B O 1
ATOM 3058 N N . LEU B 1 121 ? 16.953 -18.594 -15.062 1 92.88 121 LEU B N 1
ATOM 3059 C CA . LEU B 1 121 ? 17.781 -18.766 -13.875 1 92.88 121 LEU B CA 1
ATOM 3060 C C . LEU B 1 121 ? 18.438 -20.156 -13.867 1 92.88 121 LEU B C 1
ATOM 3062 O O . LEU B 1 121 ? 19.547 -20.312 -13.352 1 92.88 121 LEU B O 1
ATOM 3066 N N . ILE B 1 122 ? 17.719 -21.141 -14.359 1 92.81 122 ILE B N 1
ATOM 3067 C CA . ILE B 1 122 ? 18.203 -22.516 -14.328 1 92.81 122 ILE B CA 1
ATOM 3068 C C . ILE B 1 122 ? 17.75 -23.25 -15.586 1 92.81 122 ILE B C 1
ATOM 3070 O O . ILE B 1 122 ? 16.609 -23.094 -16.031 1 92.81 122 ILE B O 1
ATOM 3074 N N . SER B 1 123 ? 18.641 -24.062 -16.078 1 93.12 123 SER B N 1
ATOM 3075 C CA . SER B 1 123 ? 18.281 -24.891 -17.234 1 93.12 123 SER B CA 1
ATOM 3076 C C . SER B 1 123 ? 17.547 -26.156 -16.812 1 93.12 123 SER B C 1
ATOM 3078 O O . SER B 1 123 ? 17.672 -26.594 -15.664 1 93.12 123 SER B O 1
ATOM 3080 N N . TRP B 1 124 ? 16.719 -26.625 -17.766 1 90.81 124 TRP B N 1
ATOM 3081 C CA . TRP B 1 124 ? 16.016 -27.875 -17.5 1 90.81 124 TRP B CA 1
ATOM 3082 C C . TRP B 1 124 ? 17 -29.016 -17.219 1 90.81 124 TRP B C 1
ATOM 3084 O O . TRP B 1 124 ? 16.766 -29.844 -16.344 1 90.81 124 TRP B O 1
ATOM 3094 N N . GLU B 1 125 ? 18.109 -29.031 -17.906 1 91.94 125 GLU B N 1
ATOM 3095 C CA . GLU B 1 125 ? 19.141 -30.062 -17.781 1 91.94 125 GLU B CA 1
ATOM 3096 C C . GLU B 1 125 ? 19.766 -30.031 -16.391 1 91.94 125 GLU B C 1
ATOM 3098 O O . GLU B 1 125 ? 20.062 -31.078 -15.812 1 91.94 125 GLU B O 1
ATOM 3103 N N . GLU B 1 126 ? 19.906 -28.844 -15.961 1 92.44 126 GLU B N 1
ATOM 3104 C CA . GLU B 1 126 ? 20.5 -28.672 -14.641 1 92.44 126 GLU B CA 1
ATOM 3105 C C . GLU B 1 126 ? 19.531 -29.109 -13.547 1 92.44 126 GLU B C 1
ATOM 3107 O O . GLU B 1 126 ? 19.953 -29.688 -12.531 1 92.44 126 GLU B O 1
ATOM 3112 N N . LEU B 1 127 ? 18.266 -28.922 -13.75 1 94.62 127 LEU B N 1
ATOM 3113 C CA . LEU B 1 127 ? 17.266 -29.156 -12.711 1 94.62 127 LEU B CA 1
ATOM 3114 C C . LEU B 1 127 ? 16.859 -30.625 -12.664 1 94.62 127 LEU B C 1
ATOM 3116 O O . LEU B 1 127 ? 16.641 -31.188 -11.586 1 94.62 127 LEU B O 1
ATOM 3120 N N . PHE B 1 128 ? 16.781 -31.172 -13.789 1 94.25 128 PHE B N 1
ATOM 3121 C CA . PHE B 1 128 ? 16.25 -32.531 -13.875 1 94.25 128 PHE B CA 1
ATOM 3122 C C . PHE B 1 128 ? 17.391 -33.531 -14.008 1 94.25 128 PHE B C 1
ATOM 3124 O O . PHE B 1 128 ? 17.453 -34.281 -14.984 1 94.25 128 PHE B O 1
ATOM 3131 N N . THR B 1 129 ? 18.312 -33.469 -12.977 1 88.44 129 THR B N 1
ATOM 3132 C CA . THR B 1 129 ? 19.375 -34.438 -12.852 1 88.44 129 THR B CA 1
ATOM 3133 C C . THR B 1 129 ? 18.953 -35.594 -11.922 1 88.44 129 THR B C 1
ATOM 3135 O O . THR B 1 129 ? 18.734 -35.375 -10.734 1 88.44 129 THR B O 1
ATOM 3138 N N . GLY B 1 130 ? 18.609 -36.719 -12.531 1 90.56 130 GLY B N 1
ATOM 3139 C CA . GLY B 1 130 ? 18.219 -37.875 -11.719 1 90.56 130 GLY B CA 1
ATOM 3140 C C . GLY B 1 130 ? 16.719 -38.094 -11.68 1 90.56 130 GLY B C 1
ATOM 3141 O O . GLY B 1 130 ? 15.969 -37.406 -12.344 1 90.56 130 GLY B O 1
ATOM 3142 N N . MET B 1 131 ? 16.219 -38.969 -10.719 1 94.5 131 MET B N 1
ATOM 3143 C CA . MET B 1 131 ? 14.828 -39.375 -10.703 1 94.5 131 MET B CA 1
ATOM 3144 C C . MET B 1 131 ? 14.008 -38.531 -9.742 1 94.5 131 MET B C 1
ATOM 3146 O O . MET B 1 131 ? 12.797 -38.375 -9.93 1 94.5 131 MET B O 1
ATOM 3150 N N . ARG B 1 132 ? 14.625 -38 -8.758 1 95.69 132 ARG B N 1
ATOM 3151 C CA . ARG B 1 132 ? 13.898 -37.312 -7.707 1 95.69 132 ARG B CA 1
ATOM 3152 C C . ARG B 1 132 ? 13.125 -36.125 -8.273 1 95.69 132 ARG B C 1
ATOM 3154 O O . ARG B 1 132 ? 11.922 -36 -8.031 1 95.69 132 ARG B O 1
ATOM 3161 N N . PRO B 1 133 ? 13.773 -35.219 -9.039 1 96.44 133 PRO B N 1
ATOM 3162 C CA . PRO B 1 133 ? 13.023 -34.094 -9.594 1 96.44 133 PRO B CA 1
ATOM 3163 C C . PRO B 1 133 ? 11.875 -34.531 -10.492 1 96.44 133 PRO B C 1
ATOM 3165 O O . PRO B 1 133 ? 10.836 -33.875 -10.547 1 96.44 133 PRO B O 1
ATOM 3168 N N . ILE B 1 134 ? 12.016 -35.562 -11.133 1 96.56 134 ILE B N 1
ATOM 3169 C CA . ILE B 1 134 ? 10.984 -36.094 -12.016 1 96.56 134 ILE B CA 1
ATOM 3170 C C . ILE B 1 134 ? 9.789 -36.562 -11.188 1 96.56 134 ILE B C 1
ATOM 3172 O O . ILE B 1 134 ? 8.641 -36.25 -11.5 1 96.56 134 ILE B O 1
ATOM 3176 N N . ILE B 1 135 ? 10.07 -37.344 -10.172 1 97 135 ILE B N 1
ATOM 3177 C CA . ILE B 1 135 ? 9.023 -37.875 -9.297 1 97 135 ILE B CA 1
ATOM 3178 C C . ILE B 1 135 ? 8.25 -36.719 -8.664 1 97 135 ILE B C 1
ATOM 3180 O O . ILE B 1 135 ? 7.02 -36.719 -8.641 1 97 135 ILE B O 1
ATOM 3184 N N . ILE B 1 136 ? 8.984 -35.719 -8.18 1 96.88 136 ILE B N 1
ATOM 3185 C CA . ILE B 1 136 ? 8.367 -34.562 -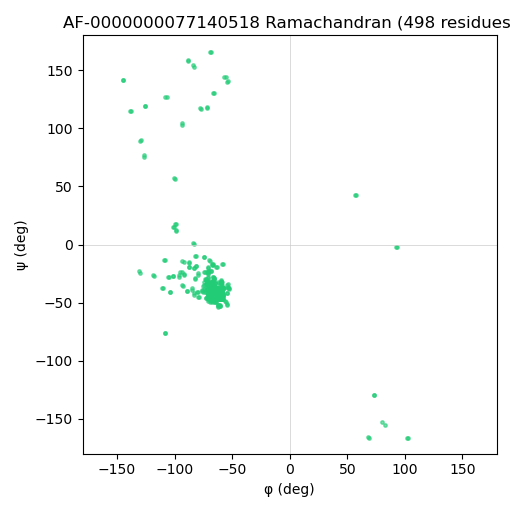7.559 1 96.88 136 ILE B CA 1
ATOM 3186 C C . ILE B 1 136 ? 7.457 -33.844 -8.57 1 96.88 136 ILE B C 1
ATOM 3188 O O . ILE B 1 136 ? 6.316 -33.5 -8.25 1 96.88 136 ILE B O 1
ATOM 3192 N N . THR B 1 137 ? 7.891 -33.656 -9.727 1 97 137 THR B N 1
ATOM 3193 C CA . THR B 1 137 ? 7.113 -33 -10.766 1 97 137 THR B CA 1
ATOM 3194 C C . THR B 1 137 ? 5.859 -33.781 -11.102 1 97 137 THR B C 1
ATOM 3196 O O . THR B 1 137 ? 4.777 -33.219 -11.25 1 97 137 THR B O 1
ATOM 3199 N N . ILE B 1 138 ? 6 -35.125 -11.18 1 95.94 138 ILE B N 1
ATOM 3200 C CA . ILE B 1 138 ? 4.863 -35.969 -11.477 1 95.94 138 ILE B CA 1
ATOM 3201 C C . ILE B 1 138 ? 3.816 -35.844 -10.367 1 95.94 138 ILE B C 1
ATOM 3203 O O . ILE B 1 138 ? 2.619 -35.75 -10.648 1 95.94 138 ILE B O 1
ATOM 3207 N N . VAL B 1 139 ? 4.219 -35.844 -9.164 1 95.31 139 VAL B N 1
ATOM 3208 C CA . VAL B 1 139 ? 3.316 -35.719 -8.023 1 95.31 139 VAL B CA 1
ATOM 3209 C C . VAL B 1 139 ? 2.553 -34.375 -8.117 1 95.31 139 VAL B C 1
ATOM 3211 O O . VAL B 1 139 ? 1.33 -34.375 -7.953 1 95.31 139 VAL B O 1
ATOM 3214 N N . PHE B 1 140 ? 3.246 -33.281 -8.438 1 95.06 140 PHE B N 1
ATOM 3215 C CA . PHE B 1 140 ? 2.619 -31.969 -8.5 1 95.06 140 PHE B CA 1
ATOM 3216 C C . PHE B 1 140 ? 1.708 -31.859 -9.711 1 95.06 140 PHE B C 1
ATOM 3218 O O . PHE B 1 140 ? 0.732 -31.109 -9.703 1 95.06 140 PHE B O 1
ATOM 3225 N N . ILE B 1 141 ? 1.95 -32.656 -10.742 1 93.44 141 ILE B N 1
ATOM 3226 C CA . ILE B 1 141 ? 1.108 -32.625 -11.938 1 93.44 141 ILE B CA 1
ATOM 3227 C C . ILE B 1 141 ? -0.169 -33.406 -11.688 1 93.44 141 ILE B C 1
ATOM 3229 O O . ILE B 1 141 ? -1.225 -33.094 -12.242 1 93.44 141 ILE B O 1
ATOM 3233 N N . ILE B 1 142 ? -0.085 -34.375 -10.773 1 91.31 142 ILE B N 1
ATOM 3234 C CA . ILE B 1 142 ? -1.241 -35.188 -10.445 1 91.31 142 ILE B CA 1
ATOM 3235 C C . ILE B 1 142 ? -2.133 -34.469 -9.453 1 91.31 142 ILE B C 1
ATOM 3237 O O . ILE B 1 142 ? -3.359 -34.594 -9.484 1 91.31 142 ILE B O 1
ATOM 3241 N N . LEU B 1 143 ? -1.546 -33.656 -8.648 1 87.62 143 LEU B N 1
ATOM 3242 C CA . LEU B 1 143 ? -2.236 -32.938 -7.582 1 87.62 143 LEU B CA 1
ATOM 3243 C C . LEU B 1 143 ? -3.402 -32.125 -8.141 1 87.62 143 LEU B C 1
ATOM 3245 O O . LEU B 1 143 ? -4.52 -32.188 -7.617 1 87.62 143 LEU B O 1
ATOM 3249 N N . PRO B 1 144 ? -3.217 -31.344 -9.18 1 83.81 144 PRO B N 1
ATOM 3250 C CA . PRO B 1 144 ? -4.352 -30.594 -9.711 1 83.81 144 PRO B CA 1
ATOM 3251 C C . PRO B 1 144 ? -5.508 -31.484 -10.156 1 83.81 144 PRO B C 1
ATOM 3253 O O . PRO B 1 144 ? -6.672 -31.109 -10.016 1 83.81 144 PRO B O 1
ATOM 3256 N N . ALA B 1 145 ? -5.145 -32.625 -10.68 1 84.44 145 ALA B N 1
ATOM 3257 C CA . ALA B 1 145 ? -6.203 -33.531 -11.102 1 84.44 145 ALA B CA 1
ATOM 3258 C C . ALA B 1 145 ? -7.047 -34 -9.914 1 84.44 145 ALA B C 1
ATOM 3260 O O . ALA B 1 145 ? -8.273 -34.062 -10.008 1 84.44 145 ALA B O 1
ATOM 3261 N N . VAL B 1 146 ? -6.387 -34.219 -8.914 1 87.94 146 VAL B N 1
ATOM 3262 C CA . VAL B 1 146 ? -7.074 -34.688 -7.711 1 87.94 146 VAL B CA 1
ATOM 3263 C C . VAL B 1 146 ? -7.91 -33.531 -7.133 1 87.94 146 VAL B C 1
ATOM 3265 O O . VAL B 1 146 ? -9.102 -33.719 -6.871 1 87.94 146 VAL B O 1
ATOM 3268 N N . ILE B 1 147 ? -7.375 -32.375 -6.969 1 88.56 147 ILE B N 1
ATOM 3269 C CA . ILE B 1 147 ? -8.078 -31.234 -6.418 1 88.56 147 ILE B CA 1
ATOM 3270 C C . ILE B 1 147 ? -9.227 -30.828 -7.34 1 88.56 147 ILE B C 1
ATOM 3272 O O . ILE B 1 147 ? -10.328 -30.531 -6.879 1 88.56 147 ILE B O 1
ATOM 3276 N N . PHE B 1 148 ? -8.914 -30.891 -8.57 1 88.31 148 PHE B N 1
ATOM 3277 C CA . PHE B 1 148 ? -9.922 -30.516 -9.555 1 88.31 148 PHE B CA 1
ATOM 3278 C C . PHE B 1 148 ? -11.109 -31.469 -9.5 1 88.31 148 PHE B C 1
ATOM 3280 O O . PHE B 1 148 ? -12.258 -31.016 -9.445 1 88.31 148 PHE B O 1
ATOM 3287 N N . TYR B 1 149 ? -10.852 -32.656 -9.43 1 87.88 149 TYR B N 1
ATOM 3288 C CA . TYR B 1 149 ? -11.914 -33.656 -9.445 1 87.88 149 TYR B CA 1
ATOM 3289 C C . TYR B 1 149 ? -12.758 -33.594 -8.18 1 87.88 149 TYR B C 1
ATOM 3291 O O . TYR B 1 149 ? -13.992 -33.594 -8.25 1 87.88 149 TYR B O 1
ATOM 3299 N N . PHE B 1 150 ? -12.164 -33.344 -7.102 1 89.44 150 PHE B N 1
ATOM 3300 C CA . PHE B 1 150 ? -12.883 -33.469 -5.84 1 89.44 150 PHE B CA 1
ATOM 3301 C C . PHE B 1 150 ? -13.445 -32.125 -5.41 1 89.44 150 PHE B C 1
ATOM 3303 O O . PHE B 1 150 ? -14.461 -32.062 -4.707 1 89.44 150 PHE B O 1
ATOM 3310 N N . ARG B 1 151 ? -12.852 -31.062 -5.895 1 90.56 151 ARG B N 1
ATOM 3311 C CA . ARG B 1 151 ? -13.203 -29.812 -5.234 1 90.56 151 ARG B CA 1
ATOM 3312 C C . ARG B 1 151 ? -13.578 -28.75 -6.254 1 90.56 151 ARG B C 1
ATOM 3314 O O . ARG B 1 151 ? -14.32 -27.812 -5.941 1 90.56 151 ARG B O 1
ATOM 3321 N N . VAL B 1 152 ? -13.164 -28.844 -7.441 1 93.56 152 VAL B N 1
ATOM 3322 C CA . VAL B 1 152 ? -13.281 -27.719 -8.367 1 93.56 152 VAL B CA 1
ATOM 3323 C C . VAL B 1 152 ? -14.312 -28.047 -9.445 1 93.56 152 VAL B C 1
ATOM 3325 O O . VAL B 1 152 ? -15.133 -27.188 -9.805 1 93.56 152 VAL B O 1
ATOM 3328 N N . TYR B 1 153 ? -14.367 -29.25 -9.883 1 93.88 153 TYR B N 1
ATOM 3329 C CA . TYR B 1 153 ? -15.195 -29.625 -11.023 1 93.88 153 TYR B CA 1
ATOM 3330 C C . TYR B 1 153 ? -16.672 -29.469 -10.695 1 93.88 153 TYR B C 1
ATOM 3332 O O . TYR B 1 153 ? -17.125 -29.859 -9.617 1 93.88 153 TYR B O 1
ATOM 3340 N N . ASN B 1 154 ? -17.344 -28.828 -11.531 1 94.12 154 ASN B N 1
ATOM 3341 C CA . ASN B 1 154 ? -18.797 -28.656 -11.5 1 94.12 154 ASN B CA 1
ATOM 3342 C C . ASN B 1 154 ? -19.406 -28.797 -12.891 1 94.12 154 ASN B C 1
ATOM 3344 O O . ASN B 1 154 ? -19.203 -27.938 -13.75 1 94.12 154 ASN B O 1
ATOM 3348 N N . PRO B 1 155 ? -20.203 -29.797 -13.094 1 93.38 155 PRO B N 1
ATOM 3349 C CA . PRO B 1 155 ? -20.781 -30.047 -14.422 1 93.38 155 PRO B CA 1
ATOM 3350 C C . PRO B 1 155 ? -21.766 -28.953 -14.844 1 93.38 155 PRO B C 1
ATOM 3352 O O . PRO B 1 155 ? -22.094 -28.844 -16.031 1 93.38 155 PRO B O 1
ATOM 3355 N N . ASP B 1 156 ? -22.25 -28.172 -13.906 1 93.94 156 ASP B N 1
ATOM 3356 C CA . ASP B 1 156 ? -23.219 -27.125 -14.211 1 93.94 156 ASP B CA 1
ATOM 3357 C C . ASP B 1 156 ? -22.531 -25.859 -14.727 1 93.94 156 ASP B C 1
ATOM 3359 O O . ASP B 1 156 ? -23.188 -24.953 -15.219 1 93.94 156 ASP B O 1
ATOM 3363 N N . ARG B 1 157 ? -21.172 -25.891 -14.594 1 92.94 157 ARG B N 1
ATOM 3364 C CA . ARG B 1 157 ? -20.406 -24.766 -15.102 1 92.94 157 ARG B CA 1
ATOM 3365 C C . ARG B 1 157 ? -20.031 -24.953 -16.562 1 92.94 157 ARG B C 1
ATOM 3367 O O . ARG B 1 157 ? -20.078 -26.078 -17.078 1 92.94 157 ARG B O 1
ATOM 3374 N N . SER B 1 158 ? -19.75 -23.859 -17.219 1 92.31 158 SER B N 1
ATOM 3375 C CA . SER B 1 158 ? -19.328 -23.906 -18.625 1 92.31 158 SER B CA 1
ATOM 3376 C C . SER B 1 158 ? -18.141 -24.844 -18.812 1 92.31 158 SER B C 1
ATOM 3378 O O . SER B 1 158 ? -17.219 -24.859 -17.984 1 92.31 158 SER B O 1
ATOM 3380 N N . LYS B 1 159 ? -18.125 -25.594 -19.875 1 93.31 159 LYS B N 1
ATOM 3381 C CA . LYS B 1 159 ? -17.031 -26.5 -20.188 1 93.31 159 LYS B CA 1
ATOM 3382 C C . LYS B 1 159 ? -15.727 -25.734 -20.391 1 93.31 159 LYS B C 1
ATOM 3384 O O . LYS B 1 159 ? -14.648 -26.234 -20.047 1 93.31 159 LYS B O 1
ATOM 3389 N N . TRP B 1 160 ? -15.883 -24.531 -20.906 1 92.94 160 TRP B N 1
ATOM 3390 C CA . TRP B 1 160 ? -14.703 -23.703 -21.156 1 92.94 160 TRP B CA 1
ATOM 3391 C C . TRP B 1 160 ? -14.039 -23.281 -19.844 1 92.94 160 TRP B C 1
ATOM 3393 O O . TRP B 1 160 ? -12.812 -23.297 -19.734 1 92.94 160 TRP B O 1
ATOM 3403 N N . VAL B 1 161 ? -14.852 -22.984 -18.891 1 93.94 161 VAL B N 1
ATOM 3404 C CA . VAL B 1 161 ? -14.328 -22.578 -17.578 1 93.94 161 VAL B CA 1
ATOM 3405 C C . VAL B 1 161 ? -13.625 -23.766 -16.922 1 93.94 161 VAL B C 1
ATOM 3407 O O . VAL B 1 161 ? -12.492 -23.641 -16.438 1 93.94 161 VAL B O 1
ATOM 3410 N N . MET B 1 162 ? -14.234 -24.938 -16.969 1 95 162 MET B N 1
ATOM 3411 C CA . MET B 1 162 ? -13.68 -26.125 -16.344 1 95 162 MET B CA 1
ATOM 3412 C C . MET B 1 162 ? -12.391 -26.562 -17.031 1 95 162 MET B C 1
ATOM 3414 O O . MET B 1 162 ? -11.391 -26.828 -16.359 1 95 162 MET B O 1
ATOM 3418 N N . ALA B 1 163 ? -12.398 -26.578 -18.344 1 94.75 163 ALA B N 1
ATOM 3419 C CA . ALA B 1 163 ? -11.227 -27.016 -19.094 1 94.75 163 ALA B CA 1
ATOM 3420 C C . ALA B 1 163 ? -10.055 -26.062 -18.891 1 94.75 163 ALA B C 1
ATOM 3422 O O . ALA B 1 163 ? -8.914 -26.5 -18.688 1 94.75 163 ALA B O 1
ATOM 3423 N N . SER B 1 164 ? -10.344 -24.781 -19.016 1 95.44 164 SER B N 1
ATOM 3424 C CA . SER B 1 164 ? -9.281 -23.781 -18.859 1 95.44 164 SER B CA 1
ATOM 3425 C C . SER B 1 164 ? -8.703 -23.828 -17.453 1 95.44 164 SER B C 1
ATOM 3427 O O . SER B 1 164 ? -7.488 -23.703 -17.266 1 95.44 164 SER B O 1
ATOM 3429 N N . ALA B 1 165 ? -9.602 -23.969 -16.5 1 95.19 165 ALA B N 1
ATOM 3430 C CA . ALA B 1 165 ? -9.148 -24.047 -15.117 1 95.19 165 ALA B CA 1
ATOM 3431 C C . ALA B 1 165 ? -8.234 -25.234 -14.906 1 95.19 165 ALA B C 1
ATOM 3433 O O . ALA B 1 165 ? -7.223 -25.141 -14.203 1 95.19 165 ALA B O 1
ATOM 3434 N N . PHE B 1 166 ? -8.602 -26.328 -15.5 1 95.12 166 PHE B N 1
ATOM 3435 C CA . PHE B 1 166 ? -7.805 -27.531 -15.367 1 95.12 166 PHE B CA 1
ATOM 3436 C C . PHE B 1 166 ? -6.426 -27.344 -15.984 1 95.12 166 PHE B C 1
ATOM 3438 O O . PHE B 1 166 ? -5.41 -27.672 -15.359 1 95.12 166 PHE B O 1
ATOM 3445 N N . VAL B 1 167 ? -6.359 -26.859 -17.172 1 95.5 167 VAL B N 1
ATOM 3446 C CA . VAL B 1 167 ? -5.102 -26.625 -17.875 1 95.5 167 VAL B CA 1
ATOM 3447 C C . VAL B 1 167 ? -4.242 -25.641 -17.094 1 95.5 167 VAL B C 1
ATOM 3449 O O . VAL B 1 167 ? -3.041 -25.844 -16.922 1 95.5 167 VAL B O 1
ATOM 3452 N N . TYR B 1 168 ? -4.867 -24.594 -16.625 1 96.06 168 TYR B N 1
ATOM 3453 C CA . TYR B 1 168 ? -4.168 -23.609 -15.812 1 96.06 168 TYR B CA 1
ATOM 3454 C C . TYR B 1 168 ? -3.553 -24.266 -14.578 1 96.06 168 TYR B C 1
ATOM 3456 O O . TYR B 1 168 ? -2.406 -23.984 -14.227 1 96.06 168 TYR B O 1
ATOM 3464 N N . GLY B 1 169 ? -4.355 -25.125 -13.938 1 95.62 169 GLY B N 1
ATOM 3465 C CA . GLY B 1 169 ? -3.855 -25.844 -12.773 1 95.62 169 GLY B CA 1
ATOM 3466 C C . GLY B 1 169 ? -2.611 -26.656 -13.055 1 95.62 169 GLY B C 1
ATOM 3467 O O . GLY B 1 169 ? -1.705 -26.734 -12.227 1 95.62 169 GLY B O 1
ATOM 3468 N N . LEU B 1 170 ? -2.568 -27.234 -14.211 1 96.25 170 LEU B N 1
ATOM 3469 C CA . LEU B 1 170 ? -1.406 -28.016 -14.594 1 96.25 170 LEU B CA 1
ATOM 3470 C C . LEU B 1 170 ? -0.17 -27.141 -14.742 1 96.25 170 LEU B C 1
ATOM 3472 O O . LEU B 1 170 ? 0.913 -27.5 -14.273 1 96.25 170 LEU B O 1
ATOM 3476 N N . ILE B 1 171 ? -0.34 -26 -15.359 1 97 171 ILE B N 1
ATOM 3477 C CA . ILE B 1 171 ? 0.765 -25.062 -15.562 1 97 171 ILE B CA 1
ATOM 3478 C C . ILE B 1 171 ? 1.271 -24.578 -14.203 1 97 171 ILE B C 1
ATOM 3480 O O . ILE B 1 171 ? 2.48 -24.547 -13.961 1 97 171 ILE B O 1
ATOM 3484 N N . LEU B 1 172 ? 0.357 -24.219 -13.367 1 97.25 172 LEU B N 1
ATOM 3485 C CA . LEU B 1 172 ? 0.701 -23.703 -12.047 1 97.25 172 LEU B CA 1
ATOM 3486 C C . LEU B 1 172 ? 1.443 -24.766 -11.234 1 97.25 172 LEU B C 1
ATOM 3488 O O . LEU B 1 172 ? 2.484 -24.469 -10.641 1 97.25 172 LEU B O 1
ATOM 3492 N N . CYS B 1 173 ? 0.946 -25.969 -11.234 1 97.25 173 CYS B N 1
ATOM 3493 C CA . CYS B 1 173 ? 1.565 -27.047 -10.461 1 97.25 173 CYS B CA 1
ATOM 3494 C C . CYS B 1 173 ? 2.934 -27.406 -11.016 1 97.25 173 CYS B C 1
ATOM 3496 O O . CYS B 1 173 ? 3.842 -27.766 -10.266 1 97.25 173 CYS B O 1
ATOM 3498 N N . PHE B 1 174 ? 3.037 -27.312 -12.312 1 97.19 174 PHE B N 1
ATOM 3499 C CA . PHE B 1 174 ? 4.355 -27.5 -12.906 1 97.19 174 PHE B CA 1
ATOM 3500 C C . PHE B 1 174 ? 5.336 -26.453 -12.398 1 97.19 174 PHE B C 1
ATOM 3502 O O . PHE B 1 174 ? 6.453 -26.781 -12 1 97.19 174 PHE B O 1
ATOM 3509 N N . PHE B 1 175 ? 4.918 -25.25 -12.375 1 98.12 175 PHE B N 1
ATOM 3510 C CA . PHE B 1 175 ? 5.754 -24.172 -11.859 1 98.12 175 PHE B CA 1
ATOM 3511 C C . PHE B 1 175 ? 6.141 -24.422 -10.414 1 98.12 175 PHE B C 1
ATOM 3513 O O . PHE B 1 175 ? 7.301 -24.25 -10.031 1 98.12 175 PHE B O 1
ATOM 3520 N N . VAL B 1 176 ? 5.168 -24.844 -9.594 1 98.12 176 VAL B N 1
ATOM 3521 C CA . VAL B 1 176 ? 5.43 -25.125 -8.188 1 98.12 176 VAL B CA 1
ATOM 3522 C C . VAL B 1 176 ? 6.488 -26.219 -8.07 1 98.12 176 VAL B C 1
ATOM 3524 O O . VAL B 1 176 ? 7.414 -26.109 -7.262 1 98.12 176 VAL B O 1
ATOM 3527 N N . SER B 1 177 ? 6.395 -27.25 -8.875 1 97.81 177 SER B N 1
ATOM 3528 C CA . SER B 1 177 ? 7.348 -28.359 -8.828 1 97.81 177 SER B CA 1
ATOM 3529 C C . SER B 1 177 ? 8.758 -27.875 -9.156 1 97.81 177 SER B C 1
ATOM 3531 O O . SER B 1 177 ? 9.727 -28.359 -8.555 1 97.81 177 SER B O 1
ATOM 3533 N N . LEU B 1 178 ? 8.867 -26.969 -10.102 1 98.12 178 LEU B N 1
ATOM 3534 C CA . LEU B 1 178 ? 10.172 -26.422 -10.461 1 98.12 178 LEU B CA 1
ATOM 3535 C C . LEU B 1 178 ? 10.797 -25.672 -9.289 1 98.12 178 LEU B C 1
ATOM 3537 O O . LEU B 1 178 ? 11.984 -25.812 -9.016 1 98.12 178 LEU B O 1
ATOM 3541 N N . CYS B 1 179 ? 9.969 -24.906 -8.625 1 98.38 179 CYS B N 1
ATOM 3542 C CA . CYS B 1 179 ? 10.453 -24.141 -7.473 1 98.38 179 CYS B CA 1
ATOM 3543 C C . CYS B 1 179 ? 10.922 -25.078 -6.367 1 98.38 179 CYS B C 1
ATOM 3545 O O . CYS B 1 179 ? 11.977 -24.859 -5.77 1 98.38 179 CYS B O 1
ATOM 3547 N N . VAL B 1 180 ? 10.188 -26.109 -6.133 1 98.19 180 VAL B N 1
ATOM 3548 C CA . VAL B 1 180 ? 10.531 -27.078 -5.098 1 98.19 180 VAL B CA 1
ATOM 3549 C C . VAL B 1 180 ? 11.828 -27.797 -5.477 1 98.19 180 VAL B C 1
ATOM 3551 O O . VAL B 1 180 ? 12.734 -27.922 -4.652 1 98.19 180 VAL B O 1
ATOM 3554 N N . ASN B 1 181 ? 11.938 -28.25 -6.695 1 98.12 181 ASN B N 1
ATOM 3555 C CA . ASN B 1 181 ? 13.141 -28.953 -7.164 1 98.12 181 ASN B CA 1
ATOM 3556 C C . ASN B 1 181 ? 14.375 -28.062 -7.066 1 98.12 181 ASN B C 1
ATOM 3558 O O . ASN B 1 181 ? 15.445 -28.516 -6.656 1 98.12 181 ASN B O 1
ATOM 3562 N N . ALA B 1 182 ? 14.227 -26.828 -7.438 1 97.56 182 ALA B N 1
ATOM 3563 C CA . ALA B 1 182 ? 15.359 -25.922 -7.395 1 97.56 182 ALA B CA 1
ATOM 3564 C C . ALA B 1 182 ? 15.836 -25.703 -5.961 1 97.56 182 ALA B C 1
ATOM 3566 O O . ALA B 1 182 ? 17.047 -25.656 -5.703 1 97.56 182 ALA B O 1
ATOM 3567 N N . TYR B 1 183 ? 14.836 -25.547 -5.113 1 97.69 183 TYR B N 1
ATOM 3568 C CA . TYR B 1 183 ? 15.203 -25.375 -3.711 1 97.69 183 TYR B CA 1
ATOM 3569 C C . TYR B 1 183 ? 15.938 -26.594 -3.184 1 97.69 183 TYR B C 1
ATOM 3571 O O . TYR B 1 183 ? 16.906 -26.469 -2.426 1 97.69 183 TYR B O 1
ATOM 3579 N N . LEU B 1 184 ? 15.5 -27.781 -3.498 1 96.81 184 LEU B N 1
ATOM 3580 C CA . LEU B 1 184 ? 16.125 -29 -3.029 1 96.81 184 LEU B CA 1
ATOM 3581 C C . LEU B 1 184 ? 17.516 -29.172 -3.619 1 96.81 184 LEU B C 1
ATOM 3583 O O . LEU B 1 184 ? 18.391 -29.766 -2.996 1 96.81 184 LEU B O 1
ATOM 3587 N N . LEU B 1 185 ? 17.75 -28.625 -4.781 1 94.94 185 LEU B N 1
ATOM 3588 C CA . LEU B 1 185 ? 19.031 -28.703 -5.453 1 94.94 185 LEU B CA 1
ATOM 3589 C C . LEU B 1 185 ? 20 -27.672 -4.883 1 94.94 185 LEU B C 1
ATOM 3591 O O . LEU B 1 185 ? 21.172 -27.984 -4.602 1 94.94 185 LEU B O 1
ATOM 3595 N N . TYR B 1 186 ? 19.578 -26.453 -4.594 1 94.69 186 TYR B N 1
ATOM 3596 C CA . TYR B 1 186 ? 20.516 -25.375 -4.316 1 94.69 186 TYR B CA 1
ATOM 3597 C C . TYR B 1 186 ? 20.328 -24.844 -2.9 1 94.69 186 TYR B C 1
ATOM 3599 O O . TYR B 1 186 ? 21.234 -24.234 -2.33 1 94.69 186 TYR B O 1
ATOM 3607 N N . GLY B 1 187 ? 19.094 -24.969 -2.348 1 96.38 187 GLY B N 1
ATOM 3608 C CA . GLY B 1 187 ? 18.812 -24.422 -1.031 1 96.38 187 GLY B CA 1
ATOM 3609 C C . GLY B 1 187 ? 18.812 -22.906 -1.002 1 96.38 187 GLY B C 1
ATOM 3610 O O . GLY B 1 187 ? 18.5 -22.266 -2.004 1 96.38 187 GLY B O 1
ATOM 3611 N N . GLY B 1 188 ? 18.844 -22.281 0.207 1 96.12 188 GLY B N 1
ATOM 3612 C CA . GLY B 1 188 ? 19.047 -20.844 0.367 1 96.12 188 GLY B CA 1
ATOM 3613 C C . GLY B 1 188 ? 17.828 -20.031 -0.029 1 96.12 188 GLY B C 1
ATOM 3614 O O . GLY B 1 188 ? 16.719 -20.328 0.386 1 96.12 188 GLY B O 1
ATOM 3615 N N . VAL B 1 189 ? 18.078 -19.031 -0.887 1 96.38 189 VAL B N 1
ATOM 3616 C CA . VAL B 1 189 ? 17.078 -18.031 -1.211 1 96.38 189 VAL B CA 1
ATOM 3617 C C . VAL B 1 189 ? 16.016 -18.625 -2.131 1 96.38 189 VAL B C 1
ATOM 3619 O O . VAL B 1 189 ? 14.953 -18.031 -2.338 1 96.38 189 VAL B O 1
ATOM 3622 N N . TRP B 1 190 ? 16.266 -19.781 -2.637 1 97.5 190 TRP B N 1
ATOM 3623 C CA . TRP B 1 190 ? 15.266 -20.438 -3.482 1 97.5 190 TRP B CA 1
ATOM 3624 C C . TRP B 1 190 ? 14 -20.75 -2.693 1 97.5 190 TRP B C 1
ATOM 3626 O O . TRP B 1 190 ? 12.945 -21 -3.277 1 97.5 190 TRP B O 1
ATOM 3636 N N . ILE B 1 191 ? 14.07 -20.781 -1.353 1 98.56 191 ILE B N 1
ATOM 3637 C CA . ILE B 1 191 ? 12.938 -21.062 -0.482 1 98.56 191 ILE B CA 1
ATOM 3638 C C . ILE B 1 191 ? 11.836 -20.031 -0.712 1 98.56 191 ILE B C 1
ATOM 3640 O O . ILE B 1 191 ? 10.648 -20.344 -0.584 1 98.56 191 ILE B O 1
ATOM 3644 N N . TYR B 1 192 ? 12.172 -18.797 -1.039 1 98.5 192 TYR B N 1
ATOM 3645 C CA . TYR B 1 192 ? 11.188 -17.75 -1.271 1 98.5 192 TYR B CA 1
ATOM 3646 C C . TYR B 1 192 ? 10.289 -18.094 -2.453 1 98.5 192 TYR B C 1
ATOM 3648 O O . TYR B 1 192 ? 9.086 -17.844 -2.424 1 98.5 192 TYR B O 1
ATOM 3656 N N . LEU B 1 193 ? 10.906 -18.672 -3.492 1 98.62 193 LEU B N 1
ATOM 3657 C CA . LEU B 1 193 ? 10.117 -19.078 -4.652 1 98.62 193 LEU B CA 1
ATOM 3658 C C . LEU B 1 193 ? 9.18 -20.234 -4.301 1 98.62 193 LEU B C 1
ATOM 3660 O O . LEU B 1 193 ? 8.047 -20.281 -4.781 1 98.62 193 LEU B O 1
ATOM 3664 N N . VAL B 1 194 ? 9.625 -21.109 -3.445 1 98.75 194 VAL B N 1
ATOM 3665 C CA . VAL B 1 194 ? 8.789 -22.234 -3.014 1 98.75 194 VAL B CA 1
ATOM 3666 C C . VAL B 1 194 ? 7.586 -21.703 -2.232 1 98.75 194 VAL B C 1
ATOM 3668 O O . VAL B 1 194 ? 6.445 -22.078 -2.51 1 98.75 194 VAL B O 1
ATOM 3671 N N . ILE B 1 195 ? 7.855 -20.844 -1.289 1 98.75 195 ILE B N 1
ATOM 3672 C CA . ILE B 1 195 ? 6.789 -20.281 -0.466 1 98.75 195 ILE B CA 1
ATOM 3673 C C . ILE B 1 195 ? 5.797 -19.531 -1.351 1 98.75 195 ILE B C 1
ATOM 3675 O O . ILE B 1 195 ? 4.586 -19.734 -1.241 1 98.75 195 ILE B O 1
ATOM 3679 N N . GLY B 1 196 ? 6.328 -18.719 -2.238 1 98.88 196 GLY B N 1
ATOM 3680 C CA . GLY B 1 196 ? 5.465 -17.984 -3.152 1 98.88 196 GLY B CA 1
ATOM 3681 C C . GLY B 1 196 ? 4.621 -18.891 -4.031 1 98.88 196 GLY B C 1
ATOM 3682 O O . GLY B 1 196 ? 3.416 -18.688 -4.172 1 98.88 196 GLY B O 1
ATOM 3683 N N . ALA B 1 197 ? 5.23 -19.859 -4.594 1 98.69 197 ALA B N 1
ATOM 3684 C CA . ALA B 1 197 ? 4.539 -20.781 -5.492 1 98.69 197 ALA B CA 1
ATOM 3685 C C . ALA B 1 197 ? 3.461 -21.562 -4.75 1 98.69 197 ALA B C 1
ATOM 3687 O O . ALA B 1 197 ? 2.355 -21.75 -5.266 1 98.69 197 ALA B O 1
ATOM 3688 N N . LEU B 1 198 ? 3.768 -21.984 -3.564 1 98.19 198 LEU B N 1
ATOM 3689 C CA . LEU B 1 198 ? 2.809 -22.75 -2.783 1 98.19 198 LEU B CA 1
ATOM 3690 C C . LEU B 1 198 ? 1.625 -21.891 -2.365 1 98.19 198 LEU B C 1
ATOM 3692 O O . LEU B 1 198 ? 0.48 -22.344 -2.385 1 98.19 198 LEU B O 1
ATOM 3696 N N . PHE B 1 199 ? 1.909 -20.703 -2.004 1 98.75 199 PHE B N 1
ATOM 3697 C CA . PHE B 1 199 ? 0.82 -19.797 -1.654 1 98.75 199 PHE B CA 1
ATOM 3698 C C . PHE B 1 199 ? -0.025 -19.469 -2.879 1 98.75 199 PHE B C 1
ATOM 3700 O O . PHE B 1 199 ? -1.238 -19.281 -2.77 1 98.75 199 PHE B O 1
ATOM 3707 N N . PHE B 1 200 ? 0.655 -19.359 -4.031 1 98.56 200 PHE B N 1
ATOM 3708 C CA . PHE B 1 200 ? -0.099 -19.141 -5.258 1 98.56 200 PHE B CA 1
ATOM 3709 C C . PHE B 1 200 ? -1.046 -20.312 -5.531 1 98.56 200 PHE B C 1
ATOM 3711 O O . PHE B 1 200 ? -2.215 -20.094 -5.859 1 98.56 200 PHE B O 1
ATOM 3718 N N . LEU B 1 201 ? -0.569 -21.469 -5.348 1 96.94 201 LEU B N 1
ATOM 3719 C CA . LEU B 1 201 ? -1.379 -22.672 -5.52 1 96.94 201 LEU B CA 1
ATOM 3720 C C . LEU B 1 201 ? -2.533 -22.688 -4.523 1 96.94 201 LEU B C 1
ATOM 3722 O O . LEU B 1 201 ? -3.662 -23.031 -4.887 1 96.94 201 LEU B O 1
ATOM 3726 N N . LEU B 1 202 ? -2.246 -22.375 -3.303 1 96.5 202 LEU B N 1
ATOM 3727 C CA . LEU B 1 202 ? -3.281 -22.328 -2.275 1 96.5 202 LEU B CA 1
ATOM 3728 C C . LEU B 1 202 ? -4.363 -21.312 -2.639 1 96.5 202 LEU B C 1
ATOM 3730 O O . LEU B 1 202 ? -5.555 -21.609 -2.512 1 96.5 202 LEU B O 1
ATOM 3734 N N . SER B 1 203 ? -3.91 -20.141 -3.041 1 97.69 203 SER B N 1
ATOM 3735 C CA . SER B 1 203 ? -4.855 -19.109 -3.459 1 97.69 203 SER B CA 1
ATOM 3736 C C . SER B 1 203 ? -5.781 -19.625 -4.555 1 97.69 203 SER B C 1
ATOM 3738 O O . SER B 1 203 ? -7.004 -19.562 -4.418 1 97.69 203 SER B O 1
ATOM 3740 N N . ASP B 1 204 ? -5.223 -20.188 -5.586 1 96.19 204 ASP B N 1
ATOM 3741 C CA . ASP B 1 204 ? -5.984 -20.656 -6.742 1 96.19 204 ASP B CA 1
ATOM 3742 C C . ASP B 1 204 ? -6.852 -21.859 -6.379 1 96.19 204 ASP B C 1
ATOM 3744 O O . ASP B 1 204 ? -7.941 -22.031 -6.926 1 96.19 204 ASP B O 1
ATOM 3748 N N . ALA B 1 205 ? -6.391 -22.656 -5.457 1 94.94 205 ALA B N 1
ATOM 3749 C CA . ALA B 1 205 ? -7.195 -23.797 -5.008 1 94.94 205 ALA B CA 1
ATOM 3750 C C . ALA B 1 205 ? -8.469 -23.312 -4.309 1 94.94 205 ALA B C 1
ATOM 3752 O O . ALA B 1 205 ? -9.547 -23.859 -4.539 1 94.94 205 ALA B O 1
ATOM 3753 N N . VAL B 1 206 ? -8.328 -22.359 -3.477 1 95.44 206 VAL B N 1
ATOM 3754 C CA . VAL B 1 206 ? -9.484 -21.812 -2.783 1 95.44 206 VAL B CA 1
ATOM 3755 C C . VAL B 1 206 ? -10.438 -21.156 -3.791 1 95.44 206 VAL B C 1
ATOM 3757 O O . VAL B 1 206 ? -11.648 -21.375 -3.734 1 95.44 206 VAL B O 1
ATOM 3760 N N . MET B 1 207 ? -9.883 -20.422 -4.684 1 95.44 207 MET B N 1
ATOM 3761 C CA . MET B 1 207 ? -10.719 -19.812 -5.715 1 95.44 207 MET B CA 1
ATOM 3762 C C . MET B 1 207 ? -11.422 -20.875 -6.551 1 95.44 207 MET B C 1
ATOM 3764 O O . MET B 1 207 ? -12.586 -20.719 -6.93 1 95.44 207 MET B O 1
ATOM 3768 N N . GLY B 1 208 ? -10.75 -21.922 -6.863 1 95 208 GLY B N 1
ATOM 3769 C CA . GLY B 1 208 ? -11.32 -23.031 -7.613 1 95 208 GLY B CA 1
ATOM 3770 C C . GLY B 1 208 ? -12.516 -23.672 -6.93 1 95 208 GLY B C 1
ATOM 3771 O O . GLY B 1 208 ? -13.523 -23.969 -7.574 1 95 208 GLY B O 1
ATOM 3772 N N . GLU B 1 209 ? -12.422 -23.828 -5.664 1 94.44 209 GLU B N 1
ATOM 3773 C CA . GLU B 1 209 ? -13.477 -24.531 -4.938 1 94.44 209 GLU B CA 1
ATOM 3774 C C . GLU B 1 209 ? -14.656 -23.609 -4.648 1 94.44 209 GLU B C 1
ATOM 3776 O O . GLU B 1 209 ? -15.75 -24.078 -4.336 1 94.44 209 GLU B O 1
ATOM 3781 N N . THR B 1 210 ? -14.406 -22.344 -4.738 1 94.81 210 THR B N 1
ATOM 3782 C CA . THR B 1 210 ? -15.477 -21.391 -4.426 1 94.81 210 THR B CA 1
ATOM 3783 C C . THR B 1 210 ? -15.984 -20.719 -5.691 1 94.81 210 THR B C 1
ATOM 3785 O O . THR B 1 210 ? -16.875 -21.234 -6.371 1 94.81 210 THR B O 1
ATOM 3788 N N . THR B 1 211 ? -15.281 -19.797 -6.23 1 92.81 211 THR B N 1
ATOM 3789 C CA . THR B 1 211 ? -15.711 -18.938 -7.32 1 92.81 211 THR B CA 1
ATOM 3790 C C . THR B 1 211 ? -15.836 -19.719 -8.617 1 92.81 211 THR B C 1
ATOM 3792 O O . THR B 1 211 ? -16.797 -19.547 -9.367 1 92.81 211 THR B O 1
ATOM 3795 N N . ILE B 1 212 ? -14.93 -20.578 -8.875 1 93.5 212 ILE B N 1
ATOM 3796 C CA . ILE B 1 212 ? -14.922 -21.297 -10.141 1 93.5 212 ILE B CA 1
ATOM 3797 C C . ILE B 1 212 ? -15.93 -22.438 -10.094 1 93.5 212 ILE B C 1
ATOM 3799 O O . ILE B 1 212 ? -16.688 -22.641 -11.047 1 93.5 212 ILE B O 1
ATOM 3803 N N . ASN B 1 213 ? -15.922 -23.172 -8.984 1 94.12 213 ASN B N 1
ATOM 3804 C CA . ASN B 1 213 ? -16.953 -24.188 -8.805 1 94.12 213 ASN B CA 1
ATOM 3805 C C . ASN B 1 213 ? -18.344 -23.578 -8.758 1 94.12 213 ASN B C 1
ATOM 3807 O O . ASN B 1 213 ? -19.266 -24.031 -9.453 1 94.12 213 ASN B O 1
ATOM 3811 N N . GLY B 1 214 ? -18.562 -22.594 -7.895 1 92.12 214 GLY B N 1
ATOM 3812 C CA . GLY B 1 214 ? -19.766 -21.797 -7.902 1 92.12 214 GLY B CA 1
ATOM 3813 C C . GLY B 1 214 ? -20.859 -22.328 -6.984 1 92.12 214 GLY B C 1
ATOM 3814 O O . GLY B 1 214 ? -21.906 -21.688 -6.82 1 92.12 214 GLY B O 1
ATOM 3815 N N . LYS B 1 215 ? -20.625 -23.469 -6.316 1 92.94 215 LYS B N 1
ATOM 3816 C CA . LYS B 1 215 ? -21.656 -24.062 -5.469 1 92.94 215 LYS B CA 1
ATOM 3817 C C . LYS B 1 215 ? -21.562 -23.516 -4.043 1 92.94 215 LYS B C 1
ATOM 3819 O O . LYS B 1 215 ? -22.578 -23.344 -3.371 1 92.94 215 LYS B O 1
ATOM 3824 N N . ARG B 1 216 ? -20.359 -23.359 -3.566 1 92.44 216 ARG B N 1
ATOM 3825 C CA . ARG B 1 216 ? -20.125 -22.891 -2.205 1 92.44 216 ARG B CA 1
ATOM 3826 C C . ARG B 1 216 ? -19.594 -21.469 -2.203 1 92.44 216 ARG B C 1
ATOM 3828 O O . ARG B 1 216 ? -18.609 -21.156 -2.869 1 92.44 216 ARG B O 1
ATOM 3835 N N . HIS B 1 217 ? -20.281 -20.609 -1.431 1 94.44 217 HIS B N 1
ATOM 3836 C CA . HIS B 1 217 ? -19.891 -19.219 -1.334 1 94.44 217 HIS B CA 1
ATOM 3837 C C . HIS B 1 217 ? -19.703 -18.797 0.119 1 94.44 217 HIS B C 1
ATOM 3839 O O . HIS B 1 217 ? -20.469 -17.984 0.639 1 94.44 217 HIS B O 1
ATOM 3845 N N . PRO B 1 218 ? -18.547 -19.266 0.649 1 94.94 218 PRO B N 1
ATOM 3846 C CA . PRO B 1 218 ? -18.297 -18.891 2.043 1 94.94 218 PRO B CA 1
ATOM 3847 C C . PRO B 1 218 ? -18.016 -17.406 2.213 1 94.94 218 PRO B C 1
ATOM 3849 O O . PRO B 1 218 ? -17.656 -16.719 1.244 1 94.94 218 PRO B O 1
ATOM 3852 N N . LYS B 1 219 ? -18.062 -16.922 3.449 1 92.94 219 LYS B N 1
ATOM 3853 C CA . LYS B 1 219 ? -17.844 -15.516 3.787 1 92.94 219 LYS B CA 1
ATOM 3854 C C . LYS B 1 219 ? -16.453 -15.055 3.354 1 92.94 219 LYS B C 1
ATOM 3856 O O . LYS B 1 219 ? -16.266 -13.898 2.971 1 92.94 219 LYS B O 1
ATOM 3861 N N . TRP B 1 220 ? -15.523 -15.969 3.365 1 93 220 TRP B N 1
ATOM 3862 C CA . TRP B 1 220 ? -14.125 -15.641 3.109 1 93 220 TRP B CA 1
ATOM 3863 C C . TRP B 1 220 ? -13.742 -15.961 1.666 1 93 220 TRP B C 1
ATOM 3865 O O . TRP B 1 220 ? -12.562 -16.031 1.329 1 93 220 TRP B O 1
ATOM 3875 N N . GLU B 1 221 ? -14.711 -16.109 0.812 1 94.19 221 GLU B N 1
ATOM 3876 C CA . GLU B 1 221 ? -14.555 -16.578 -0.565 1 94.19 221 GLU B CA 1
ATOM 3877 C C . GLU B 1 221 ? -13.523 -15.734 -1.314 1 94.19 221 GLU B C 1
ATOM 3879 O O . GLU B 1 221 ? -12.727 -16.266 -2.092 1 94.19 221 GLU B O 1
ATOM 3884 N N . PHE B 1 222 ? -13.523 -14.43 -1.03 1 94.06 222 PHE B N 1
ATOM 3885 C CA . PHE B 1 222 ? -12.664 -13.547 -1.808 1 94.06 222 PHE B CA 1
ATOM 3886 C C . PHE B 1 222 ? -11.453 -13.117 -0.996 1 94.06 222 PHE B C 1
ATOM 3888 O O . PHE B 1 222 ? -10.359 -12.961 -1.541 1 94.06 222 PHE B O 1
ATOM 3895 N N . GLN B 1 223 ? -11.523 -13.055 0.286 1 95.38 223 GLN B N 1
ATOM 3896 C CA . GLN B 1 223 ? -10.445 -12.531 1.128 1 95.38 223 GLN B CA 1
ATOM 3897 C C . GLN B 1 223 ? -9.312 -13.547 1.256 1 95.38 223 GLN B C 1
ATOM 3899 O O . GLN B 1 223 ? -8.141 -13.172 1.22 1 95.38 223 GLN B O 1
ATOM 3904 N N . VAL B 1 224 ? -9.68 -14.805 1.38 1 96.56 224 VAL B N 1
ATOM 3905 C CA . VAL B 1 224 ? -8.656 -15.812 1.606 1 96.56 224 VAL B CA 1
ATOM 3906 C C . VAL B 1 224 ? -7.793 -15.969 0.355 1 96.56 224 VAL B C 1
ATOM 3908 O O . VAL B 1 224 ? -6.562 -15.922 0.43 1 96.56 224 VAL B O 1
ATOM 3911 N N . PRO B 1 225 ? -8.383 -16.109 -0.828 1 97.25 225 PRO B N 1
ATOM 3912 C CA . PRO B 1 225 ? -7.523 -16.141 -2.016 1 97.25 225 PRO B CA 1
ATOM 3913 C C . PRO B 1 225 ? -6.68 -14.883 -2.176 1 97.25 225 PRO B C 1
ATOM 3915 O O . PRO B 1 225 ? -5.527 -14.961 -2.613 1 97.25 225 PRO B O 1
ATOM 3918 N N . TRP B 1 226 ? -7.188 -13.789 -1.769 1 97.69 226 TRP B N 1
ATOM 3919 C CA . TRP B 1 226 ? -6.457 -12.539 -1.963 1 97.69 226 TRP B CA 1
ATOM 3920 C C . TRP B 1 226 ? -5.262 -12.453 -1.019 1 97.69 226 TRP B C 1
ATOM 3922 O O . TRP B 1 226 ? -4.164 -12.07 -1.429 1 97.69 226 TRP B O 1
ATOM 3932 N N . ILE B 1 227 ? -5.469 -12.781 0.259 1 97.88 227 ILE B N 1
ATOM 3933 C CA . ILE B 1 227 ? -4.348 -12.672 1.188 1 97.88 227 ILE B CA 1
ATOM 3934 C C . ILE B 1 227 ? -3.254 -13.664 0.797 1 97.88 227 ILE B C 1
ATOM 3936 O O . ILE B 1 227 ? -2.068 -13.328 0.816 1 97.88 227 ILE B O 1
ATOM 3940 N N . THR B 1 228 ? -3.602 -14.859 0.454 1 98.38 228 THR B N 1
ATOM 3941 C CA . THR B 1 228 ? -2.625 -15.852 0.029 1 98.38 228 THR B CA 1
ATOM 3942 C C . THR B 1 228 ? -1.969 -15.445 -1.286 1 98.38 228 THR B C 1
ATOM 3944 O O . THR B 1 228 ? -0.769 -15.648 -1.479 1 98.38 228 THR B O 1
ATOM 3947 N N . TYR B 1 229 ? -2.77 -14.852 -2.156 1 98.62 229 TYR B N 1
ATOM 3948 C CA . TYR B 1 229 ? -2.303 -14.367 -3.451 1 98.62 229 TYR B CA 1
ATOM 3949 C C . TYR B 1 229 ? -1.293 -13.242 -3.277 1 98.62 229 TYR B C 1
ATOM 3951 O O . TYR B 1 229 ? -0.256 -13.219 -3.945 1 98.62 229 TYR B O 1
ATOM 3959 N N . LEU B 1 230 ? -1.573 -12.312 -2.377 1 98.69 230 LEU B N 1
ATOM 3960 C CA . LEU B 1 230 ? -0.649 -11.211 -2.123 1 98.69 230 LEU B CA 1
ATOM 3961 C C . LEU B 1 230 ? 0.664 -11.727 -1.545 1 98.69 230 LEU B C 1
ATOM 3963 O O . LEU B 1 230 ? 1.741 -11.289 -1.949 1 98.69 230 LEU B O 1
ATOM 3967 N N . ILE B 1 231 ? 0.569 -12.633 -0.623 1 98.56 231 ILE B N 1
ATOM 3968 C CA . ILE B 1 231 ? 1.758 -13.258 -0.05 1 98.56 231 ILE B CA 1
ATOM 3969 C C . ILE B 1 231 ? 2.553 -13.953 -1.149 1 98.56 231 ILE B C 1
ATOM 3971 O O . ILE B 1 231 ? 3.773 -13.805 -1.234 1 98.56 231 ILE B O 1
ATOM 3975 N N . ALA B 1 232 ? 1.85 -14.633 -2.004 1 98.81 232 ALA B N 1
ATOM 3976 C CA . ALA B 1 232 ? 2.479 -15.367 -3.1 1 98.81 232 ALA B CA 1
ATOM 3977 C C . ALA B 1 232 ? 3.256 -14.422 -4.016 1 98.81 232 ALA B C 1
ATOM 3979 O O . ALA B 1 232 ? 4.445 -14.625 -4.258 1 98.81 232 ALA B O 1
ATOM 3980 N N . GLN B 1 233 ? 2.561 -13.383 -4.477 1 98.75 233 GLN B N 1
ATOM 3981 C CA . GLN B 1 233 ? 3.17 -12.445 -5.414 1 98.75 233 GLN B CA 1
ATOM 3982 C C . GLN B 1 233 ? 4.391 -11.773 -4.805 1 98.75 233 GLN B C 1
ATOM 3984 O O . GLN B 1 233 ? 5.422 -11.617 -5.465 1 98.75 233 GLN B O 1
ATOM 3989 N N . CYS B 1 234 ? 4.297 -11.438 -3.559 1 98.56 234 CYS B N 1
ATOM 3990 C CA . CYS B 1 234 ? 5.402 -10.766 -2.883 1 98.56 234 CYS B CA 1
ATOM 3991 C C . CYS B 1 234 ? 6.598 -11.703 -2.74 1 98.56 234 CYS B C 1
ATOM 3993 O O . CYS B 1 234 ? 7.73 -11.32 -3.041 1 98.56 234 CYS B O 1
ATOM 3995 N N . PHE B 1 235 ? 6.348 -12.906 -2.32 1 98.69 235 PHE B N 1
ATOM 3996 C CA . PHE B 1 235 ? 7.438 -13.859 -2.139 1 98.69 235 PHE B CA 1
ATOM 3997 C C . PHE B 1 235 ? 8.062 -14.227 -3.479 1 98.69 235 PHE B C 1
ATOM 3999 O O . PHE B 1 235 ? 9.281 -14.414 -3.572 1 98.69 235 PHE B O 1
ATOM 4006 N N . LEU B 1 236 ? 7.281 -14.344 -4.488 1 98.69 236 LEU B N 1
ATOM 4007 C CA . LEU B 1 236 ? 7.82 -14.641 -5.809 1 98.69 236 LEU B CA 1
ATOM 4008 C C . LEU B 1 236 ? 8.711 -13.508 -6.301 1 98.69 236 LEU B C 1
ATOM 4010 O O . LEU B 1 236 ? 9.812 -13.75 -6.812 1 98.69 236 LEU B O 1
ATOM 4014 N N . LEU B 1 237 ? 8.258 -12.297 -6.133 1 98 237 LEU B N 1
ATOM 4015 C CA . LEU B 1 237 ? 9.055 -11.148 -6.559 1 98 237 LEU B CA 1
ATOM 4016 C C . LEU B 1 237 ? 10.375 -11.094 -5.797 1 98 237 LEU B C 1
ATOM 4018 O O . LEU B 1 237 ? 11.438 -10.922 -6.398 1 98 237 LEU B O 1
ATOM 4022 N N . VAL B 1 238 ? 10.266 -11.266 -4.496 1 97.31 238 VAL B N 1
ATOM 4023 C CA . VAL B 1 238 ? 11.461 -11.25 -3.656 1 97.31 238 VAL B CA 1
ATOM 4024 C C . VAL B 1 238 ? 12.383 -12.398 -4.055 1 97.31 238 VAL B C 1
ATOM 4026 O O . VAL B 1 238 ? 13.594 -12.203 -4.199 1 97.31 238 VAL B O 1
ATOM 4029 N N . GLY B 1 239 ? 11.805 -13.555 -4.254 1 97.12 239 GLY B N 1
ATOM 4030 C CA . GLY B 1 239 ? 12.586 -14.727 -4.621 1 97.12 239 GLY B CA 1
ATOM 4031 C C . GLY B 1 239 ? 13.305 -14.57 -5.949 1 97.12 239 GLY B C 1
ATOM 4032 O O . GLY B 1 239 ? 14.508 -14.812 -6.039 1 97.12 239 GLY B O 1
ATOM 4033 N N . PHE B 1 240 ? 12.57 -14.195 -6.969 1 96.62 240 PHE B N 1
ATOM 4034 C CA . PHE B 1 240 ? 13.188 -14.016 -8.273 1 96.62 240 PHE B CA 1
ATOM 4035 C C . PHE B 1 240 ? 14.289 -12.961 -8.211 1 96.62 240 PHE B C 1
ATOM 4037 O O . PHE B 1 240 ? 15.32 -13.094 -8.875 1 96.62 240 PHE B O 1
ATOM 4044 N N . PHE B 1 241 ? 14.078 -11.914 -7.422 1 94.75 241 PHE B N 1
ATOM 4045 C CA . PHE B 1 241 ? 15.078 -10.859 -7.289 1 94.75 241 PHE B CA 1
ATOM 4046 C C . PHE B 1 241 ? 16.328 -11.391 -6.605 1 94.75 241 PHE B C 1
ATOM 4048 O O . PHE B 1 241 ? 17.438 -11.203 -7.105 1 94.75 241 PHE B O 1
ATOM 4055 N N . LEU B 1 242 ? 16.156 -12.094 -5.52 1 93.5 242 LEU B N 1
ATOM 4056 C CA . LEU B 1 242 ? 17.281 -12.578 -4.742 1 93.5 242 LEU B CA 1
ATOM 4057 C C . LEU B 1 242 ? 18.062 -13.648 -5.516 1 93.5 242 LEU B C 1
ATOM 4059 O O . LEU B 1 242 ? 19.297 -13.633 -5.539 1 93.5 242 LEU B O 1
ATOM 4063 N N . VAL B 1 243 ? 17.344 -14.539 -6.105 1 93.75 243 VAL B N 1
ATOM 4064 C CA . VAL B 1 243 ? 17.984 -15.609 -6.852 1 93.75 243 VAL B CA 1
ATOM 4065 C C . VAL B 1 243 ? 18.766 -15.023 -8.031 1 93.75 243 VAL B C 1
ATOM 4067 O O . VAL B 1 243 ? 19.906 -15.422 -8.289 1 93.75 243 VAL B O 1
ATOM 4070 N N . SER B 1 244 ? 18.203 -14.102 -8.734 1 90.06 244 SER B N 1
ATOM 4071 C CA . SER B 1 244 ? 18.875 -13.469 -9.867 1 90.06 244 SER B CA 1
ATOM 4072 C C . SER B 1 244 ? 20.125 -12.727 -9.414 1 90.06 244 SER B C 1
ATOM 4074 O O . SER B 1 244 ? 21.125 -12.711 -10.133 1 90.06 244 SER B O 1
ATOM 4076 N N . HIS B 1 245 ? 20.062 -12.148 -8.289 1 84.06 245 HIS B N 1
ATOM 4077 C CA . HIS B 1 245 ? 21.188 -11.391 -7.766 1 84.06 245 HIS B CA 1
ATOM 4078 C C . HIS B 1 245 ? 22.297 -12.32 -7.27 1 84.06 245 HIS B C 1
ATOM 4080 O O . HIS B 1 245 ? 23.484 -12.016 -7.41 1 84.06 245 HIS B O 1
ATOM 4086 N N . THR B 1 246 ? 21.938 -13.391 -6.668 1 81.19 246 THR B N 1
ATOM 4087 C CA . THR B 1 246 ? 22.922 -14.328 -6.129 1 81.19 246 THR B CA 1
ATOM 4088 C C . THR B 1 246 ? 23.562 -15.133 -7.246 1 81.19 246 THR B C 1
ATOM 4090 O O . THR B 1 246 ? 24.766 -15.43 -7.191 1 81.19 246 THR B O 1
ATOM 4093 N N . ARG B 1 247 ? 22.875 -15.555 -8.188 1 76.5 247 ARG B N 1
ATOM 4094 C CA . ARG B 1 247 ? 23.422 -16.344 -9.289 1 76.5 247 ARG B CA 1
ATOM 4095 C C . ARG B 1 247 ? 24.281 -15.477 -10.203 1 76.5 247 ARG B C 1
ATOM 4097 O O . ARG B 1 247 ? 25.234 -15.969 -10.805 1 76.5 247 ARG B O 1
ATOM 4104 N N . LEU B 1 248 ? 23.953 -14.266 -10.305 1 62.53 248 LEU B N 1
ATOM 4105 C CA . LEU B 1 248 ? 24.828 -13.375 -11.055 1 62.53 248 LEU B CA 1
ATOM 4106 C C . LEU B 1 248 ? 26.172 -13.219 -10.352 1 62.53 248 LEU B C 1
ATOM 4108 O O . LEU B 1 248 ? 27.219 -13.141 -11.016 1 62.53 248 LEU B O 1
ATOM 4112 N N . LEU B 1 249 ? 26.031 -13.227 -9.078 1 51.97 249 LEU B N 1
ATOM 4113 C CA . LEU B 1 249 ? 27.266 -13.086 -8.336 1 51.97 249 LEU B CA 1
ATOM 4114 C C . LEU B 1 249 ? 28.094 -14.375 -8.398 1 51.97 249 LEU B C 1
ATOM 4116 O O . LEU B 1 249 ? 29.312 -14.344 -8.266 1 51.97 249 LEU B O 1
ATOM 4120 N N . ALA B 1 250 ? 27.469 -15.508 -8.648 1 51.34 250 ALA B N 1
ATOM 4121 C CA . ALA B 1 250 ? 28.172 -16.781 -8.695 1 51.34 250 ALA B CA 1
ATOM 4122 C C . ALA B 1 250 ? 28.812 -17.016 -10.062 1 51.34 250 ALA B C 1
ATOM 4124 O O . ALA B 1 250 ? 29.688 -17.875 -10.211 1 51.34 250 ALA B O 1
ATOM 4125 N N . HIS B 1 251 ? 28.406 -16.375 -11.117 1 47.94 251 HIS B N 1
ATOM 4126 C CA . HIS B 1 251 ? 29.125 -16.469 -12.383 1 47.94 251 HIS B CA 1
ATOM 4127 C C . HIS B 1 251 ? 29.828 -15.156 -12.727 1 47.94 251 HIS B C 1
ATOM 4129 O O . HIS B 1 251 ? 29.25 -14.078 -12.539 1 47.94 251 HIS B O 1
#

Secondary structure (DSSP, 8-state):
-HHHHHHHHHHHHHHHHHHHHHHHHHHHHTTT---HHHHHHHHHHHHHHHHHHHHHHHHHHHHHH-GGGHHHHHHHHHHHHHHHHHTT-HHHHHH-S-HHHHHHHHHHHHHHHHHHHHHHHS-HHHH--SSHHHHHHHHHHHHHHHHIIIII--TTS-HHHHHHHHHHHHHHHHHHHHHHHHHHHH-TTHHHHHHHHHHHHHHHHHHIIIIIT-S---TTTTHHHHHHHHHHHHHHHHHHHHHHHHHHHH-/-HHHHHHHHHHHHHHHHHHHHHHHHHHHHTTT---HHHHHHHHHHHHHHHHHHHHHHHHHHHHHH-GGGHHHHHHHHHHHHHHHHHTT-HHHHHH-S-HHHHHHHHHHHHHHHHHHHHHHHS-HHHH--SSHHHHHHHHHHHHHHHHIIIII--TTS-HHHHHHHHHHHHHHHHHHHHHHHHHHHH-TTHHHHHHHHHHHHHHHHHHIIIIIT-S---TTTTHHHHHHHHHHHHHHHHHHHHHHHHHHHH-

Solvent-accessible surface area (backbone atoms only — not comparable to full-atom values): 24754 Å² total; per-residue (Å²): 115,69,71,61,52,53,50,50,53,48,52,62,47,43,54,48,50,28,56,53,49,18,49,49,41,26,54,62,60,51,59,81,62,64,52,40,66,62,50,42,64,76,36,35,29,45,53,51,14,52,44,49,31,52,40,43,50,37,50,50,49,25,72,70,64,39,76,81,36,46,34,52,35,51,15,44,52,29,36,41,56,11,46,50,20,62,51,57,37,70,72,37,48,72,77,28,95,55,25,53,51,57,14,50,53,27,38,42,51,14,47,50,25,44,47,51,39,48,50,74,74,46,51,69,73,72,61,54,65,67,64,63,42,50,52,49,35,50,53,33,46,47,44,40,55,53,48,34,65,75,48,22,66,42,90,90,43,58,67,65,50,55,51,50,49,51,55,39,37,39,55,50,27,44,49,33,29,51,28,46,41,48,20,74,72,69,39,76,59,35,48,33,31,31,53,9,35,51,26,36,50,50,14,50,49,51,34,30,38,18,71,65,30,60,81,49,79,50,63,53,53,64,56,51,27,45,54,32,34,52,51,9,55,41,28,33,53,47,14,55,52,50,44,54,54,51,52,50,68,72,98,116,68,69,61,52,52,50,49,54,48,52,63,47,43,53,48,49,28,55,54,50,18,49,51,41,2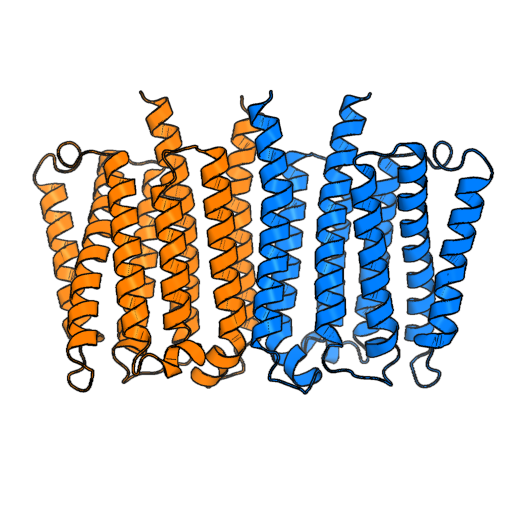5,54,62,59,50,59,82,61,63,52,41,68,61,49,42,64,74,37,34,28,44,53,51,14,52,43,47,30,50,40,42,49,37,49,49,48,25,72,72,66,40,77,82,36,48,34,52,36,52,15,42,53,30,36,42,55,11,45,51,20,61,51,56,38,70,73,38,48,72,78,27,95,55,25,54,51,57,14,52,53,26,37,42,52,15,49,50,25,44,47,52,38,48,48,73,74,44,51,70,72,72,61,54,64,65,62,62,41,50,53,50,35,51,52,33,46,47,44,40,55,52,49,33,65,76,47,24,65,42,90,90,43,59,67,64,51,54,52,51,50,50,54,39,36,40,54,51,25,45,51,33,27,50,28,45,44,48,20,76,72,70,38,76,59,36,49,33,31,31,53,8,36,51,27,38,49,52,13,51,49,49,33,29,37,19,72,66,28,60,81,46,78,51,64,53,52,64,56,54,27,46,56,31,34,51,52,9,54,42,28,33,52,47,15,56,51,50,44,55,55,52,53,50,68,73,99

Sequence (502 aa):
MVKSSMVYYFILTAIPFAIVSAFSIHWFTISEEQNPNKRLEVSRGIYLGFSFQVLVFAWLLFQIGHARFAYPLYAIAFSILGDWFNLQFPLAKKYLKDPVLGGIFSFAIAQVFFLLAFRQLISWEELFTGMRPIIITIVFIILPAVIFYFRVYNPDRSKWVMASAFVYGLILCFFVSLCVNAYLLYGGVWIYLVIGALFFLLSDAVMGETTINGKRHPKWEFQVPWITYLIAQCFLLVGFFLVSHTRLLAHMVKSSMVYYFILTAIPFAIVSAFSIHWFTISEEQNPNKRLEVSRGIYLGFSFQVLVFAWLLFQIGHARFAYPLYAIAFSILGDWFNLQFPLAKKYLKDPVLGGIFSFAIAQVFFLLAFRQLISWEELFTGMRPIIITIVFIILPAVIFYFRVYNPDRSKWVMASAFVYGLILCFFVSLCVNAYLLYGGVWIYLVIGALFFLLSDAVMGETTINGKRHPKWEFQVPWITYLIAQCFLLVGFFLVSHTRLLAH

Nearest PDB structures (foldseek):
  2z1q-assembly1_B  TM=3.116E-01  e=2.119E+00  Thermus thermophilus HB8
  9dze-assembly1_c  TM=2.044E-01  e=1.186E+00  synthetic construct
  9dze-assembly1_B  TM=2.314E-01  e=2.317E+00  synthetic construct
  9dze-assembly1_c  TM=2.043E-01  e=1.257E+00  synthetic construct
  9dze-assembly1_B  TM=2.313E-01  e=2.051E+00  synthetic construct

pLDDT: mean 92.78, std 8.82, range [40.78, 98.88]